Protein 4G7N (pdb70)

InterPro domains:
  IPR000719 Protein kinase domain [PF00069] (14-267)
  IPR000719 Protein kinase domain [PS50011] (14-267)
  IPR000959 POLO box domain [PS50078] (660-739)
  IPR008266 Tyrosine-protein kinase, active site [PS00109] (134-146)
  IPR011009 Protein kinase-like domain superfamily [SSF56112] (11-268)
  IPR017441 Protein kinase, ATP binding site [PS00107] (20-43)
  IPR033696 Plk4, C-terminal polo-box domain [cd13116] (657-738)
  IPR033698 Plk4, second cryptic polo-box domain [PF18409] (498-596)
  IPR033698 Plk4, second cryptic polo-box domain [PS51985] (499-602)
  IPR033698 Plk4, second cryptic polo-box domain [cd13115] (498-596)
  IPR033699 Plk4, first cryptic polo-box domain [PF18190] (386-496)
  IPR033699 Plk4, first cryptic polo-box domain [PS51984] (381-498)
  IPR033699 Plk4, first cryptic polo-box domain [cd13114] (382-497)
  IPR046437 Serine/threonine-protein kinase, first cryptic polo-box domain superfamily [G3DSA:3.30.1120.120] (379-499)
  IPR047108 Plk4-like, second cryptic polo-box domain superfamily [G3DSA:3.30.1120.130] (500-602)

GO terms:
  GO:0004674 protein serine/threonine kinase activity (F, IDA)
  GO:0005814 centriole (C, IDA)
  GO:0046599 regulation of centriole replication (P, IDA)
  GO:0007099 centriole replication (P, IDA)
  GO:003518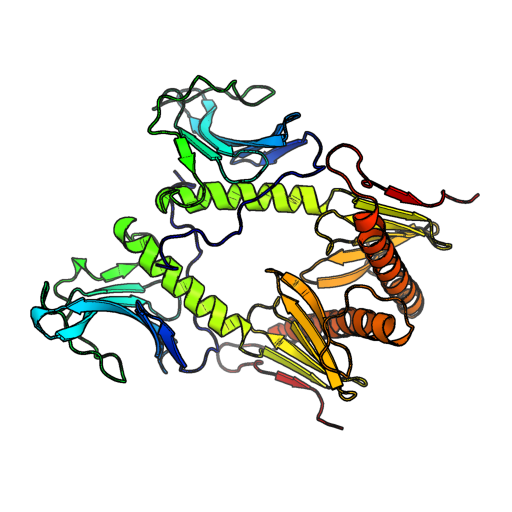6 syncytial blastoderm mitotic cell cycle (P, IMP)
  GO:0045732 positive regulation of protein catabolic process (P, IMP)
  GO:0031647 regulation of protein stability (P, IMP)
  GO:0007098 centrosome cycle (P, IMP)
  GO:0007099 centriole replication (P, IMP)
  GO:0007140 male meiotic nuclear division (P, IMP)
  GO:0007288 sperm axoneme assembly (P, IMP)
  GO:0005515 protein binding (F, IPI)
  GO:0042802 identical protein binding (F, IPI)

B-factor: mean 43.65, std 19.42, range [9.38, 141.56]

Organism: Drosophila melanogaster (NCBI:txid7227)

CATH classification: 3.30.1120.120 (+1 more: 3.30.1120.130)

Solvent-accessible surface area: 23551 Å² total; per-residue (Å²): 67,104,14,61,140,14,17,26,100,53,11,54,6,136,73,15,134,76,38,85,72,119,35,149,46,1,0,2,3,1,50,215,98,11,45,0,0,0,0,22,9,120,99,82,90,101,86,117,71,52,19,0,54,19,1,1,17,0,24,76,81,0,75,143,0,21,12,5,84,19,52,96,64,135,2,36,39,55,124,135,109,22,44,116,49,167,68,99,48,64,117,30,53,44,69,29,131,85,8,38,58,149,14,26,72,32,0,15,6,0,17,112,0,3,29,60,9,40,13,138,23,45,14,0,8,52,32,12,123,81,0,54,0,32,0,9,19,43,52,41,16,3,37,0,116,12,70,72,45,2,64,2,38,31,34,98,99,108,25,66,52,0,49,40,140,110,54,122,97,40,96,60,16,78,74,80,74,3,102,45,9,4,60,10,5,20,101,2,8,18,68,0,10,68,20,0,80,70,45,89,135,64,66,78,212,133,104,87,24,10,102,32,82,62,54,200,129,120,59,52,34,71,113,10,79,33,102,48,11,46,6,127,69,12,130,86,43,106,102,91,34,157,97,1,0,6,3,3,44,211,78,13,40,0,0,0,2,7,22,83,111,51,108,124,86,116,68,50,19,2,18,3,1,0,19,1,3,59,62,0,66,135,0,23,15,43,89,8,69,96,55,126,3,55,42,58,151,141,109,14,29,130,69,136,168,56,105,39,132,21,68,46,61,20,87,86,5,35,10,103,14,4,50,4,0,11,56,0,17,174,8,4,30,62,15,40,29,139,23,46,14,0,9,49,32,13,124,80,0,58,0,28,0,12,19,44,55,34,24,4,45,1,133,10,70,88,10,11,63,0,68,20,31,55,63,84,4,11,43,4,52,38,151,136,46,134,96,63,125,86,88,13,174,58,24,42,85,21,0,6,108,2,6,5,75,0,14,30,23,0,40,67,46,92,140,61,64,82,207,113,100,87,23,10,101,29,88,59,54,199,127,75,228

Foldseek 3Di:
DVVPAQPDDQAAQPPFAWDWDDDPFWIWIQDRQQKIKIFGWDQDVVVRGIAGQKMWIAHRRNFKIFIGGPPHPPHHHDDPDDDDDDRPDPVRIGTRRPPDPVCSVVSVVRRVVSVVRQLPAFWEWEQDPFFIKTQGNVLFWIKTQGPLQKIWTAHPVPGIWIAPNVRHTDPDQDDPVSVVVVVVRVVVSVVRSVVVVVQVVVDDPVDDDTSDYPDDDD/DVVQAFDDDQAAQPPQDWDWDDDPFWIWIQDRQQKIKIFGWDQDPVVRAIARQKMWIAHRRRFKIFIDGAPHPGHHHDDPDDDDDDDDPPVRIDTRGRPGPVCSVVSVVRNVVSVVSQLVAFWEWEQDPFFIKGQGNVLFWIKTQGPQQKMWTTHPPPGIFIAGNVGHTAPVVVVVVVVVRVVVSVVRVVVVVVQVVVDDPPDHSTDYYYDDDDD

Nearest PDB structures (foldseek):
  4g7n-assembly1_A  TM=1.005E+00  e=2.191E-43  Drosophila melanogaster
  4nk7-assembly1_A  TM=9.645E-01  e=5.195E-36  Drosophila melanogaster
  8xpg-assembly1_B  TM=8.939E-01  e=1.981E-19  Homo sapiens
  4n7z-assembly1_A-2  TM=8.542E-01  e=1.076E-19  Homo sapiens
  6w3i-assembly1_B  TM=8.636E-01  e=4.076E-19  Homo sapiens

Structure (mmCIF, N/CA/C/O backbone):
data_4G7N
#
_entry.id   4G7N
#
_cell.length_a   86.773
_cell.length_b   135.580
_cell.length_c   46.670
_cell.angle_alpha   90.00
_cell.angle_beta   90.00
_cell.angle_gamma   90.00
#
_symmetry.space_group_name_H-M   'P 21 21 2'
#
loop_
_entity.id
_entity.type
_entity.pdbx_description
1 polymer 'Serine/threonine-protein kinase PLK4'
2 non-polymer 'SULFATE ION'
3 water water
#
loop_
_atom_site.group_PDB
_atom_site.id
_atom_site.type_symbol
_atom_site.label_atom_id
_atom_site.label_alt_id
_atom_site.label_comp_id
_atom_site.label_asym_id
_atom_site.label_entity_id
_atom_site.label_seq_id
_atom_site.pdbx_PDB_ins_code
_atom_site.Cartn_x
_atom_site.Cartn_y
_atom_site.Cartn_z
_atom_site.occupancy
_atom_site.B_iso_or_equiv
_atom_site.auth_seq_id
_atom_site.auth_comp_id
_atom_site.auth_asym_id
_atom_site.auth_atom_id
_atom_site.pdbx_PDB_model_num
ATOM 1 N N . SER A 1 2 ? 24.152 73.551 38.568 1.00 90.33 379 SER A N 1
ATOM 2 C CA . SER A 1 2 ? 23.551 72.477 39.360 1.00 87.60 379 SER A CA 1
ATOM 3 C C . SER A 1 2 ? 24.289 71.139 39.211 1.00 83.68 379 SER A C 1
ATOM 4 O O . SER A 1 2 ? 24.754 70.794 38.118 1.00 74.45 379 SER A O 1
ATOM 7 N N . HIS A 1 3 ? 24.393 70.404 40.323 1.00 80.06 380 HIS A N 1
ATOM 8 C CA . HIS A 1 3 ? 25.066 69.101 40.369 1.00 70.76 380 HIS A CA 1
ATOM 9 C C . HIS A 1 3 ? 24.282 68.022 39.628 1.00 53.53 380 HIS A C 1
ATOM 10 O O . HIS A 1 3 ? 24.843 67.054 39.123 1.00 49.43 380 HIS A O 1
ATOM 17 N N . MET A 1 4 ? 22.972 68.185 39.561 1.00 44.15 381 MET A N 1
ATOM 18 C CA . MET A 1 4 ? 22.151 67.199 38.882 1.00 45.81 381 MET A CA 1
ATOM 19 C C . MET A 1 4 ? 22.107 67.454 37.377 1.00 43.80 381 MET A C 1
ATOM 20 O O . MET A 1 4 ? 21.726 66.582 36.597 1.00 39.64 381 MET A O 1
ATOM 25 N N . ASP A 1 5 ? 22.541 68.645 36.979 1.00 48.13 382 ASP A N 1
ATOM 26 C CA . ASP A 1 5 ? 22.655 68.994 35.572 1.00 50.22 382 ASP A CA 1
ATOM 27 C C . ASP A 1 5 ? 24.061 68.665 35.075 1.00 46.38 382 ASP A C 1
ATOM 28 O O . ASP A 1 5 ? 24.807 69.543 34.634 1.00 47.23 382 ASP A O 1
ATOM 33 N N . ARG A 1 6 ? 24.420 67.388 35.164 1.00 39.25 383 ARG A N 1
ATOM 34 C CA . ARG A 1 6 ? 25.708 66.917 34.678 1.00 37.43 383 ARG A CA 1
ATOM 35 C C . ARG A 1 6 ? 25.510 65.612 33.926 1.00 34.50 383 ARG A C 1
ATOM 36 O O . ARG A 1 6 ? 24.404 65.083 33.898 1.00 41.91 383 ARG A O 1
ATOM 44 N N . ILE A 1 7 ? 26.568 65.093 33.310 1.00 35.52 384 ILE A N 1
ATOM 45 C CA . ILE A 1 7 ? 26.457 63.845 32.554 1.00 32.82 384 ILE A CA 1
ATOM 46 C C . ILE A 1 7 ? 26.119 62.666 33.476 1.00 40.14 384 ILE A C 1
ATOM 47 O O . ILE A 1 7 ? 26.620 62.585 34.601 1.00 37.36 384 ILE A O 1
ATOM 52 N N . SER A 1 8 ? 25.269 61.764 32.983 1.00 38.94 385 SER A N 1
ATOM 53 C CA . SER A 1 8 ? 24.604 60.764 33.820 1.00 36.67 385 SER A CA 1
ATOM 54 C C . SER A 1 8 ? 25.402 59.491 34.085 1.00 35.97 385 SER A C 1
ATOM 55 O O . SER A 1 8 ? 24.895 58.579 34.730 1.00 39.37 385 SER A O 1
ATOM 58 N N . VAL A 1 9 ? 26.632 59.427 33.578 1.00 39.77 386 VAL A N 1
ATOM 59 C CA . VAL A 1 9 ? 27.541 58.297 33.831 1.00 31.31 386 VAL A CA 1
ATOM 60 C C . VAL A 1 9 ? 28.863 58.848 34.318 1.00 30.31 386 VAL A C 1
ATOM 61 O O . VAL A 1 9 ? 29.275 59.924 33.896 1.00 33.17 386 VAL A O 1
ATOM 65 N N . PRO A 1 10 ? 29.534 58.124 35.222 1.00 32.40 387 PRO A N 1
ATOM 66 C CA . PRO A 1 10 ? 30.878 58.528 35.655 1.00 33.21 387 PRO A CA 1
ATOM 67 C C . PRO A 1 10 ? 31.871 58.275 34.516 1.00 36.05 387 PRO A C 1
ATOM 68 O O . PRO A 1 10 ? 31.496 57.608 33.540 1.00 30.94 387 PRO A O 1
ATOM 72 N N . PRO A 1 11 ? 33.112 58.788 34.628 1.00 28.13 388 PRO A N 1
ATOM 73 C CA . PRO A 1 11 ? 34.085 58.541 33.555 1.00 29.01 388 PRO A CA 1
ATOM 74 C C . PRO A 1 11 ? 34.321 57.047 33.340 1.00 30.90 388 PRO A C 1
ATOM 75 O O . PRO A 1 11 ? 34.478 56.284 34.294 1.00 33.47 388 PRO A O 1
ATOM 79 N N . LEU A 1 12 ? 34.303 56.636 32.077 1.00 25.41 389 LEU A N 1
ATOM 80 C CA . LEU A 1 12 ? 34.464 55.238 31.735 1.00 31.53 389 LEU A CA 1
ATOM 81 C C . LEU A 1 12 ? 35.924 54.818 31.939 1.00 36.65 389 LEU A C 1
ATOM 82 O O . LEU A 1 12 ? 36.782 55.655 32.240 1.00 40.94 389 LEU A O 1
ATOM 87 N N . ASN A 1 13 ? 36.194 53.523 31.817 1.00 33.25 390 ASN A N 1
ATOM 88 C CA . ASN A 1 13 ? 37.576 53.033 31.739 1.00 35.96 390 ASN A CA 1
ATOM 89 C C . ASN A 1 13 ? 37.668 51.627 31.147 1.00 34.65 390 ASN A C 1
ATOM 90 O O . ASN A 1 13 ? 36.773 50.790 31.334 1.00 34.33 390 ASN A O 1
ATOM 95 N N . THR A 1 14 ? 38.749 51.374 30.425 1.00 29.00 391 THR A N 1
ATOM 96 C CA . THR A 1 14 ? 38.860 50.140 29.673 1.00 30.13 391 THR A CA 1
ATOM 97 C C . THR A 1 14 ? 39.873 49.198 30.310 1.00 35.05 391 THR A C 1
ATOM 98 O O . THR A 1 14 ? 40.435 48.317 29.652 1.00 30.13 391 THR A O 1
ATOM 102 N N . LYS A 1 15 ? 40.073 49.382 31.608 1.00 30.78 392 LYS A N 1
ATOM 103 C CA . LYS A 1 15 ? 40.988 48.561 32.373 1.00 28.69 392 LYS A CA 1
ATOM 104 C C . LYS A 1 15 ? 40.788 47.065 32.088 1.00 24.90 392 LYS A C 1
ATOM 105 O O . LYS A 1 15 ? 39.698 46.531 32.274 1.00 25.90 392 LYS A O 1
ATOM 111 N N . ARG A 1 16 ? 41.850 46.402 31.642 1.00 29.53 393 ARG A N 1
ATOM 112 C CA . ARG A 1 16 ? 41.846 44.954 31.417 1.00 34.18 393 ARG A CA 1
ATOM 113 C C . ARG A 1 16 ? 40.878 44.470 30.328 1.00 36.79 393 ARG A C 1
ATOM 114 O O . ARG A 1 16 ? 40.595 43.284 30.235 1.00 32.65 393 ARG A O 1
ATOM 122 N N . LEU A 1 17 ? 40.390 45.380 29.495 1.00 38.03 394 LEU A N 1
ATOM 123 C CA . LEU A 1 17 ? 39.569 44.992 28.348 1.00 37.30 394 LEU A CA 1
ATOM 124 C C . LEU A 1 17 ? 40.413 44.784 27.081 1.00 31.88 394 LEU A C 1
ATOM 125 O O . LEU A 1 17 ? 41.249 45.604 26.736 1.00 31.56 394 LEU A O 1
ATOM 130 N N . LEU A 1 18 ? 40.196 43.678 26.385 1.00 30.36 395 LEU A N 1
ATOM 131 C CA . LEU A 1 18 ? 41.010 43.372 25.213 1.00 29.37 395 LEU A CA 1
ATOM 132 C C . LEU A 1 18 ? 40.375 43.985 23.973 1.00 25.78 395 LEU A C 1
ATOM 133 O O . LEU A 1 18 ? 39.214 44.356 24.012 1.00 30.12 395 LEU A O 1
ATOM 138 N N . PRO A 1 19 ? 41.119 44.063 22.858 1.00 32.58 396 PRO A N 1
ATOM 139 C CA . PRO A 1 19 ? 40.582 44.728 21.669 1.00 30.89 396 PRO A CA 1
ATOM 140 C C . PRO A 1 19 ? 39.296 44.055 21.205 1.00 41.33 396 PRO A C 1
ATOM 141 O O . PRO A 1 19 ? 39.152 42.842 21.345 1.00 45.04 396 PRO A O 1
ATOM 145 N N . THR A 1 20 ? 38.364 44.836 20.673 1.00 39.99 397 THR A N 1
ATOM 146 C CA . THR A 1 20 ? 37.092 44.281 20.249 1.00 42.36 397 THR A CA 1
ATOM 147 C C . THR A 1 20 ? 36.334 45.260 19.357 1.00 39.43 397 THR A C 1
ATOM 148 O O . THR A 1 20 ? 36.602 46.466 19.378 1.00 43.68 397 THR A O 1
ATOM 152 N N . ARG A 1 21 ? 35.405 44.745 18.557 1.00 40.33 398 ARG A N 1
ATOM 153 C CA . ARG A 1 21 ? 34.661 45.581 17.624 1.00 37.03 398 ARG A CA 1
ATOM 154 C C . ARG A 1 21 ? 33.201 45.152 17.533 1.00 39.63 398 ARG A C 1
ATOM 155 O O . ARG A 1 21 ? 32.925 44.044 17.090 1.00 53.03 398 ARG A O 1
ATOM 163 N N . TYR A 1 22 ? 32.272 46.019 17.953 1.00 31.66 399 TYR A N 1
ATOM 164 C CA . TYR A 1 22 ? 30.840 45.761 17.800 1.00 26.73 399 TYR A CA 1
ATOM 165 C C . TYR A 1 22 ? 30.249 46.519 16.616 1.00 33.60 399 TYR A C 1
ATOM 166 O O . TYR A 1 22 ? 30.548 47.686 16.405 1.00 36.07 399 TYR A O 1
ATOM 175 N N . LYS A 1 23 ? 29.398 45.839 15.856 1.00 39.02 400 LYS A N 1
ATOM 176 C CA . LYS A 1 23 ? 28.681 46.450 14.746 1.00 34.68 400 LYS A CA 1
ATOM 177 C C . LYS A 1 23 ? 27.190 46.464 15.040 1.00 40.81 400 LYS A C 1
ATOM 178 O O . LYS A 1 23 ? 26.573 45.409 15.179 1.00 49.82 400 LYS A O 1
ATOM 184 N N . THR A 1 24 ? 26.616 47.656 15.149 1.00 27.46 401 THR A N 1
ATOM 185 C CA . THR A 1 24 ? 25.175 47.797 15.204 1.00 24.99 401 THR A CA 1
ATOM 186 C C . THR A 1 24 ? 24.707 48.525 13.951 1.00 33.64 401 THR A C 1
ATOM 187 O O . THR A 1 24 ? 25.518 48.948 13.129 1.00 33.25 401 THR A O 1
ATOM 191 N N . LYS A 1 25 ? 23.398 48.681 13.804 1.00 40.96 402 LYS A N 1
ATOM 192 C CA . LYS A 1 25 ? 22.872 49.296 12.590 1.00 49.51 402 LYS A CA 1
ATOM 193 C C . LYS A 1 25 ? 23.290 50.759 12.478 1.00 39.71 402 LYS A C 1
ATOM 194 O O . LYS A 1 25 ? 23.399 51.295 11.374 1.00 40.57 402 LYS A O 1
ATOM 200 N N . ASN A 1 26 ? 23.560 51.394 13.617 1.00 35.11 403 ASN A N 1
ATOM 201 C CA . ASN A 1 26 ? 23.887 52.820 13.610 1.00 39.41 403 ASN A CA 1
ATOM 202 C C . ASN A 1 26 ? 25.281 53.216 14.109 1.00 35.28 403 ASN A C 1
ATOM 203 O O . ASN A 1 26 ? 25.576 54.392 14.208 1.00 29.63 403 ASN A O 1
ATOM 208 N N . ALA A 1 27 ? 26.134 52.246 14.421 1.00 25.21 404 ALA A N 1
ATOM 209 C CA . ALA A 1 27 ? 27.475 52.574 14.871 1.00 29.85 404 ALA A CA 1
ATOM 210 C C . ALA A 1 27 ? 28.386 51.385 14.813 1.00 30.51 404 ALA A C 1
ATOM 211 O O . ALA A 1 27 ? 27.943 50.244 14.791 1.00 40.64 404 ALA A O 1
ATOM 213 N N . ILE A 1 28 ? 29.674 51.674 14.808 1.00 30.97 405 ILE A N 1
ATOM 214 C CA . ILE A 1 28 ? 30.692 50.666 14.969 1.00 26.74 405 ILE A CA 1
ATOM 215 C C . ILE A 1 28 ? 31.486 51.077 16.198 1.00 30.62 405 ILE A C 1
ATOM 216 O O . ILE A 1 28 ? 31.963 52.197 16.272 1.00 33.27 405 ILE A O 1
ATOM 221 N N . MET A 1 29 ? 31.604 50.190 17.179 1.00 32.46 406 MET A N 1
ATOM 222 C CA . MET A 1 29 ? 32.276 50.549 18.413 1.00 30.92 406 MET A CA 1
ATOM 223 C C . MET A 1 29 ? 33.475 49.671 18.705 1.00 36.02 406 MET A C 1
ATOM 224 O O . MET A 1 29 ? 33.368 48.444 18.753 1.00 32.50 406 MET A O 1
ATOM 229 N N . SER A 1 30 ? 34.620 50.316 18.907 1.00 26.17 407 SER A N 1
ATOM 230 C CA . SER A 1 30 ? 35.862 49.598 19.074 1.00 18.74 407 SER A CA 1
ATOM 231 C C . SER A 1 30 ? 36.566 49.938 20.368 1.00 23.02 407 SER A C 1
ATOM 232 O O . SER A 1 30 ? 36.549 51.072 20.832 1.00 30.69 407 SER A O 1
ATOM 235 N N . ILE A 1 31 ? 37.193 48.922 20.941 1.00 30.15 408 ILE A N 1
ATOM 236 C CA . ILE A 1 31 ? 38.203 49.124 21.950 1.00 21.53 408 ILE A CA 1
ATOM 237 C C . ILE A 1 31 ? 39.497 48.731 21.286 1.00 27.19 408 ILE A C 1
ATOM 238 O O . ILE A 1 31 ? 39.650 47.583 20.884 1.00 32.30 408 ILE A O 1
ATOM 243 N N . LEU A 1 32 ? 40.416 49.682 21.135 1.00 22.74 409 LEU A N 1
ATOM 244 C CA . LEU A 1 32 ? 41.701 49.385 20.514 1.00 24.76 409 LEU A CA 1
ATOM 245 C C . LEU A 1 32 ? 42.712 48.801 21.499 1.00 32.89 409 LEU A C 1
ATOM 246 O O . LEU A 1 32 ? 42.511 48.832 22.723 1.00 33.32 409 LEU A O 1
ATOM 251 N N . ARG A 1 33 ? 43.804 48.274 20.950 1.00 32.26 410 ARG A N 1
ATOM 252 C CA . ARG A 1 33 ? 44.900 47.720 21.735 1.00 29.85 410 ARG A CA 1
ATOM 253 C C . ARG A 1 33 ? 45.392 48.708 22.794 1.00 37.93 410 ARG A C 1
ATOM 254 O O . ARG A 1 33 ? 45.825 48.306 23.873 1.00 30.74 410 ARG A O 1
ATOM 262 N N . ASN A 1 34 ? 45.330 50.006 22.499 1.00 39.30 411 ASN A N 1
ATOM 263 C CA . ASN A 1 34 ? 45.845 50.991 23.454 1.00 44.72 411 ASN A CA 1
ATOM 264 C C . ASN A 1 34 ? 44.826 51.333 24.549 1.00 40.90 411 ASN A C 1
ATOM 265 O O . ASN A 1 34 ? 45.098 52.146 25.430 1.00 44.19 411 ASN A O 1
ATOM 270 N N . GLY A 1 35 ? 43.664 50.688 24.497 1.00 30.62 412 GLY A N 1
ATOM 271 C CA . GLY A 1 35 ? 42.616 50.923 25.474 1.00 28.08 412 GLY A CA 1
ATOM 272 C C . GLY A 1 35 ? 41.611 52.011 25.092 1.00 30.62 412 GLY A C 1
ATOM 273 O O . GLY A 1 35 ? 40.645 52.237 25.816 1.00 26.34 412 GLY A O 1
ATOM 274 N N . GLU A 1 36 ? 41.834 52.678 23.961 1.00 26.53 413 GLU A N 1
ATOM 275 C CA . GLU A 1 36 ? 40.938 53.742 23.502 1.00 30.39 413 GLU A CA 1
ATOM 276 C C . GLU A 1 36 ? 39.632 53.215 22.942 1.00 32.07 413 GLU A C 1
ATOM 277 O O . GLU A 1 36 ? 39.589 52.179 22.287 1.00 29.21 413 GLU A O 1
ATOM 283 N N . VAL A 1 37 ? 38.567 53.961 23.195 1.00 35.25 414 VAL A N 1
ATOM 284 C CA . VAL A 1 37 ? 37.259 53.636 22.674 1.00 24.36 414 VAL A CA 1
ATOM 285 C C . VAL A 1 37 ? 37.041 54.459 21.419 1.00 27.32 414 VAL A C 1
ATOM 286 O O . VAL A 1 37 ? 37.289 55.651 21.415 1.00 28.48 414 VAL A O 1
ATOM 290 N N . VAL A 1 38 ? 36.608 53.826 20.336 1.00 33.59 415 VAL A N 1
ATOM 291 C CA . VAL A 1 38 ? 36.287 54.584 19.141 1.00 24.88 415 VAL A CA 1
ATOM 292 C C . VAL A 1 38 ? 34.903 54.226 18.641 1.00 30.79 415 VAL A C 1
ATOM 293 O O . VAL A 1 38 ? 34.623 53.080 18.299 1.00 27.79 415 VAL A O 1
ATOM 297 N N . LEU A 1 39 ? 34.042 55.232 18.613 1.00 30.42 416 LEU A N 1
ATOM 298 C CA . LEU A 1 39 ? 32.669 55.081 18.183 1.00 23.46 416 LEU A CA 1
ATOM 299 C C . LEU A 1 39 ? 32.513 55.703 16.795 1.00 33.26 416 LEU A C 1
ATOM 300 O O . LEU A 1 39 ? 32.772 56.897 16.605 1.00 29.88 416 LEU A O 1
ATOM 305 N N . GLU A 1 40 ? 32.081 54.901 15.829 1.00 29.58 417 GLU A N 1
ATOM 306 C CA . GLU A 1 40 ? 31.887 55.390 14.473 1.00 29.55 417 GLU A CA 1
ATOM 307 C C . GLU A 1 40 ? 30.410 55.412 14.100 1.00 32.62 417 GLU A C 1
ATOM 308 O O . GLU A 1 40 ? 29.814 54.365 13.880 1.00 39.10 417 GLU A O 1
ATOM 314 N N . PHE A 1 41 ? 29.823 56.602 14.019 1.00 31.75 418 PHE A N 1
ATOM 315 C CA . PHE A 1 41 ? 28.392 56.697 13.779 1.00 32.77 418 PHE A CA 1
ATOM 316 C C . PHE A 1 41 ? 28.042 56.656 12.289 1.00 36.64 418 PHE A C 1
ATOM 317 O O . PHE A 1 41 ? 28.629 57.364 11.476 1.00 31.96 418 PHE A O 1
ATOM 325 N N . LEU A 1 42 ? 27.106 55.775 11.948 1.00 41.68 419 LEU A N 1
ATOM 326 C CA . LEU A 1 42 ? 26.768 55.482 10.558 1.00 38.73 419 LEU A CA 1
ATOM 327 C C . LEU A 1 42 ? 25.417 56.074 10.153 1.00 34.07 419 LEU A C 1
ATOM 328 O O . LEU A 1 42 ? 24.530 56.251 10.978 1.00 31.31 419 LEU A O 1
ATOM 333 N N . LYS A 1 43 ? 25.268 56.357 8.866 1.00 37.90 420 LYS A N 1
ATOM 334 C CA . LYS A 1 43 ? 24.079 57.000 8.336 1.00 38.60 420 LYS A CA 1
ATOM 335 C C . LYS A 1 43 ? 24.041 56.633 6.852 1.00 34.99 420 LYS A C 1
ATOM 336 O O . LYS A 1 43 ? 25.027 56.826 6.159 1.00 32.87 420 LYS A O 1
ATOM 342 N N . PHE A 1 44 ? 22.941 56.072 6.360 1.00 32.01 421 PHE A N 1
ATOM 343 C CA . PHE A 1 44 ? 22.902 55.680 4.948 1.00 32.83 421 PHE A CA 1
ATOM 344 C C . PHE A 1 44 ? 22.791 56.906 4.028 1.00 28.01 421 PHE A C 1
ATOM 345 O O . PHE A 1 44 ? 21.964 57.789 4.256 1.00 31.53 421 PHE A O 1
ATOM 353 N N . ARG A 1 45 ? 23.607 56.960 2.982 1.00 23.70 422 ARG A N 1
ATOM 354 C CA . ARG A 1 45 ? 23.614 58.136 2.109 1.00 18.09 422 ARG A CA 1
ATOM 355 C C . ARG A 1 45 ? 23.342 57.763 0.662 1.00 29.14 422 ARG A C 1
ATOM 356 O O . ARG A 1 45 ? 24.255 57.341 -0.057 1.00 28.35 422 ARG A O 1
ATOM 364 N N . PRO A 1 46 ? 22.087 57.943 0.219 1.00 28.27 423 PRO A N 1
ATOM 365 C CA . PRO A 1 46 ? 21.641 57.576 -1.130 1.00 28.16 423 PRO A CA 1
ATOM 366 C C . PRO A 1 46 ? 22.631 58.022 -2.182 1.00 32.95 423 PRO A C 1
ATOM 367 O O . PRO A 1 46 ? 22.868 57.292 -3.146 1.00 32.71 423 PRO A O 1
ATOM 371 N N . THR A 1 47 ? 23.209 59.204 -1.999 1.00 33.47 424 THR A N 1
ATOM 372 C CA . THR A 1 47 ? 24.097 59.758 -3.017 1.00 25.75 424 THR A CA 1
ATOM 373 C C . THR A 1 47 ? 25.236 58.788 -3.308 1.00 30.87 424 THR A C 1
ATOM 374 O O . THR A 1 47 ? 25.730 58.723 -4.430 1.00 37.52 424 THR A O 1
ATOM 378 N N . TYR A 1 48 ? 25.625 58.020 -2.293 1.00 28.89 425 TYR A N 1
ATOM 379 C CA . TYR A 1 48 ? 26.680 57.018 -2.419 1.00 33.75 425 TYR A CA 1
ATOM 380 C C . TYR A 1 48 ? 26.124 55.589 -2.458 1.00 34.39 425 TYR A C 1
ATOM 381 O O . TYR A 1 48 ? 26.869 54.636 -2.671 1.00 42.58 425 TYR A O 1
ATOM 390 N N . ASN A 1 49 ? 24.823 55.455 -2.219 1.00 30.85 426 ASN A N 1
ATOM 391 C CA . ASN A 1 49 ? 24.142 54.161 -2.148 1.00 32.47 426 ASN A CA 1
ATOM 392 C C . ASN A 1 49 ? 24.666 53.201 -1.074 1.00 34.57 426 ASN A C 1
ATOM 393 O O . ASN A 1 49 ? 24.696 51.990 -1.279 1.00 38.28 426 ASN A O 1
ATOM 398 N N . GLU A 1 50 ? 25.050 53.740 0.076 1.00 32.23 427 GLU A N 1
ATOM 399 C CA . GLU A 1 50 ? 25.619 52.923 1.138 1.00 33.43 427 GLU A CA 1
ATOM 400 C C . GLU A 1 50 ? 25.683 53.695 2.449 1.00 31.83 427 GLU A C 1
ATOM 401 O O . GLU A 1 50 ? 25.457 54.909 2.473 1.00 33.02 427 GLU A O 1
ATOM 407 N N . ASP A 1 51 ? 26.003 52.981 3.531 1.00 26.10 428 ASP A N 1
ATOM 408 C CA . ASP A 1 51 ? 26.261 53.586 4.830 1.00 29.33 428 ASP A CA 1
ATOM 409 C C . ASP A 1 51 ? 27.583 54.349 4.790 1.00 33.25 428 ASP A C 1
ATOM 410 O O . ASP A 1 51 ? 28.563 53.885 4.225 1.00 30.10 428 ASP A O 1
ATOM 415 N N . ARG A 1 52 ? 27.594 55.528 5.393 1.00 39.72 429 ARG A N 1
ATOM 416 C CA . ARG A 1 52 ? 28.808 56.315 5.519 1.00 38.91 429 ARG A CA 1
ATOM 417 C C . ARG A 1 52 ? 29.002 56.666 6.990 1.00 33.37 429 ARG A C 1
ATOM 418 O O . ARG A 1 52 ? 28.030 56.787 7.750 1.00 30.72 429 ARG A O 1
ATOM 426 N N . ILE A 1 53 ? 30.257 56.851 7.380 1.00 32.89 430 ILE A N 1
ATOM 427 C CA . ILE A 1 53 ? 30.591 57.308 8.717 1.00 35.53 430 ILE A CA 1
ATOM 428 C C . ILE A 1 53 ? 30.354 58.807 8.764 1.00 41.24 430 ILE A C 1
ATOM 429 O O . ILE A 1 53 ? 31.008 59.575 8.061 1.00 46.18 430 ILE A O 1
ATOM 434 N N . ASN A 1 54 ? 29.395 59.203 9.587 1.00 35.93 431 ASN A N 1
ATOM 435 C CA . ASN A 1 54 ? 28.964 60.581 9.681 1.00 48.68 431 ASN A CA 1
ATOM 436 C C . ASN A 1 54 ? 29.855 61.338 10.639 1.00 49.79 431 ASN A C 1
ATOM 437 O O . ASN A 1 54 ? 30.441 62.358 10.282 1.00 48.06 431 ASN A O 1
ATOM 442 N N . ASP A 1 55 ? 29.950 60.837 11.866 1.00 41.36 432 ASP A N 1
ATOM 443 C CA . ASP A 1 55 ? 30.932 61.364 12.794 1.00 44.94 432 ASP A CA 1
ATOM 444 C C . ASP A 1 55 ? 31.551 60.296 13.689 1.00 40.07 432 ASP A C 1
ATOM 445 O O . ASP A 1 55 ? 31.181 59.121 13.643 1.00 40.47 432 ASP A O 1
ATOM 450 N N . ILE A 1 56 ? 32.521 60.729 14.481 1.00 32.45 433 ILE A N 1
ATOM 451 C CA . ILE A 1 56 ? 33.370 59.835 15.231 1.00 31.03 433 ILE A CA 1
ATOM 452 C C . ILE A 1 56 ? 33.599 60.445 16.594 1.00 34.74 433 ILE A C 1
ATOM 453 O O . ILE A 1 56 ? 33.640 61.669 16.746 1.00 33.95 433 ILE A O 1
ATOM 458 N N . CYS A 1 57 ? 33.734 59.582 17.589 1.00 28.88 434 CYS A N 1
ATOM 459 C CA . CYS A 1 57 ? 33.974 60.010 18.950 1.00 25.65 434 CYS A CA 1
ATOM 460 C C . CYS A 1 57 ? 35.057 59.093 19.527 1.00 30.22 434 CYS A C 1
ATOM 461 O O . CYS A 1 57 ? 34.884 57.873 19.585 1.00 31.64 434 CYS A O 1
ATOM 464 N N . ARG A 1 58 ? 36.193 59.674 19.899 1.00 20.53 435 ARG A N 1
ATOM 465 C CA . ARG A 1 58 ? 37.280 58.918 20.494 1.00 19.84 435 ARG A CA 1
ATOM 466 C C . ARG A 1 58 ? 37.404 59.308 21.958 1.00 22.12 435 ARG A C 1
ATOM 467 O O . ARG A 1 58 ? 37.332 60.484 22.297 1.00 34.81 435 ARG A O 1
ATOM 475 N N . ILE A 1 59 ? 37.598 58.321 22.822 1.00 25.61 436 ILE A N 1
ATOM 476 C CA . ILE A 1 59 ? 37.596 58.526 24.265 1.00 20.47 436 ILE A CA 1
ATOM 477 C C . ILE A 1 59 ? 38.784 57.776 24.852 1.00 28.79 436 ILE A C 1
ATOM 478 O O . ILE A 1 59 ? 38.933 56.582 24.624 1.00 28.26 436 ILE A O 1
ATOM 483 N N . SER A 1 60 ? 39.627 58.475 25.602 1.00 28.23 437 SER A N 1
ATOM 484 C CA . SER A 1 60 ? 40.817 57.879 26.191 1.00 25.48 437 SER A CA 1
ATOM 485 C C . SER A 1 60 ? 40.484 56.722 27.154 1.00 34.32 437 SER A C 1
ATOM 486 O O . SER A 1 60 ? 39.318 56.488 27.481 1.00 32.82 437 SER A O 1
ATOM 489 N N . ASP A 1 61 ? 41.509 56.015 27.626 1.00 32.48 438 ASP A N 1
ATOM 490 C CA . ASP A 1 61 ? 41.279 54.779 28.390 1.00 33.10 438 ASP A CA 1
ATOM 491 C C . ASP A 1 61 ? 40.838 55.004 29.830 1.00 33.60 438 ASP A C 1
ATOM 492 O O . ASP A 1 61 ? 40.307 54.101 30.464 1.00 36.45 438 ASP A O 1
ATOM 497 N N . ASP A 1 62 ? 41.031 56.209 30.347 1.00 36.57 439 ASP A N 1
ATOM 498 C CA . ASP A 1 62 ? 40.429 56.541 31.635 1.00 37.31 439 ASP A CA 1
ATOM 499 C C . ASP A 1 62 ? 39.174 57.414 31.500 1.00 34.84 439 ASP A C 1
ATOM 500 O O . ASP A 1 62 ? 38.687 57.960 32.495 1.00 35.33 439 ASP A O 1
ATOM 505 N N . GLY A 1 63 ? 38.643 57.517 30.280 1.00 27.76 440 GLY A N 1
ATOM 506 C CA . GLY A 1 63 ? 37.409 58.251 30.036 1.00 25.00 440 GLY A CA 1
ATOM 507 C C . GLY A 1 63 ? 37.503 59.770 30.187 1.00 32.48 440 GLY A C 1
ATOM 508 O O . GLY A 1 63 ? 36.488 60.483 30.099 1.00 29.35 440 GLY A O 1
ATOM 509 N N . GLN A 1 64 ? 38.721 60.267 30.397 1.00 23.68 441 GLN A N 1
ATOM 510 C CA . GLN A 1 64 ? 38.938 61.682 30.696 1.00 28.30 441 GLN A CA 1
ATOM 511 C C . GLN A 1 64 ? 39.164 62.543 29.465 1.00 32.64 441 GLN A C 1
ATOM 512 O O . GLN A 1 64 ? 39.023 63.763 29.531 1.00 40.08 441 GLN A O 1
ATOM 518 N N . ARG A 1 65 ? 39.540 61.934 28.350 1.00 26.57 442 ARG A N 1
ATOM 519 C CA . ARG A 1 65 ? 39.726 62.718 27.133 1.00 27.02 442 ARG A CA 1
ATOM 520 C C . ARG A 1 65 ? 38.743 62.316 26.028 1.00 21.09 442 ARG A C 1
ATOM 521 O O . ARG A 1 65 ? 38.552 61.137 25.749 1.00 26.19 442 ARG A O 1
ATOM 529 N N . ILE A 1 66 ? 38.099 63.308 25.424 1.00 29.57 443 ILE A N 1
ATOM 530 C CA . ILE A 1 66 ? 37.141 63.047 24.367 1.00 26.59 443 ILE A CA 1
ATOM 531 C C . ILE A 1 66 ? 37.440 63.894 23.137 1.00 33.20 443 ILE A C 1
ATOM 532 O O . ILE A 1 66 ? 37.645 65.106 23.228 1.00 33.00 443 ILE A O 1
ATOM 537 N N . ILE A 1 67 ? 37.461 63.242 21.983 1.00 26.47 444 ILE A N 1
ATOM 538 C CA . ILE A 1 67 ? 37.710 63.918 20.725 1.00 29.59 444 ILE A CA 1
ATOM 539 C C . ILE A 1 67 ? 36.556 63.639 19.769 1.00 36.83 444 ILE A C 1
ATOM 540 O O . ILE A 1 67 ? 36.204 62.480 19.522 1.00 31.06 444 ILE A O 1
ATOM 545 N N . ILE A 1 68 ? 35.970 64.706 19.238 1.00 42.03 445 ILE A N 1
ATOM 546 C CA . ILE A 1 68 ? 34.856 64.589 18.303 1.00 47.45 445 ILE A CA 1
ATOM 547 C C . ILE A 1 68 ? 35.273 65.012 16.910 1.00 42.57 445 ILE A C 1
ATOM 548 O O . ILE A 1 68 ? 35.808 66.108 16.730 1.00 39.98 445 ILE A O 1
ATOM 553 N N . TYR A 1 69 ? 35.045 64.130 15.936 1.00 38.83 446 TYR A N 1
ATOM 554 C CA . TYR A 1 69 ? 35.268 64.443 14.526 1.00 48.96 446 TYR A CA 1
ATOM 555 C C . TYR A 1 69 ? 33.938 64.420 13.799 1.00 46.43 446 TYR A C 1
ATOM 556 O O . TYR A 1 69 ? 32.958 63.858 14.283 1.00 47.07 446 TYR A O 1
ATOM 565 N N . GLN A 1 70 ? 33.929 65.024 12.620 1.00 50.31 447 GLN A N 1
ATOM 566 C CA . GLN A 1 70 ? 32.767 65.084 11.748 1.00 44.31 447 GLN A CA 1
ATOM 567 C C . GLN A 1 70 ? 33.358 65.128 10.355 1.00 45.91 447 GLN A C 1
ATOM 568 O O . GLN A 1 70 ? 33.232 66.129 9.648 1.00 47.95 447 GLN A O 1
ATOM 574 N N . PRO A 1 71 ? 34.022 64.031 9.960 1.00 46.30 448 PRO A N 1
ATOM 575 C CA . PRO A 1 71 ? 34.932 64.074 8.816 1.00 48.34 448 PRO A CA 1
ATOM 576 C C . PRO A 1 71 ? 34.157 64.334 7.528 1.00 67.08 448 PRO A C 1
ATOM 577 O O . PRO A 1 71 ? 33.012 63.876 7.419 1.00 62.26 448 PRO A O 1
ATOM 581 N N . ASP A 1 72 ? 34.755 65.076 6.590 1.00 81.40 449 ASP A N 1
ATOM 582 C CA . ASP A 1 72 ? 34.149 65.318 5.277 1.00 90.67 449 ASP A CA 1
ATOM 583 C C . ASP A 1 72 ? 32.634 65.543 5.403 1.00 93.25 449 ASP A C 1
ATOM 584 O O . ASP A 1 72 ? 31.840 64.785 4.839 1.00 93.85 449 ASP A O 1
ATOM 589 N N . PRO A 1 73 ? 32.234 66.595 6.146 1.00 86.84 450 PRO A N 1
ATOM 590 C CA . PRO A 1 73 ? 30.851 66.841 6.589 1.00 82.72 450 PRO A CA 1
ATOM 591 C C . PRO A 1 73 ? 29.810 66.736 5.475 1.00 85.54 450 PRO A C 1
ATOM 592 O O . PRO A 1 73 ? 30.031 67.235 4.369 1.00 87.36 450 PRO A O 1
ATOM 596 N N . GLY A 1 74 ? 28.687 66.089 5.777 1.00 85.16 451 GLY A N 1
ATOM 597 C CA . GLY A 1 74 ? 27.632 65.873 4.801 1.00 84.00 451 GLY A CA 1
ATOM 598 C C . GLY A 1 74 ? 27.869 64.644 3.940 1.00 88.54 451 GLY A C 1
ATOM 599 O O . GLY A 1 74 ? 26.923 63.939 3.570 1.00 94.69 451 GLY A O 1
ATOM 600 N N . ARG A 1 75 ? 29.139 64.388 3.627 1.00 86.54 452 ARG A N 1
ATOM 601 C CA . ARG A 1 75 ? 29.527 63.267 2.770 1.00 79.62 452 ARG A CA 1
ATOM 602 C C . ARG A 1 75 ? 29.994 62.035 3.560 1.00 73.35 452 ARG A C 1
ATOM 603 O O . ARG A 1 75 ? 29.676 60.898 3.196 1.00 61.00 452 ARG A O 1
ATOM 611 N N . GLY A 1 76 ? 30.752 62.274 4.631 1.00 70.24 453 GLY A N 1
ATOM 612 C CA . GLY A 1 76 ? 31.250 61.212 5.487 1.00 59.09 453 GLY A CA 1
ATOM 613 C C . GLY A 1 76 ? 32.361 60.383 4.868 1.00 57.33 453 GLY A C 1
ATOM 614 O O . GLY A 1 76 ? 32.916 60.736 3.827 1.00 63.42 453 GLY A O 1
ATOM 615 N N . LEU A 1 77 ? 32.683 59.269 5.517 1.00 54.67 454 LEU A N 1
ATOM 616 C CA . LEU A 1 77 ? 33.731 58.374 5.049 1.00 50.09 454 LEU A CA 1
ATOM 617 C C . LEU A 1 77 ? 33.180 56.959 4.859 1.00 49.26 454 LEU A C 1
ATOM 618 O O . LEU A 1 77 ? 32.230 56.556 5.535 1.00 40.75 454 LEU A O 1
ATOM 623 N N . PRO A 1 78 ? 33.761 56.199 3.923 1.00 52.15 455 PRO A N 1
ATOM 624 C CA . PRO A 1 78 ? 33.302 54.820 3.735 1.00 56.87 455 PRO A CA 1
ATOM 625 C C . PRO A 1 78 ? 33.711 54.028 4.957 1.00 50.92 455 PRO A C 1
ATOM 626 O O . PRO A 1 78 ? 34.771 54.310 5.498 1.00 53.52 455 PRO A O 1
ATOM 630 N N . VAL A 1 79 ? 32.904 53.080 5.412 1.00 52.46 456 VAL A N 1
ATOM 631 C CA . VAL A 1 79 ? 33.302 52.345 6.608 1.00 60.40 456 VAL A CA 1
ATOM 632 C C . VAL A 1 79 ? 34.434 51.392 6.252 1.00 64.41 456 VAL A C 1
ATOM 633 O O . VAL A 1 79 ? 34.433 50.795 5.175 1.00 61.26 456 VAL A O 1
ATOM 637 N N . ARG A 1 80 ? 35.417 51.295 7.142 1.00 73.02 457 ARG A N 1
ATOM 638 C CA . ARG A 1 80 ? 36.522 50.351 6.995 1.00 77.84 457 ARG A CA 1
ATOM 639 C C . ARG A 1 80 ? 36.451 49.325 8.129 1.00 79.16 457 ARG A C 1
ATOM 640 O O . ARG A 1 80 ? 35.690 49.499 9.083 1.00 77.12 457 ARG A O 1
ATOM 648 N N . GLU A 1 81 ? 37.253 48.267 8.037 1.00 81.35 458 GLU A N 1
ATOM 649 C CA . GLU A 1 81 ? 37.273 47.243 9.083 1.00 83.17 458 GLU A CA 1
ATOM 650 C C . GLU A 1 81 ? 38.088 47.677 10.308 1.00 80.02 458 GLU A C 1
ATOM 651 O O . GLU A 1 81 ? 38.08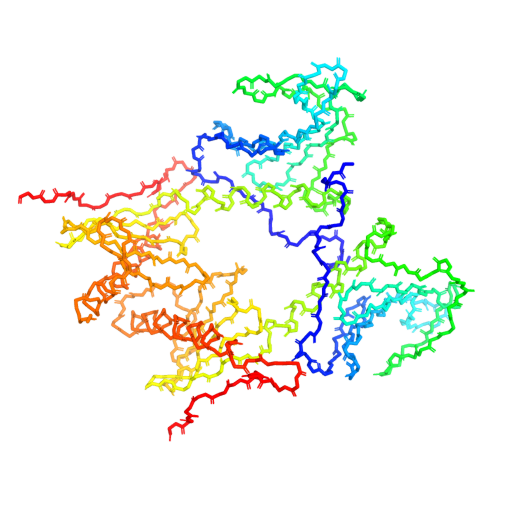1 47.003 11.338 1.00 79.03 458 GLU A O 1
ATOM 657 N N . GLN A 1 82 ? 38.781 48.808 10.183 1.00 75.27 459 GLN A N 1
ATOM 658 C CA . GLN A 1 82 ? 39.494 49.427 11.296 1.00 76.20 459 GLN A CA 1
ATOM 659 C C . GLN A 1 82 ? 39.252 50.931 11.246 1.00 76.25 459 GLN A C 1
ATOM 660 O O . GLN A 1 82 ? 39.203 51.513 10.166 1.00 75.49 459 GLN A O 1
ATOM 666 N N . PRO A 1 83 ? 39.102 51.571 12.416 1.00 74.73 460 PRO A N 1
ATOM 667 C CA . PRO A 1 83 ? 38.881 53.023 12.443 1.00 69.03 460 PRO A CA 1
ATOM 668 C C . PRO A 1 83 ? 40.163 53.797 12.123 1.00 66.75 460 PRO A C 1
ATOM 669 O O . PRO A 1 83 ? 41.207 53.494 12.704 1.00 79.69 460 PRO A O 1
ATOM 673 N N . PRO A 1 84 ? 40.094 54.775 11.199 1.00 54.69 461 PRO A N 1
ATOM 674 C CA . PRO A 1 84 ? 41.288 55.551 10.852 1.00 60.92 461 PRO A CA 1
ATOM 675 C C . PRO A 1 84 ? 41.427 56.748 11.784 1.00 75.35 461 PRO A C 1
ATOM 676 O O . PRO A 1 84 ? 40.417 57.319 12.200 1.00 81.93 461 PRO A O 1
ATOM 680 N N . ASP A 1 85 ? 42.661 57.109 12.117 1.00 81.29 462 ASP A N 1
ATOM 681 C CA . ASP A 1 85 ? 42.922 58.226 13.019 1.00 82.31 462 ASP A CA 1
ATOM 682 C C . ASP A 1 85 ? 43.038 59.539 12.234 1.00 71.10 462 ASP A C 1
ATOM 683 O O . ASP A 1 85 ? 44.105 59.893 11.725 1.00 67.25 462 ASP A O 1
ATOM 688 N N . LEU A 1 86 ? 41.923 60.257 12.154 1.00 57.10 463 LEU A N 1
ATOM 689 C CA . LEU A 1 86 ? 41.806 61.405 11.270 1.00 59.32 463 LEU A CA 1
ATOM 690 C C . LEU A 1 86 ? 42.390 62.671 11.876 1.00 56.20 463 LEU A C 1
ATOM 691 O O . LEU A 1 86 ? 42.777 62.710 13.054 1.00 49.80 463 LEU A O 1
ATOM 696 N N . GLN A 1 87 ? 42.449 63.713 11.061 1.00 57.78 464 GLN A N 1
ATOM 697 C CA . GLN A 1 87 ? 42.854 65.020 11.554 1.00 56.84 464 GLN A CA 1
ATOM 698 C C . GLN A 1 87 ? 41.711 65.607 12.366 1.00 49.23 464 GLN A C 1
ATOM 699 O O . GLN A 1 87 ? 40.539 65.423 12.036 1.00 47.89 464 GLN A O 1
ATOM 705 N N . ILE A 1 88 ? 42.051 66.305 13.436 1.00 46.82 465 ILE A N 1
ATOM 706 C CA . ILE A 1 88 ? 41.044 66.983 14.215 1.00 49.34 465 ILE A CA 1
ATOM 707 C C . ILE A 1 88 ? 40.958 68.401 13.678 1.00 52.84 465 ILE A C 1
ATOM 708 O O . ILE A 1 88 ? 41.973 69.070 13.534 1.00 59.75 465 ILE A O 1
ATOM 713 N N . PRO A 1 89 ? 39.744 68.855 13.346 1.00 64.58 466 PRO A N 1
ATOM 714 C CA . PRO A 1 89 ? 39.581 70.173 12.718 1.00 62.54 466 PRO A CA 1
ATOM 715 C C . PRO A 1 89 ? 40.247 71.279 13.529 1.00 59.94 466 PRO A C 1
ATOM 716 O O . PRO A 1 89 ? 40.879 72.164 12.953 1.00 60.46 466 PRO A O 1
ATOM 720 N N . SER A 1 90 ? 40.116 71.214 14.851 1.00 54.61 467 SER A N 1
ATOM 721 C CA . SER A 1 90 ? 40.653 72.245 15.733 1.00 49.16 467 SER A CA 1
ATOM 722 C C . SER A 1 90 ? 40.738 71.772 17.185 1.00 48.75 467 SER A C 1
ATOM 723 O O . SER A 1 90 ? 40.188 70.732 17.546 1.00 49.19 467 SER A O 1
ATOM 726 N N . GLY A 1 91 ? 41.421 72.546 18.021 1.00 40.91 468 GLY A N 1
ATOM 727 C CA . GLY A 1 91 ? 41.530 72.217 19.430 1.00 36.33 468 GLY A CA 1
ATOM 728 C C . GLY A 1 91 ? 40.186 72.266 20.135 1.00 39.54 468 GLY A C 1
ATOM 729 O O . GLY A 1 91 ? 40.013 71.702 21.224 1.00 36.37 468 GLY A O 1
ATOM 730 N N . ASP A 1 92 ? 39.228 72.944 19.509 1.00 40.78 469 ASP A N 1
ATOM 731 C CA . ASP A 1 92 ? 37.888 73.063 20.071 1.00 51.29 469 ASP A CA 1
ATOM 732 C C . ASP A 1 92 ? 37.188 71.706 20.097 1.00 51.92 469 ASP A C 1
ATOM 733 O O . ASP A 1 92 ? 36.201 71.528 20.803 1.00 56.16 469 ASP A O 1
ATOM 738 N N . CYS A 1 93 ? 37.705 70.755 19.324 1.00 41.60 470 CYS A N 1
ATOM 739 C CA . CYS A 1 93 ? 37.094 69.435 19.216 1.00 38.83 470 CYS A CA 1
ATOM 740 C C . CYS A 1 93 ? 37.688 68.414 20.202 1.00 41.16 470 CYS A C 1
ATOM 741 O O . CYS A 1 93 ? 37.350 67.233 20.163 1.00 40.43 470 CYS A O 1
ATOM 744 N N . VAL A 1 94 ? 38.564 68.877 21.090 1.00 35.90 471 VAL A N 1
ATOM 745 C CA . VAL A 1 94 ? 39.193 68.016 22.088 1.00 37.02 471 VAL A CA 1
ATOM 746 C C . VAL A 1 94 ? 38.728 68.426 23.468 1.00 39.27 471 VAL A C 1
ATOM 747 O O . VAL A 1 94 ? 39.057 69.507 23.939 1.00 50.40 471 VAL A O 1
ATOM 751 N N . TYR A 1 95 ? 37.972 67.551 24.116 1.00 41.39 472 TYR A N 1
ATOM 752 C CA . TYR A 1 95 ? 37.307 67.884 25.359 1.00 32.47 472 TYR A CA 1
ATOM 753 C C . TYR A 1 95 ? 37.829 66.982 26.457 1.00 35.21 472 TYR A C 1
ATOM 754 O O . TYR A 1 95 ? 38.431 65.942 26.190 1.00 35.98 472 TYR A O 1
ATOM 763 N N . ASN A 1 96 ? 37.579 67.365 27.702 1.00 32.54 473 ASN A N 1
ATOM 764 C CA . ASN A 1 96 ? 37.739 66.426 28.802 1.00 33.57 473 ASN A CA 1
ATOM 765 C C . ASN A 1 96 ? 36.376 66.101 29.389 1.00 34.79 473 ASN A C 1
ATOM 766 O O . ASN A 1 96 ? 35.357 66.665 28.992 1.00 34.39 473 ASN A O 1
ATOM 771 N N . TYR A 1 97 ? 36.351 65.184 30.333 1.00 27.09 474 TYR A N 1
ATOM 772 C CA . TYR A 1 97 ? 35.089 64.694 30.826 1.00 30.76 474 TYR A CA 1
ATOM 773 C C . TYR A 1 97 ? 34.263 65.790 31.486 1.00 37.50 474 TYR A C 1
ATOM 774 O O . TYR A 1 97 ? 33.062 65.883 31.271 1.00 41.94 474 TYR A O 1
ATOM 783 N N . ASP A 1 98 ? 34.899 66.623 32.293 1.00 38.71 475 ASP A N 1
ATOM 784 C CA . ASP A 1 98 ? 34.140 67.606 33.054 1.00 45.64 475 ASP A CA 1
ATOM 785 C C . ASP A 1 98 ? 33.597 68.754 32.199 1.00 43.77 475 ASP A C 1
ATOM 786 O O . ASP A 1 98 ? 32.552 69.316 32.510 1.00 48.89 475 ASP A O 1
ATOM 791 N N . ASN A 1 99 ? 34.282 69.076 31.108 1.00 42.14 476 ASN A N 1
ATOM 792 C CA . ASN A 1 99 ? 33.817 70.136 30.219 1.00 42.59 476 ASN A CA 1
ATOM 793 C C . ASN A 1 99 ? 33.138 69.647 28.932 1.00 39.51 476 ASN A C 1
ATOM 794 O O . ASN A 1 99 ? 32.838 70.458 28.048 1.00 35.89 476 ASN A O 1
ATOM 799 N N . LEU A 1 100 ? 32.898 68.340 28.809 1.00 29.30 477 LEU A N 1
ATOM 800 C CA . LEU A 1 100 ? 32.192 67.849 27.621 1.00 26.73 477 LEU A CA 1
ATOM 801 C C . LEU A 1 100 ? 30.812 68.492 27.564 1.00 33.54 477 LEU A C 1
ATOM 802 O O . LEU A 1 100 ? 30.052 68.423 28.530 1.00 34.87 477 LEU A O 1
ATOM 807 N N . PRO A 1 101 ? 30.490 69.140 26.439 1.00 33.46 478 PRO A N 1
ATOM 808 C CA . PRO A 1 101 ? 29.189 69.801 26.288 1.00 42.62 478 PRO A CA 1
ATOM 809 C C . PRO A 1 101 ? 28.042 68.804 26.148 1.00 41.62 478 PRO A C 1
ATOM 810 O O . PRO A 1 101 ? 28.206 67.717 25.593 1.00 35.28 478 PRO A O 1
ATOM 814 N N . SER A 1 102 ? 26.877 69.182 26.652 1.00 45.67 479 SER A N 1
ATOM 815 C CA . SER A 1 102 ? 25.750 68.263 26.717 1.00 45.33 479 SER A CA 1
ATOM 816 C C . SER A 1 102 ? 25.310 67.770 25.343 1.00 40.45 479 SER A C 1
ATOM 817 O O . SER A 1 102 ? 24.637 66.755 25.239 1.00 39.89 479 SER A O 1
ATOM 820 N N . LYS A 1 103 ? 25.691 68.474 24.285 1.00 40.59 480 LYS A N 1
ATOM 821 C CA . LYS A 1 103 ? 25.280 68.043 22.953 1.00 45.54 480 LYS A CA 1
ATOM 822 C C . LYS A 1 103 ? 26.015 66.779 22.536 1.00 41.78 480 LYS A C 1
ATOM 823 O O . LYS A 1 103 ? 25.634 66.132 21.564 1.00 39.73 480 LYS A O 1
ATOM 829 N N . HIS A 1 104 ? 27.064 66.441 23.283 1.00 36.36 481 HIS A N 1
ATOM 830 C CA . HIS A 1 104 ? 27.834 65.216 23.059 1.00 40.88 481 HIS A CA 1
ATOM 831 C C . HIS A 1 104 ? 27.661 64.146 24.144 1.00 38.46 481 HIS A C 1
ATOM 832 O O . HIS A 1 104 ? 28.341 63.130 24.109 1.00 36.11 481 HIS A O 1
ATOM 839 N N . TRP A 1 105 ? 26.781 64.368 25.117 1.00 38.28 482 TRP A N 1
ATOM 840 C CA . TRP A 1 105 ? 26.639 63.387 26.199 1.00 34.61 482 TRP A CA 1
ATOM 841 C C . TRP A 1 105 ? 26.087 62.060 25.699 1.00 31.60 482 TRP A C 1
ATOM 842 O O . TRP A 1 105 ? 26.535 61.000 26.148 1.00 38.20 482 TRP A O 1
ATOM 853 N N . LYS A 1 106 ? 25.122 62.116 24.776 1.00 29.58 483 LYS A N 1
ATOM 854 C CA . LYS A 1 106 ? 24.539 60.902 24.202 1.00 26.61 483 LYS A CA 1
ATOM 855 C C . LYS A 1 106 ? 25.667 60.004 23.663 1.00 28.05 483 LYS A C 1
ATOM 856 O O . LYS A 1 106 ? 25.678 58.798 23.933 1.00 33.44 483 LYS A O 1
ATOM 862 N N . LYS A 1 107 ? 26.627 60.596 22.945 1.00 30.05 484 LYS A N 1
ATOM 863 C CA . LYS A 1 107 ? 27.752 59.836 22.393 1.00 32.36 484 LYS A CA 1
ATOM 864 C C . LYS A 1 107 ? 28.591 59.219 23.491 1.00 29.96 484 LYS A C 1
ATOM 865 O O . LYS A 1 107 ? 28.962 58.047 23.420 1.00 32.94 484 LYS A O 1
ATOM 871 N N . TYR A 1 108 ? 28.908 60.009 24.506 1.00 26.23 485 TYR A N 1
ATOM 872 C CA . TYR A 1 108 ? 29.774 59.519 25.560 1.00 30.29 485 TYR A CA 1
ATOM 873 C C . TYR A 1 108 ? 29.101 58.386 26.314 1.00 32.41 485 TYR A C 1
ATOM 874 O O . TYR A 1 108 ? 29.720 57.362 26.590 1.00 32.57 485 TYR A O 1
ATOM 883 N N . ILE A 1 109 ? 27.835 58.589 26.657 1.00 29.22 486 ILE A N 1
ATOM 884 C CA . ILE A 1 109 ? 27.082 57.602 27.419 1.00 27.65 486 ILE A CA 1
ATOM 885 C C . ILE A 1 109 ? 27.001 56.323 26.609 1.00 26.00 486 ILE A C 1
ATOM 886 O O . ILE A 1 109 ? 27.144 55.225 27.139 1.00 30.76 486 ILE A O 1
ATOM 891 N N . TYR A 1 110 ? 26.798 56.471 25.310 1.00 22.58 487 TYR A N 1
ATOM 892 C CA . TYR A 1 110 ? 26.817 55.320 24.428 1.00 29.10 487 TYR A CA 1
ATOM 893 C C . TYR A 1 110 ? 28.167 54.576 24.497 1.00 34.18 487 TYR A C 1
ATOM 894 O O . TYR A 1 110 ? 28.211 53.345 24.494 1.00 36.31 487 TYR A O 1
ATOM 903 N N . GLY A 1 111 ? 29.264 55.322 24.565 1.00 31.87 488 GLY A N 1
ATOM 904 C CA . GLY A 1 111 ? 30.579 54.722 24.709 1.00 16.86 488 GLY A CA 1
ATOM 905 C C . GLY A 1 111 ? 30.698 53.993 26.041 1.00 29.98 488 GLY A C 1
ATOM 906 O O . GLY A 1 111 ? 31.202 52.864 26.122 1.00 23.68 488 GLY A O 1
ATOM 907 N N . ALA A 1 112 ? 30.222 54.643 27.095 1.00 26.00 489 ALA A N 1
ATOM 908 C CA . ALA A 1 112 ? 30.289 54.070 28.428 1.00 30.76 489 ALA A CA 1
ATOM 909 C C . ALA A 1 112 ? 29.438 52.797 28.520 1.00 29.59 489 ALA A C 1
ATOM 910 O O . ALA A 1 112 ? 29.794 51.839 29.208 1.00 29.67 489 ALA A O 1
ATOM 912 N N . ARG A 1 113 ? 28.322 52.783 27.807 1.00 29.02 490 ARG A N 1
ATOM 913 C CA . ARG A 1 113 ? 27.457 51.608 27.794 1.00 29.48 490 ARG A CA 1
ATOM 914 C C . ARG A 1 113 ? 28.161 50.491 27.053 1.00 24.73 490 ARG A C 1
ATOM 915 O O . ARG A 1 113 ? 28.131 49.329 27.471 1.00 28.22 490 ARG A O 1
ATOM 923 N N . PHE A 1 114 ? 28.779 50.856 25.932 1.00 24.27 491 PHE A N 1
ATOM 924 C CA . PHE A 1 114 ? 29.556 49.920 25.139 1.00 25.08 491 PHE A CA 1
ATOM 925 C C . PHE A 1 114 ? 30.569 49.250 26.063 1.00 30.28 491 PHE A C 1
ATOM 926 O O . PHE A 1 114 ? 30.667 48.037 26.104 1.00 26.24 491 PHE A O 1
ATOM 934 N N . VAL A 1 115 ? 31.296 50.059 26.822 1.00 31.29 492 VAL A N 1
ATOM 935 C CA . VAL A 1 115 ? 32.352 49.553 27.686 1.00 33.02 492 VAL A CA 1
ATOM 936 C C . VAL A 1 115 ? 31.803 48.661 28.783 1.00 24.82 492 VAL A C 1
ATOM 937 O O . VAL A 1 115 ? 32.403 47.661 29.123 1.00 28.92 492 VAL A O 1
ATOM 941 N N . GLY A 1 116 ? 30.647 49.020 29.320 1.00 33.01 493 GLY A N 1
ATOM 942 C CA . GLY A 1 116 ? 29.983 48.189 30.302 1.00 24.84 493 GLY A CA 1
ATOM 943 C C . GLY A 1 116 ? 29.604 46.833 29.739 1.00 24.79 493 GLY A C 1
ATOM 944 O O . GLY A 1 116 ? 29.696 45.823 30.435 1.00 27.23 493 GLY A O 1
ATOM 945 N N . LEU A 1 117 ? 29.196 46.802 28.473 1.00 29.08 494 LEU A N 1
ATOM 946 C CA . LEU A 1 117 ? 28.848 45.535 27.827 1.00 28.04 494 LEU A CA 1
ATOM 947 C C . LEU A 1 117 ? 30.072 44.644 27.753 1.00 26.68 494 LEU A C 1
ATOM 948 O O . LEU A 1 117 ? 30.012 43.452 28.052 1.00 38.00 494 LEU A O 1
ATOM 953 N N . VAL A 1 118 ? 31.188 45.233 27.355 1.00 21.80 495 VAL A N 1
ATOM 954 C CA . VAL A 1 118 ? 32.446 44.508 27.250 1.00 27.86 495 VAL A CA 1
ATOM 955 C C . VAL A 1 118 ? 32.890 43.970 28.613 1.00 25.25 495 VAL A C 1
ATOM 956 O O . VAL A 1 118 ? 33.146 42.776 28.768 1.00 29.74 495 VAL A O 1
ATOM 960 N N . LYS A 1 119 ? 32.972 44.861 29.595 1.00 25.76 496 LYS A N 1
ATOM 961 C CA . LYS A 1 119 ? 33.246 44.475 30.980 1.00 27.75 496 LYS A CA 1
ATOM 962 C C . LYS A 1 119 ? 32.363 43.337 31.503 1.00 31.03 496 LYS A C 1
ATOM 963 O O . LYS A 1 119 ? 32.825 42.504 32.282 1.00 27.94 496 LYS A O 1
ATOM 969 N N . SER A 1 120 ? 31.098 43.306 31.092 1.00 25.87 497 SER A N 1
ATOM 970 C CA . SER A 1 120 ? 30.161 42.334 31.644 1.00 30.74 497 SER A CA 1
ATOM 971 C C . SER A 1 120 ? 30.388 40.975 31.011 1.00 28.43 497 SER A C 1
ATOM 972 O O . SER A 1 120 ? 29.815 39.978 31.441 1.00 30.20 497 SER A O 1
ATOM 975 N N . LYS A 1 121 ? 31.222 40.945 29.978 1.00 27.85 498 LYS A N 1
ATOM 976 C CA . LYS A 1 121 ? 31.536 39.705 29.283 1.00 28.62 498 LYS A CA 1
ATOM 977 C C . LYS A 1 121 ? 33.019 39.387 29.421 1.00 33.52 498 LYS A C 1
ATOM 978 O O . LYS A 1 121 ? 33.529 38.487 28.751 1.00 32.37 498 LYS A O 1
ATOM 984 N N . THR A 1 122 ? 33.720 40.136 30.267 1.00 27.18 499 THR A N 1
ATOM 985 C CA . THR A 1 122 ? 35.143 39.881 30.468 1.00 27.99 499 THR A CA 1
ATOM 986 C C . THR A 1 122 ? 35.397 39.246 31.832 1.00 26.59 499 THR A C 1
ATOM 987 O O . THR A 1 122 ? 35.155 39.866 32.877 1.00 30.03 499 THR A O 1
ATOM 991 N N . PRO A 1 123 ? 35.851 37.987 31.827 1.00 23.55 500 PRO A N 1
ATOM 992 C CA . PRO A 1 123 ? 36.091 37.282 33.085 1.00 14.93 500 PRO A CA 1
ATOM 993 C C . PRO A 1 123 ? 37.257 37.920 33.841 1.00 23.76 500 PRO A C 1
ATOM 994 O O . PRO A 1 123 ? 38.311 38.220 33.262 1.00 19.47 500 PRO A O 1
ATOM 998 N N . LYS A 1 124 ? 37.058 38.113 35.139 1.00 29.10 501 LYS A N 1
ATOM 999 C CA . LYS A 1 124 ? 38.087 38.644 36.019 1.00 26.02 501 LYS A CA 1
ATOM 1000 C C . LYS A 1 124 ? 38.520 37.552 36.995 1.00 26.30 501 LYS A C 1
ATOM 1001 O O . LYS A 1 124 ? 39.703 37.396 37.276 1.00 26.57 501 LYS A O 1
ATOM 1007 N N . VAL A 1 125 ? 37.550 36.807 37.518 1.00 25.97 502 VAL A N 1
ATOM 1008 C CA . VAL A 1 125 ? 37.844 35.669 38.387 1.00 30.45 502 VAL A CA 1
ATOM 1009 C C . VAL A 1 125 ? 37.167 34.402 37.893 1.00 22.55 502 VAL A C 1
ATOM 1010 O O . VAL A 1 125 ? 35.945 34.326 37.831 1.00 32.12 502 VAL A O 1
ATOM 1014 N N . THR A 1 126 ? 37.967 33.411 37.531 1.00 20.77 503 THR A N 1
ATOM 1015 C CA . THR A 1 126 ? 37.431 32.111 37.168 1.00 18.26 503 THR A CA 1
ATOM 1016 C C . THR A 1 126 ? 37.720 31.092 38.262 1.00 29.75 503 THR A C 1
ATOM 1017 O O . THR A 1 126 ? 38.869 30.909 38.639 1.00 38.33 503 THR A O 1
ATOM 1021 N N . TYR A 1 127 ? 36.684 30.416 38.758 1.00 30.12 504 TYR A N 1
ATOM 1022 C CA . TYR A 1 127 ? 36.868 29.396 39.784 1.00 26.00 504 TYR A CA 1
ATOM 1023 C C . TYR A 1 127 ? 36.221 28.078 39.373 1.00 25.22 504 TYR A C 1
ATOM 1024 O O . TYR A 1 127 ? 35.036 28.043 39.063 1.00 27.69 504 TYR A O 1
ATOM 1033 N N . PHE A 1 128 ? 36.996 26.998 39.362 1.00 28.40 505 PHE A N 1
ATOM 1034 C CA . PHE A 1 128 ? 36.432 25.670 39.128 1.00 27.26 505 PHE A CA 1
ATOM 1035 C C . PHE A 1 128 ? 36.017 25.058 40.448 1.00 26.89 505 PHE A C 1
ATOM 1036 O O . PHE A 1 128 ? 36.854 24.711 41.270 1.00 18.47 505 PHE A O 1
ATOM 1044 N N . SER A 1 129 ? 34.719 24.926 40.666 1.00 29.80 506 SER A N 1
ATOM 1045 C CA . SER A 1 129 ? 34.272 24.387 41.932 1.00 20.61 506 SER A CA 1
ATOM 1046 C C . SER A 1 129 ? 34.099 22.879 41.821 1.00 33.73 506 SER A C 1
ATOM 1047 O O . SER A 1 129 ? 34.370 22.280 40.775 1.00 32.26 506 SER A O 1
ATOM 1050 N N . THR A 1 130 ? 33.654 22.273 42.915 1.00 32.99 507 THR A N 1
ATOM 1051 C CA . THR A 1 130 ? 33.226 20.888 42.893 1.00 49.08 507 THR A CA 1
ATOM 1052 C C . THR A 1 130 ? 32.045 20.644 41.935 1.00 45.92 507 THR A C 1
ATOM 1053 O O . THR A 1 130 ? 31.827 19.515 41.525 1.00 48.51 507 THR A O 1
ATOM 1057 N N . LEU A 1 131 ? 31.291 21.685 41.577 1.00 30.82 508 LEU A N 1
ATOM 1058 C CA . LEU A 1 131 ? 30.102 21.492 40.736 1.00 23.52 508 LEU A CA 1
ATOM 1059 C C . LEU A 1 131 ? 30.122 22.160 39.367 1.00 34.42 508 LEU A C 1
ATOM 1060 O O . LEU A 1 131 ? 29.398 21.742 38.461 1.00 40.73 508 LEU A O 1
ATOM 1065 N N . GLY A 1 132 ? 30.923 23.206 39.208 1.00 36.15 509 GLY A N 1
ATOM 1066 C CA . GLY A 1 132 ? 30.926 23.937 37.954 1.00 23.95 509 GLY A CA 1
ATOM 1067 C C . GLY A 1 132 ? 32.064 24.917 37.801 1.00 31.16 509 GLY A C 1
ATOM 1068 O O . GLY A 1 132 ? 32.901 25.075 38.691 1.00 35.67 509 GLY A O 1
ATOM 1069 N N . LYS A 1 133 ? 32.086 25.577 36.652 1.00 33.31 510 LYS A N 1
ATOM 1070 C CA . LYS A 1 133 ? 33.070 26.599 36.359 1.00 30.78 510 LYS A CA 1
ATOM 1071 C C . LYS A 1 133 ? 32.430 27.964 36.532 1.00 35.54 510 LYS A C 1
ATOM 1072 O O . LYS A 1 133 ? 31.621 28.373 35.723 1.00 47.93 510 LYS A O 1
ATOM 1078 N N . CYS A 1 134 ? 32.799 28.655 37.601 1.00 26.25 511 CYS A N 1
ATOM 1079 C CA . CYS A 1 134 ? 32.212 29.933 37.948 1.00 24.75 511 CYS A CA 1
ATOM 1080 C C . CYS A 1 134 ? 33.062 31.071 37.373 1.00 32.76 511 CYS A C 1
ATOM 1081 O O . CYS A 1 134 ? 34.294 31.047 37.453 1.00 35.35 511 CYS A O 1
ATOM 1084 N N . GLN A 1 135 ? 32.411 32.062 36.782 1.00 28.31 512 GLN A N 1
ATOM 1085 C CA . GLN A 1 135 ? 33.132 33.207 36.274 1.00 25.56 512 GLN A CA 1
ATOM 1086 C C . GLN A 1 135 ? 32.477 34.454 36.780 1.00 27.96 512 GLN A C 1
ATOM 1087 O O . GLN A 1 135 ? 31.319 34.691 36.508 1.00 29.14 512 GLN A O 1
ATOM 1093 N N . LEU A 1 136 ? 33.219 35.225 37.557 1.00 30.69 513 LEU A N 1
ATOM 1094 C CA . LEU A 1 136 ? 32.793 36.556 37.957 1.00 24.49 513 LEU A CA 1
ATOM 1095 C C . LEU A 1 136 ? 33.471 37.545 37.017 1.00 29.45 513 LEU A C 1
ATOM 1096 O O . LEU A 1 136 ? 34.686 37.489 36.821 1.00 32.40 513 LEU A O 1
ATOM 1101 N N . MET A 1 137 ? 32.693 38.452 36.442 1.00 30.11 514 MET A N 1
ATOM 1102 C CA . MET A 1 137 ? 33.166 39.290 35.356 1.00 20.88 514 MET A CA 1
ATOM 1103 C C . MET A 1 137 ? 33.729 40.609 35.847 1.00 32.99 514 MET A C 1
ATOM 1104 O O . MET A 1 137 ? 33.595 40.958 37.027 1.00 27.02 514 MET A O 1
ATOM 1109 N N . GLU A 1 138 ? 34.358 41.349 34.939 1.00 28.11 515 GLU A N 1
ATOM 1110 C CA . GLU A 1 138 ? 35.049 42.568 35.336 1.00 23.85 515 GLU A CA 1
ATOM 1111 C C . GLU A 1 138 ? 34.118 43.563 36.033 1.00 28.70 515 GLU A C 1
ATOM 1112 O O . GLU A 1 138 ? 34.580 44.362 36.847 1.00 34.50 515 GLU A O 1
ATOM 1118 N N . THR A 1 139 ? 32.818 43.500 35.736 1.00 26.36 516 THR A N 1
ATOM 1119 C CA . THR A 1 139 ? 31.839 44.379 36.380 1.00 23.73 516 THR A CA 1
ATOM 1120 C C . THR A 1 139 ? 31.635 44.080 37.863 1.00 32.31 516 THR A C 1
ATOM 1121 O O . THR A 1 139 ? 30.992 44.864 38.572 1.00 28.90 516 THR A O 1
ATOM 1125 N N . MET A 1 140 ? 32.140 42.935 38.324 1.00 25.34 517 MET A N 1
ATOM 1126 C CA . MET A 1 140 ? 31.910 42.484 39.709 1.00 23.12 517 MET A CA 1
ATOM 1127 C C . MET A 1 140 ? 30.445 42.107 40.022 1.00 24.91 517 MET A C 1
ATOM 1128 O O . MET A 1 140 ? 30.133 41.733 41.150 1.00 24.39 517 MET A O 1
ATOM 1133 N N . THR A 1 141 ? 29.554 42.192 39.031 1.00 29.25 518 THR A N 1
ATOM 1134 C CA . THR A 1 141 ? 28.137 41.868 39.246 1.00 29.93 518 THR A CA 1
ATOM 1135 C C . THR A 1 141 ? 27.553 40.918 38.212 1.00 33.41 518 THR A C 1
ATOM 1136 O O . THR A 1 141 ? 26.481 40.368 38.420 1.00 53.18 518 THR A O 1
ATOM 1140 N N . ASP A 1 142 ? 28.226 40.756 37.082 1.00 28.74 519 ASP A N 1
ATOM 1141 C CA . ASP A 1 142 ? 27.830 39.727 36.138 1.00 26.43 519 ASP A CA 1
ATOM 1142 C C . ASP A 1 142 ? 28.547 38.429 36.504 1.00 36.52 519 ASP A C 1
ATOM 1143 O O . ASP A 1 142 ? 29.779 38.379 36.578 1.00 40.36 519 ASP A O 1
ATOM 1148 N N . PHE A 1 143 ? 27.767 37.379 36.726 1.00 24.48 520 PHE A N 1
ATOM 1149 C CA . PHE A 1 143 ? 28.283 36.129 37.264 1.00 32.71 520 PHE A CA 1
ATOM 1150 C C . PHE A 1 143 ? 27.575 34.946 36.638 1.00 34.44 520 PHE A C 1
ATOM 1151 O O . PHE A 1 143 ? 26.352 34.935 36.534 1.00 30.70 520 PHE A O 1
ATOM 1159 N N . GLU A 1 144 ? 28.351 33.956 36.214 1.00 32.32 521 GLU A N 1
ATOM 1160 C CA . GLU A 1 144 ? 27.788 32.741 35.653 1.00 24.75 521 GLU A CA 1
ATOM 1161 C C . GLU A 1 144 ? 28.552 31.492 36.021 1.00 29.68 521 GLU A C 1
ATOM 1162 O O . GLU A 1 144 ? 29.771 31.498 36.207 1.00 34.05 521 GLU A O 1
ATOM 1168 N N . ILE A 1 145 ? 27.806 30.409 36.110 1.00 30.73 522 ILE A N 1
ATOM 1169 C CA . ILE A 1 145 ? 28.367 29.113 36.364 1.00 29.37 522 ILE A CA 1
ATOM 1170 C C . ILE A 1 145 ? 27.908 28.197 35.257 1.00 37.22 522 ILE A C 1
ATOM 1171 O O . ILE A 1 145 ? 26.715 28.134 34.949 1.00 32.71 522 ILE A O 1
ATOM 1176 N N . ARG A 1 146 ? 28.874 27.523 34.644 1.00 39.92 523 ARG A N 1
ATOM 1177 C CA . ARG A 1 146 ? 28.615 26.438 33.719 1.00 35.66 523 ARG A CA 1
ATOM 1178 C C . ARG A 1 146 ? 28.838 25.163 34.482 1.00 31.44 523 ARG A C 1
ATOM 1179 O O . ARG A 1 146 ? 29.970 24.730 34.677 1.00 34.86 523 ARG A O 1
ATOM 1187 N N . PHE A 1 147 ? 27.751 24.577 34.958 1.00 33.02 524 PHE A N 1
ATOM 1188 C CA . PHE A 1 147 ? 27.853 23.378 35.771 1.00 35.42 524 PHE A CA 1
ATOM 1189 C C . PHE A 1 147 ? 28.407 22.213 34.945 1.00 34.52 524 PHE A C 1
ATOM 1190 O O . PHE A 1 147 ? 28.108 22.094 33.765 1.00 37.64 524 PHE A O 1
ATOM 1198 N N . TYR A 1 148 ? 29.224 21.363 35.556 1.00 35.21 525 TYR A N 1
ATOM 1199 C CA . TYR A 1 148 ? 29.806 20.253 34.819 1.00 42.33 525 TYR A CA 1
ATOM 1200 C C . TYR A 1 148 ? 28.676 19.341 34.337 1.00 53.82 525 TYR A C 1
ATOM 1201 O O . TYR A 1 148 ? 28.764 18.719 33.278 1.00 57.27 525 TYR A O 1
ATOM 1210 N N . SER A 1 149 ? 27.610 19.280 35.125 1.00 51.71 526 SER A N 1
ATOM 1211 C CA . SER A 1 149 ? 26.468 18.429 34.818 1.00 52.67 526 SER A CA 1
ATOM 1212 C C . SER A 1 149 ? 25.661 18.969 33.639 1.00 51.78 526 SER A C 1
ATOM 1213 O O . SER A 1 149 ? 24.848 18.254 33.069 1.00 43.04 526 SER A O 1
ATOM 1216 N N . GLY A 1 150 ? 25.870 20.233 33.284 1.00 46.74 527 GLY A N 1
ATOM 1217 C CA . GLY A 1 150 ? 25.225 20.785 32.107 1.00 39.17 527 GLY A CA 1
ATOM 1218 C C . GLY A 1 150 ? 24.310 21.960 32.384 1.00 44.83 527 GLY A C 1
ATOM 1219 O O . GLY A 1 150 ? 24.038 22.766 31.484 1.00 42.52 527 GLY A O 1
ATOM 1220 N N . ALA A 1 151 ? 23.823 22.057 33.620 1.00 36.46 528 ALA A N 1
ATOM 1221 C CA . ALA A 1 151 ? 23.090 23.247 34.052 1.00 31.06 528 ALA A CA 1
ATOM 1222 C C . ALA A 1 151 ? 23.893 24.551 33.844 1.00 30.38 528 ALA A C 1
ATOM 1223 O O . ALA A 1 151 ? 25.104 24.525 33.647 1.00 40.21 528 ALA A O 1
ATOM 1225 N N . LYS A 1 152 ? 23.202 25.685 33.869 1.00 34.54 529 LYS A N 1
ATOM 1226 C CA . LYS A 1 152 ? 23.843 26.985 33.730 1.00 30.80 529 LYS A CA 1
ATOM 1227 C C . LYS A 1 152 ? 23.137 27.984 34.630 1.00 35.81 529 LYS A C 1
ATOM 1228 O O . LYS A 1 152 ? 21.905 27.975 34.730 1.00 44.15 529 LYS A O 1
ATOM 1234 N N . LEU A 1 153 ? 23.903 28.849 35.283 1.00 35.28 530 LEU A N 1
ATOM 1235 C CA . LEU A 1 153 ? 23.312 29.852 36.159 1.00 28.97 530 LEU A CA 1
ATOM 1236 C C . LEU A 1 153 ? 23.866 31.195 35.781 1.00 31.28 530 LEU A C 1
ATOM 1237 O O . LEU A 1 153 ? 25.070 31.356 35.656 1.00 37.34 530 LEU A O 1
ATOM 1242 N N . LEU A 1 154 ? 22.979 32.159 35.581 1.00 40.58 531 LEU A N 1
ATOM 1243 C CA . LEU A 1 154 ? 23.384 33.504 35.216 1.00 37.21 531 LEU A CA 1
ATOM 1244 C C . LEU A 1 154 ? 22.903 34.494 36.264 1.00 41.76 531 LEU A C 1
ATOM 1245 O O . LEU A 1 154 ? 21.814 34.352 36.837 1.00 41.42 531 LEU A O 1
ATOM 1250 N N . LYS A 1 155 ? 23.722 35.503 36.506 1.00 39.71 532 LYS A N 1
ATOM 1251 C CA . LYS A 1 155 ? 23.391 36.537 37.464 1.00 38.62 532 LYS A CA 1
ATOM 1252 C C . LYS A 1 155 ? 23.798 37.909 36.898 1.00 49.75 532 LYS A C 1
ATOM 1253 O O . LYS A 1 155 ? 24.981 38.166 36.633 1.00 47.88 532 LYS A O 1
ATOM 1259 N N . THR A 1 156 ? 22.813 38.775 36.677 1.00 45.68 533 THR A N 1
ATOM 1260 C CA . THR A 1 156 ? 23.093 40.103 36.161 1.00 41.91 533 THR A CA 1
ATOM 1261 C C . THR A 1 156 ? 22.238 41.078 36.934 1.00 44.83 533 THR A C 1
ATOM 1262 O O . THR A 1 156 ? 21.193 40.708 37.441 1.00 50.83 533 THR A O 1
ATOM 1266 N N . PRO A 1 157 ? 22.690 42.330 37.043 1.00 45.11 534 PRO A N 1
ATOM 1267 C CA . PRO A 1 157 ? 21.895 43.397 37.670 1.00 48.08 534 PRO A CA 1
ATOM 1268 C C . PRO A 1 157 ? 20.591 43.643 36.906 1.00 49.43 534 PRO A C 1
ATOM 1269 O O . PRO A 1 157 ? 19.574 44.049 37.475 1.00 35.15 534 PRO A O 1
ATOM 1273 N N . SER A 1 158 ? 20.638 43.375 35.606 1.00 55.90 535 SER A N 1
ATOM 1274 C CA . SER A 1 158 ? 19.581 43.773 34.684 1.00 62.30 535 SER A CA 1
ATOM 1275 C C . SER A 1 158 ? 18.439 42.768 34.577 1.00 70.06 535 SER A C 1
ATOM 1276 O O . SER A 1 158 ? 17.400 43.073 33.993 1.00 76.89 535 SER A O 1
ATOM 1279 N N . GLU A 1 159 ? 18.630 41.575 35.136 1.00 64.61 536 GLU A N 1
ATOM 1280 C CA . GLU A 1 159 ? 17.659 40.495 34.978 1.00 56.40 536 GLU A CA 1
ATOM 1281 C C . GLU A 1 159 ? 17.621 39.570 36.178 1.00 55.27 536 GLU A C 1
ATOM 1282 O O . GLU A 1 159 ? 17.044 38.482 36.122 1.00 57.28 536 GLU A O 1
ATOM 1288 N N . GLY A 1 160 ? 18.244 39.998 37.263 1.00 55.97 537 GLY A N 1
ATOM 1289 C CA . GLY A 1 160 ? 18.353 39.157 38.435 1.00 52.62 537 GLY A CA 1
ATOM 1290 C C . GLY A 1 160 ? 18.947 37.804 38.101 1.00 53.56 537 GLY A C 1
ATOM 1291 O O . GLY A 1 160 ? 19.909 37.690 37.344 1.00 56.09 537 GLY A O 1
ATOM 1292 N N . LEU A 1 161 ? 18.346 36.769 38.663 1.00 55.49 538 LEU A N 1
ATOM 1293 C CA . LEU A 1 161 ? 18.885 35.428 38.590 1.00 49.84 538 LEU A CA 1
ATOM 1294 C C . LEU A 1 161 ? 18.132 34.632 37.536 1.00 46.24 538 LEU A C 1
ATOM 1295 O O . LEU A 1 161 ? 16.904 34.699 37.454 1.00 46.50 538 LEU A O 1
ATOM 1300 N N . LYS A 1 162 ? 18.879 33.887 36.726 1.00 40.84 539 LYS A N 1
ATOM 1301 C CA . LYS A 1 162 ? 18.300 32.955 35.773 1.00 34.85 539 LYS A CA 1
ATOM 1302 C C . LYS A 1 162 ? 19.029 31.640 35.890 1.00 34.71 539 LYS A C 1
ATOM 1303 O O . LYS A 1 162 ? 20.251 31.624 35.968 1.00 39.95 539 LYS A O 1
ATOM 1309 N N . VAL A 1 163 ? 18.291 30.538 35.901 1.00 30.38 540 VAL A N 1
ATOM 1310 C CA . VAL A 1 163 ? 18.919 29.233 36.029 1.00 35.18 540 VAL A CA 1
ATOM 1311 C C . VAL A 1 163 ? 18.356 28.263 35.002 1.00 44.56 540 VAL A C 1
ATOM 1312 O O . VAL A 1 163 ? 17.138 28.121 34.875 1.00 47.23 540 VAL A O 1
ATOM 1316 N N . TYR A 1 164 ? 19.249 27.587 34.285 1.00 38.54 541 TYR A N 1
ATOM 1317 C CA . TYR A 1 164 ? 18.850 26.708 33.197 1.00 37.02 541 TYR A CA 1
ATOM 1318 C C . TYR A 1 164 ? 19.181 25.280 33.557 1.00 39.96 541 TYR A C 1
ATOM 1319 O O . TYR A 1 164 ? 20.317 24.975 33.904 1.00 48.11 541 TYR A O 1
ATOM 1328 N N . ASP A 1 165 ? 18.180 24.408 33.488 1.00 44.58 542 ASP A N 1
ATOM 1329 C CA . ASP A 1 165 ? 18.372 22.992 33.797 1.00 47.02 542 ASP A CA 1
ATOM 1330 C C . ASP A 1 165 ? 19.339 22.317 32.816 1.00 43.78 542 ASP A C 1
ATOM 1331 O O . ASP A 1 165 ? 19.770 22.925 31.830 1.00 37.01 542 ASP A O 1
ATOM 1336 N N . ARG A 1 166 ? 19.678 21.059 33.094 1.00 50.31 543 ARG A N 1
ATOM 1337 C CA . ARG A 1 166 ? 20.566 20.289 32.226 1.00 54.95 543 ARG A CA 1
ATOM 1338 C C . ARG A 1 166 ? 20.109 20.293 30.765 1.00 63.43 543 ARG A C 1
ATOM 1339 O O . ARG A 1 166 ? 20.925 20.155 29.853 1.00 62.95 543 ARG A O 1
ATOM 1347 N N . ASN A 1 167 ? 18.802 20.430 30.554 1.00 71.00 544 ASN A N 1
ATOM 1348 C CA . ASN A 1 167 ? 18.228 20.425 29.211 1.00 76.00 544 ASN A CA 1
ATOM 1349 C C . ASN A 1 167 ? 18.095 21.828 28.614 1.00 76.47 544 ASN A C 1
ATOM 1350 O O . ASN A 1 167 ? 17.360 22.029 27.647 1.00 81.72 544 ASN A O 1
ATOM 1355 N N . GLY A 1 168 ? 18.807 22.790 29.195 1.00 62.67 545 GLY A N 1
ATOM 1356 C CA . GLY A 1 168 ? 18.842 24.141 28.665 1.00 57.69 545 GLY A CA 1
ATOM 1357 C C . GLY A 1 168 ? 17.526 24.882 28.801 1.00 55.91 545 GLY A C 1
ATOM 1358 O O . GLY A 1 168 ? 17.289 25.870 28.119 1.00 57.45 545 GLY A O 1
ATOM 1359 N N . MET A 1 169 ? 16.663 24.404 29.687 1.00 57.89 546 MET A N 1
ATOM 1360 C CA . MET A 1 169 ? 15.374 25.038 29.906 1.00 59.96 546 MET A CA 1
ATOM 1361 C C . MET A 1 169 ? 15.425 25.954 31.123 1.00 56.99 546 MET A C 1
ATOM 1362 O O . MET A 1 169 ? 15.858 25.547 32.199 1.00 52.35 546 MET A O 1
ATOM 1367 N N . LEU A 1 170 ? 14.982 27.194 30.943 1.00 50.14 547 LEU A N 1
ATOM 1368 C CA . LEU A 1 170 ? 14.842 28.135 32.048 1.00 46.78 547 LEU A CA 1
ATOM 1369 C C . LEU A 1 170 ? 13.909 27.590 33.130 1.00 50.75 547 LEU A C 1
ATOM 1370 O O . LEU A 1 170 ? 12.822 27.089 32.830 1.00 57.77 547 LEU A O 1
ATOM 1375 N N . LEU A 1 171 ? 14.334 27.686 34.385 1.00 41.76 548 LEU A N 1
ATOM 1376 C CA . LEU A 1 171 ? 13.505 27.242 35.498 1.00 41.77 548 LEU A CA 1
ATOM 1377 C C . LEU A 1 171 ? 12.585 28.363 35.947 1.00 64.28 548 LEU A C 1
ATOM 1378 O O . LEU A 1 171 ? 13.006 29.523 36.051 1.00 68.09 548 LEU A O 1
ATOM 1383 N N . SER A 1 172 ? 11.325 28.028 36.203 1.00 65.67 549 SER A N 1
ATOM 1384 C CA . SER A 1 172 ? 10.402 29.026 36.708 1.00 68.09 549 SER A CA 1
ATOM 1385 C C . SER A 1 172 ? 10.317 28.950 38.226 1.00 65.88 549 SER A C 1
ATOM 1386 O O . SER A 1 172 ? 10.112 29.963 38.890 1.00 64.99 549 SER A O 1
ATOM 1389 N N . ASP A 1 173 ? 10.503 27.755 38.778 1.00 62.31 550 ASP A N 1
ATOM 1390 C CA . ASP A 1 173 ? 10.580 27.613 40.228 1.00 60.21 550 ASP A CA 1
ATOM 1391 C C 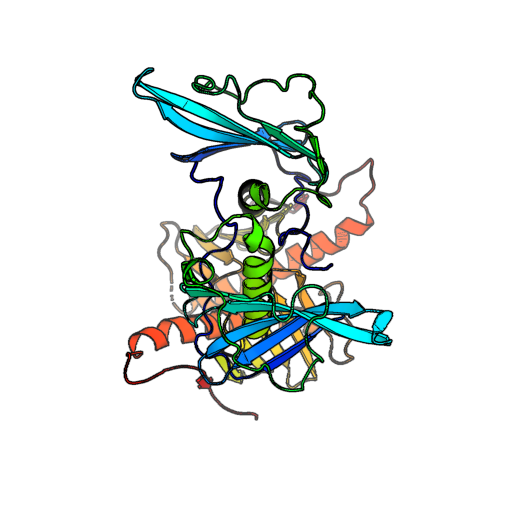. ASP A 1 173 ? 11.555 26.512 40.608 1.00 52.98 550 ASP A C 1
ATOM 1392 O O . ASP A 1 173 ? 12.003 25.754 39.750 1.00 50.33 550 ASP A O 1
ATOM 1397 N N . TYR A 1 174 ? 11.856 26.423 41.901 1.00 44.30 551 TYR A N 1
ATOM 1398 C CA . TYR A 1 174 ? 12.874 25.515 42.409 1.00 36.31 551 TYR A CA 1
ATOM 1399 C C . TYR A 1 174 ? 12.275 24.461 43.316 1.00 39.77 551 TYR A C 1
ATOM 1400 O O . TYR A 1 174 ? 12.463 24.473 44.531 1.00 35.13 551 TYR A O 1
ATOM 1409 N N . SER A 1 175 ? 11.551 23.533 42.707 1.00 49.46 552 SER A N 1
ATOM 1410 C CA . SER A 1 175 ? 10.805 22.551 43.465 1.00 57.37 552 SER A CA 1
ATOM 1411 C C . SER A 1 175 ? 11.647 21.337 43.827 1.00 65.98 552 SER A C 1
ATOM 1412 O O . SER A 1 175 ? 11.545 20.814 44.938 1.00 71.21 552 SER A O 1
ATOM 1415 N N . CYS A 1 176 ? 12.478 20.880 42.899 1.00 63.31 553 CYS A N 1
ATOM 1416 C CA . CYS A 1 176 ? 13.256 19.673 43.157 1.00 66.38 553 CYS A CA 1
ATOM 1417 C C . CYS A 1 176 ? 14.581 19.966 43.855 1.00 69.98 553 CYS A C 1
ATOM 1418 O O . CYS A 1 176 ? 15.091 21.093 43.821 1.00 67.68 553 CYS A O 1
ATOM 1421 N N . SER A 1 177 ? 15.120 18.932 44.493 1.00 66.95 554 SER A N 1
ATOM 1422 C CA . SER A 1 177 ? 16.403 19.005 45.175 1.00 60.09 554 SER A CA 1
ATOM 1423 C C . SER A 1 177 ? 17.525 19.477 44.253 1.00 60.09 554 SER A C 1
ATOM 1424 O O . SER A 1 177 ? 18.498 20.078 44.710 1.00 64.15 554 SER A O 1
ATOM 1427 N N . GLU A 1 178 ? 17.393 19.193 42.961 1.00 48.60 555 GLU A N 1
ATOM 1428 C CA . GLU A 1 178 ? 18.408 19.602 42.001 1.00 45.45 555 GLU A CA 1
ATOM 1429 C C . GLU A 1 178 ? 18.438 21.115 41.758 1.00 36.44 555 GLU A C 1
ATOM 1430 O O . GLU A 1 178 ? 19.491 21.751 41.872 1.00 36.99 555 GLU A O 1
ATOM 1436 N N . SER A 1 179 ? 17.289 21.690 41.425 1.00 31.26 556 SER A N 1
ATOM 1437 C CA . SER A 1 179 ? 17.216 23.128 41.178 1.00 34.18 556 SER A CA 1
ATOM 1438 C C . SER A 1 179 ? 17.599 23.893 42.433 1.00 30.70 556 SER A C 1
ATOM 1439 O O . SER A 1 179 ? 18.212 24.950 42.355 1.00 42.07 556 SER A O 1
ATOM 1442 N N . ARG A 1 180 ? 17.243 23.366 43.596 1.00 28.92 557 ARG A N 1
ATOM 1443 C CA . ARG A 1 180 ? 17.531 24.088 44.824 1.00 42.03 557 ARG A CA 1
ATOM 1444 C C . ARG A 1 180 ? 19.021 24.072 45.108 1.00 43.63 557 ARG A C 1
ATOM 1445 O O . ARG A 1 180 ? 19.564 25.008 45.701 1.00 36.27 557 ARG A O 1
ATOM 1453 N N . SER A 1 181 ? 19.696 23.024 44.649 1.00 46.15 558 SER A N 1
ATOM 1454 C CA . SER A 1 181 ? 21.137 22.945 44.852 1.00 37.99 558 SER A CA 1
ATOM 1455 C C . SER A 1 181 ? 21.891 23.860 43.876 1.00 27.60 558 SER A C 1
ATOM 1456 O O . SER A 1 181 ? 22.960 24.357 44.199 1.00 32.02 558 SER A O 1
ATOM 1459 N N . LEU A 1 182 ? 21.339 24.089 42.689 1.00 25.77 559 LEU A N 1
ATOM 1460 C CA . LEU A 1 182 ? 21.971 25.018 41.752 1.00 29.61 559 LEU A CA 1
ATOM 1461 C C . LEU A 1 182 ? 21.956 26.459 42.282 1.00 36.84 559 LEU A C 1
ATOM 1462 O O . LEU A 1 182 ? 22.940 27.194 42.148 1.00 41.59 559 LEU A O 1
ATOM 1467 N N . ILE A 1 183 ? 20.824 26.861 42.851 1.00 30.92 560 ILE A N 1
ATOM 1468 C CA . ILE A 1 183 ? 20.673 28.199 43.388 1.00 38.01 560 ILE A CA 1
ATOM 1469 C C . ILE A 1 183 ? 21.610 28.360 44.573 1.00 40.19 560 ILE A C 1
ATOM 1470 O O . ILE A 1 183 ? 22.261 29.395 44.716 1.00 39.23 560 ILE A O 1
ATOM 1475 N N . GLU A 1 184 ? 21.675 27.333 45.422 1.00 26.17 561 GLU A N 1
ATOM 1476 C CA . GLU A 1 184 ? 22.551 27.378 46.583 1.00 33.00 561 GLU A CA 1
ATOM 1477 C C . GLU A 1 184 ? 24.030 27.497 46.186 1.00 39.43 561 GLU A C 1
ATOM 1478 O O . GLU A 1 184 ? 24.782 28.282 46.782 1.00 39.32 561 GLU A O 1
ATOM 1484 N N . HIS A 1 185 ? 24.454 26.723 45.188 1.00 36.66 562 HIS A N 1
ATOM 1485 C CA . HIS A 1 185 ? 25.845 26.778 44.753 1.00 34.67 562 HIS A CA 1
ATOM 1486 C C . HIS A 1 185 ? 26.152 28.149 44.148 1.00 25.99 562 HIS A C 1
ATOM 1487 O O . HIS A 1 185 ? 27.232 28.704 44.342 1.00 28.57 562 HIS A O 1
ATOM 1494 N N . GLY A 1 186 ? 25.192 28.691 43.415 1.00 25.33 563 GLY A N 1
ATOM 1495 C CA . GLY A 1 186 ? 25.327 30.036 42.895 1.00 25.24 563 GLY A CA 1
ATOM 1496 C C . GLY A 1 186 ? 25.758 31.011 43.978 1.00 30.86 563 GLY A C 1
ATOM 1497 O O . GLY A 1 186 ? 26.738 31.744 43.822 1.00 30.04 563 GLY A O 1
ATOM 1498 N N . ASN A 1 187 ? 25.029 31.016 45.086 1.00 28.18 564 ASN A N 1
ATOM 1499 C CA . ASN A 1 187 ? 25.316 31.945 46.168 1.00 32.78 564 ASN A CA 1
ATOM 1500 C C . ASN A 1 187 ? 26.664 31.701 46.825 1.00 37.27 564 ASN A C 1
ATOM 1501 O O . ASN A 1 187 ? 27.390 32.641 47.139 1.00 34.96 564 ASN A O 1
ATOM 1506 N N . GLU A 1 188 ? 27.001 30.441 47.042 1.00 36.49 565 GLU A N 1
ATOM 1507 C CA . GLU A 1 188 ? 28.249 30.128 47.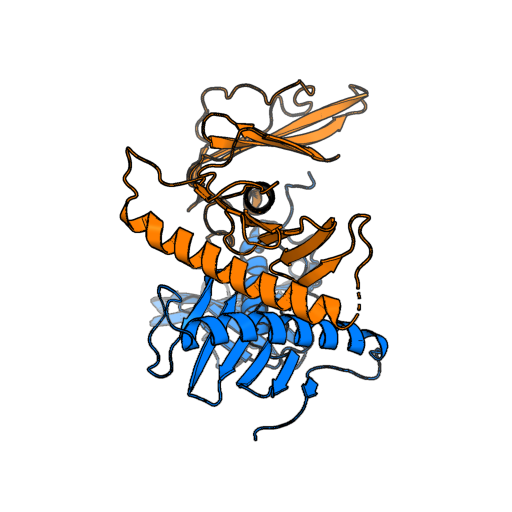715 1.00 28.18 565 GLU A CA 1
ATOM 1508 C C . GLU A 1 188 ? 29.442 30.472 46.812 1.00 30.35 565 GLU A C 1
ATOM 1509 O O . GLU A 1 188 ? 30.421 31.091 47.253 1.00 26.72 565 GLU A O 1
ATOM 1515 N N . CYS A 1 189 ? 29.346 30.100 45.539 1.00 28.26 566 CYS A N 1
ATOM 1516 C CA . CYS A 1 189 ? 30.451 30.306 44.599 1.00 29.27 566 CYS A CA 1
ATOM 1517 C C . CYS A 1 189 ? 30.599 31.803 44.282 1.00 30.52 566 CYS A C 1
ATOM 1518 O O . CYS A 1 189 ? 31.693 32.297 44.009 1.00 26.00 566 CYS A O 1
ATOM 1521 N N . PHE A 1 190 ? 29.495 32.537 44.322 1.00 26.73 567 PHE A N 1
ATOM 1522 C CA . PHE A 1 190 ? 29.568 33.962 44.043 1.00 32.29 567 PHE A CA 1
ATOM 1523 C C . PHE A 1 190 ? 30.257 34.675 45.202 1.00 28.66 567 PHE A C 1
ATOM 1524 O O . PHE A 1 190 ? 31.109 35.530 45.011 1.00 26.45 567 PHE A O 1
ATOM 1532 N N . THR A 1 191 ? 29.902 34.285 46.413 1.00 26.69 568 THR A N 1
ATOM 1533 C CA . THR A 1 191 ? 30.550 34.820 47.591 1.00 26.96 568 THR A CA 1
ATOM 1534 C C . THR A 1 191 ? 32.059 34.548 47.558 1.00 36.37 568 THR A C 1
ATOM 1535 O O . THR A 1 191 ? 32.861 35.407 47.921 1.00 46.21 568 THR A O 1
ATOM 1539 N N . HIS A 1 192 ? 32.450 33.360 47.110 1.00 38.65 569 HIS A N 1
ATOM 1540 C CA . HIS A 1 192 ? 33.872 32.993 47.057 1.00 23.66 569 HIS A CA 1
ATOM 1541 C C . HIS A 1 192 ? 34.639 33.796 46.005 1.00 15.46 569 HIS A C 1
ATOM 1542 O O . HIS A 1 192 ? 35.726 34.285 46.269 1.00 25.93 569 HIS A O 1
ATOM 1549 N N . CYS A 1 193 ? 34.075 33.944 44.808 1.00 14.27 570 CYS A N 1
ATOM 1550 C CA . CYS A 1 193 ? 34.775 34.688 43.772 1.00 20.08 570 CYS A CA 1
ATOM 1551 C C . CYS A 1 193 ? 34.953 36.154 44.178 1.00 27.00 570 CYS A C 1
ATOM 1552 O O . CYS A 1 193 ? 35.957 36.786 43.852 1.00 27.05 570 CYS A O 1
ATOM 1555 N N . VAL A 1 194 ? 33.968 36.699 44.877 1.00 24.71 571 VAL A N 1
ATOM 1556 C CA . VAL A 1 194 ? 34.096 38.060 45.365 1.00 21.62 571 VAL A CA 1
ATOM 1557 C C . VAL A 1 194 ? 35.200 38.126 46.422 1.00 22.65 571 VAL A C 1
ATOM 1558 O O . VAL A 1 194 ? 36.038 39.020 46.368 1.00 31.02 571 VAL A O 1
ATOM 1562 N N . ASN A 1 195 ? 35.220 37.178 47.362 1.00 14.96 572 ASN A N 1
ATOM 1563 C CA . ASN A 1 195 ? 36.302 37.136 48.347 1.00 19.78 572 ASN A CA 1
ATOM 1564 C C . ASN A 1 195 ? 37.662 37.028 47.693 1.00 31.77 572 ASN A C 1
ATOM 1565 O O . ASN A 1 195 ? 38.630 37.589 48.190 1.00 37.45 572 ASN A O 1
ATOM 1570 N N . ILE A 1 196 ? 37.749 36.277 46.595 1.00 34.68 573 ILE A N 1
ATOM 1571 C CA . ILE A 1 196 ? 39.022 36.150 45.894 1.00 35.49 573 ILE A CA 1
ATOM 1572 C C . ILE A 1 196 ? 39.437 37.481 45.292 1.00 21.35 573 ILE A C 1
ATOM 1573 O O . ILE A 1 196 ? 40.584 37.883 45.406 1.00 31.45 573 ILE A O 1
ATOM 1578 N N . SER A 1 197 ? 38.487 38.162 44.660 1.00 24.17 574 SER A N 1
ATOM 1579 C CA . SER A 1 197 ? 38.754 39.471 44.090 1.00 29.36 574 SER A CA 1
ATOM 1580 C C . SER A 1 197 ? 39.251 40.417 45.158 1.00 27.68 574 SER A C 1
ATOM 1581 O O . SER A 1 197 ? 40.260 41.089 44.979 1.00 30.65 574 SER A O 1
ATOM 1584 N N . ASN A 1 198 ? 38.528 40.469 46.271 1.00 22.59 575 ASN A N 1
ATOM 1585 C CA . ASN A 1 198 ? 38.922 41.298 47.408 1.00 26.11 575 ASN A CA 1
ATOM 1586 C C . ASN A 1 198 ? 40.300 40.960 47.979 1.00 34.93 575 ASN A C 1
ATOM 1587 O O . ASN A 1 198 ? 41.092 41.866 48.247 1.00 35.64 575 ASN A O 1
ATOM 1592 N N . ALA A 1 199 ? 40.590 39.666 48.171 1.00 30.97 576 ALA A N 1
ATOM 1593 C CA . ALA A 1 199 ? 41.880 39.261 48.736 1.00 17.90 576 ALA A CA 1
ATOM 1594 C C . ALA A 1 199 ? 43.068 39.602 47.830 1.00 21.38 576 ALA A C 1
ATOM 1595 O O . ALA A 1 199 ? 44.137 39.976 48.311 1.00 26.55 576 ALA A O 1
ATOM 1597 N N . LEU A 1 200 ? 42.878 39.481 46.520 1.00 26.79 577 LEU A N 1
ATOM 1598 C CA . LEU A 1 200 ? 43.966 39.695 45.561 1.00 27.97 577 LEU A CA 1
ATOM 1599 C C . LEU A 1 200 ? 44.422 41.136 45.419 1.00 36.65 577 LEU A C 1
ATOM 1600 O O . LEU A 1 200 ? 45.607 41.398 45.236 1.00 46.89 577 LEU A O 1
ATOM 1605 N N . GLU A 1 201 ? 43.486 42.070 45.474 1.00 36.73 578 GLU A N 1
ATOM 1606 C CA . GLU A 1 201 ? 43.839 43.482 45.404 1.00 45.56 578 GLU A CA 1
ATOM 1607 C C . GLU A 1 201 ? 45.061 43.823 46.247 1.00 43.26 578 GLU A C 1
ATOM 1608 O O . GLU A 1 201 ? 45.903 44.606 45.832 1.00 50.22 578 GLU A O 1
ATOM 1614 N N . VAL A 1 202 ? 45.151 43.218 47.426 1.00 42.17 579 VAL A N 1
ATOM 1615 C CA . VAL A 1 202 ? 46.254 43.447 48.349 1.00 43.63 579 VAL A CA 1
ATOM 1616 C C . VAL A 1 202 ? 47.628 43.227 47.697 1.00 52.52 579 VAL A C 1
ATOM 1617 O O . VAL A 1 202 ? 48.614 43.864 48.076 1.00 49.16 579 VAL A O 1
ATOM 1621 N N . ALA A 1 203 ? 47.696 42.317 46.728 1.00 46.50 580 ALA A N 1
ATOM 1622 C CA . ALA A 1 203 ? 48.964 41.999 46.079 1.00 50.37 580 ALA A CA 1
ATOM 1623 C C . ALA A 1 203 ? 49.193 42.842 44.823 1.00 46.88 580 ALA A C 1
ATOM 1624 O O . ALA A 1 203 ? 50.283 42.842 44.253 1.00 46.28 580 ALA A O 1
ATOM 1626 N N . GLN A 1 204 ? 48.160 43.559 44.404 1.00 44.53 581 GLN A N 1
ATOM 1627 C CA . GLN A 1 204 ? 48.191 44.326 43.165 1.00 50.65 581 GLN A CA 1
ATOM 1628 C C . GLN A 1 204 ? 49.112 45.544 43.295 1.00 45.51 581 GLN A C 1
ATOM 1629 O O . GLN A 1 204 ? 49.066 46.261 44.290 1.00 46.93 581 GLN A O 1
ATOM 1635 N N . THR A 1 205 ? 49.975 45.740 42.302 1.00 43.31 582 THR A N 1
ATOM 1636 C CA . THR A 1 205 ? 50.738 46.979 42.166 1.00 44.55 582 THR A CA 1
ATOM 1637 C C . THR A 1 205 ? 50.587 47.540 40.749 1.00 50.06 582 THR A C 1
ATOM 1638 O O . THR A 1 205 ? 49.804 47.029 39.935 1.00 48.63 582 THR A O 1
ATOM 1642 N N . LYS A 1 206 ? 51.330 48.598 40.451 1.00 63.77 583 LYS A N 1
ATOM 1643 C CA . LYS A 1 206 ? 51.283 49.191 39.119 1.00 70.69 583 LYS A CA 1
ATOM 1644 C C . LYS A 1 206 ? 52.258 48.466 38.198 1.00 58.19 583 LYS A C 1
ATOM 1645 O O . LYS A 1 206 ? 52.151 48.546 36.968 1.00 52.81 583 LYS A O 1
ATOM 1651 N N . ASP A 1 207 ? 53.192 47.738 38.803 1.00 42.71 584 ASP A N 1
ATOM 1652 C CA . ASP A 1 207 ? 54.100 46.897 38.042 1.00 52.73 584 ASP A CA 1
ATOM 1653 C C . ASP A 1 207 ? 53.513 45.506 37.696 1.00 54.11 584 ASP A C 1
ATOM 1654 O O . ASP A 1 207 ? 53.793 44.953 36.627 1.00 46.61 584 ASP A O 1
ATOM 1659 N N . ASN A 1 208 ? 52.694 44.949 38.585 1.00 51.38 585 ASN A N 1
ATOM 1660 C CA . ASN A 1 208 ? 52.185 43.592 38.375 1.00 40.88 585 ASN A CA 1
ATOM 1661 C C . ASN A 1 208 ? 50.713 43.406 38.685 1.00 38.22 585 ASN A C 1
ATOM 1662 O O . ASN A 1 208 ? 50.215 43.840 39.728 1.00 38.26 585 ASN A O 1
ATOM 1667 N N . SER A 1 209 ? 50.030 42.727 37.773 1.00 34.82 586 SER A N 1
ATOM 1668 C CA . SER A 1 209 ? 48.597 42.513 37.875 1.00 38.60 586 SER A CA 1
ATOM 1669 C C . SER A 1 209 ? 48.233 41.282 38.704 1.00 35.52 586 SER A C 1
ATOM 1670 O O . SER A 1 209 ? 49.074 40.440 39.011 1.00 35.06 586 SER A O 1
ATOM 1673 N N . CYS A 1 210 ? 46.963 41.195 39.071 1.00 31.36 587 CYS A N 1
ATOM 1674 C CA . CYS A 1 210 ? 46.450 40.019 39.750 1.00 30.01 587 CYS A CA 1
ATOM 1675 C C . CYS A 1 210 ? 45.236 39.456 39.011 1.00 25.91 587 CYS A C 1
ATOM 1676 O O . CYS A 1 210 ? 44.668 38.442 39.403 1.00 30.39 587 CYS A O 1
ATOM 1679 N N . PHE A 1 211 ? 44.853 40.117 37.926 1.00 19.58 588 PHE A N 1
ATOM 1680 C CA . PHE A 1 211 ? 43.711 39.692 37.134 1.00 24.03 588 PHE A CA 1
ATOM 1681 C C . PHE A 1 211 ? 44.059 39.729 35.640 1.00 29.30 588 PHE A C 1
ATOM 1682 O O . PHE A 1 211 ? 44.924 40.484 35.213 1.00 27.21 588 PHE A O 1
ATOM 1690 N N . PRO A 1 212 ? 43.393 38.901 34.837 1.00 22.58 589 PRO A N 1
ATOM 1691 C CA . PRO A 1 212 ? 42.382 37.933 35.259 1.00 17.35 589 PRO A CA 1
ATOM 1692 C C . PRO A 1 212 ? 43.021 36.768 35.992 1.00 26.15 589 PRO A C 1
ATOM 1693 O O . PRO A 1 212 ? 44.204 36.478 35.793 1.00 31.29 589 PRO A O 1
ATOM 1697 N N . VAL A 1 213 ? 42.246 36.105 36.842 1.00 25.05 590 VAL A N 1
ATOM 1698 C CA . VAL A 1 213 ? 42.776 35.005 37.635 1.00 24.10 59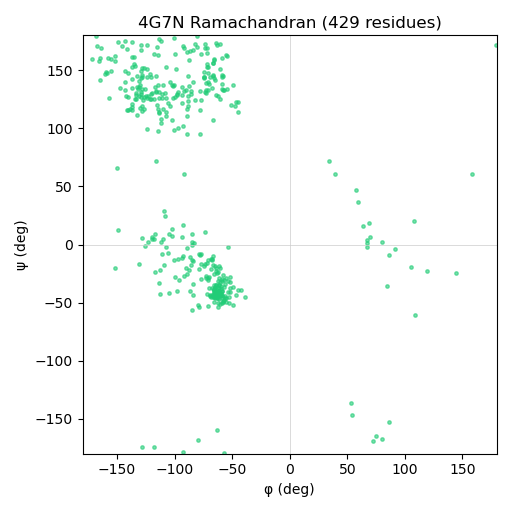0 VAL A CA 1
ATOM 1699 C C . VAL A 1 213 ? 41.875 33.782 37.482 1.00 27.51 590 VAL A C 1
ATOM 1700 O O . VAL A 1 213 ? 40.653 33.910 37.357 1.00 27.97 590 VAL A O 1
ATOM 1704 N N . THR A 1 214 ? 42.486 32.605 37.455 1.00 26.47 591 THR A N 1
ATOM 1705 C CA . THR A 1 214 ? 41.756 31.346 37.364 1.00 27.49 591 THR A CA 1
ATOM 1706 C C . THR A 1 214 ? 42.276 30.410 38.436 1.00 25.17 591 THR A C 1
ATOM 1707 O O . THR A 1 214 ? 43.481 30.186 38.548 1.00 32.59 591 THR A O 1
ATOM 1711 N N . ILE A 1 215 ? 41.361 29.873 39.234 1.00 22.03 592 ILE A N 1
ATOM 1712 C CA . ILE A 1 215 ? 41.749 29.016 40.328 1.00 31.82 592 ILE A CA 1
ATOM 1713 C C . ILE A 1 215 ? 41.261 27.608 40.056 1.00 33.98 592 ILE A C 1
ATOM 1714 O O . ILE A 1 215 ? 40.115 27.414 39.683 1.00 34.75 592 ILE A O 1
ATOM 1719 N N . GLY A 1 216 ? 42.154 26.639 40.218 1.00 39.09 593 GLY A N 1
ATOM 1720 C CA . GLY A 1 216 ? 41.858 25.250 39.927 1.00 30.09 593 GLY A CA 1
ATOM 1721 C C . GLY A 1 216 ? 41.832 24.959 38.439 1.00 44.62 593 GLY A C 1
ATOM 1722 O O . GLY A 1 216 ? 42.304 25.762 37.619 1.00 44.52 593 GLY A O 1
ATOM 1723 N N . ARG A 1 217 ? 41.271 23.807 38.083 1.00 52.73 594 ARG A N 1
ATOM 1724 C CA . ARG A 1 217 ? 41.106 23.451 36.679 1.00 54.49 594 ARG A CA 1
ATOM 1725 C C . ARG A 1 217 ? 39.968 22.450 36.423 1.00 49.18 594 ARG A C 1
ATOM 1726 O O . ARG A 1 217 ? 39.529 21.727 37.325 1.00 45.46 594 ARG A O 1
ATOM 1734 N N . ARG A 1 218 ? 39.520 22.422 35.171 1.00 46.97 595 ARG A N 1
ATOM 1735 C CA . ARG A 1 218 ? 38.537 21.462 34.685 1.00 54.11 595 ARG A CA 1
ATOM 1736 C C . ARG A 1 218 ? 38.827 20.039 35.151 1.00 63.43 595 ARG A C 1
ATOM 1737 O O . ARG A 1 218 ? 39.828 19.449 34.745 1.00 66.96 595 ARG A O 1
ATOM 1745 N N . PRO A 1 219 ? 37.943 19.471 35.986 1.00 65.84 596 PRO A N 1
ATOM 1746 C CA . PRO A 1 219 ? 38.119 18.075 36.402 1.00 71.29 596 PRO A CA 1
ATOM 1747 C C . PRO A 1 219 ? 38.024 17.082 35.238 1.00 72.12 596 PRO A C 1
ATOM 1748 O O . PRO A 1 219 ? 38.985 16.343 35.004 1.00 70.58 596 PRO A O 1
ATOM 1752 N N . SER B 1 2 ? 17.599 55.547 17.697 1.00 81.64 379 SER B N 1
ATOM 1753 C CA . SER B 1 2 ? 18.644 54.554 17.916 1.00 87.08 379 SER B CA 1
ATOM 1754 C C . SER B 1 2 ? 18.717 54.175 19.393 1.00 91.05 379 SER B C 1
ATOM 1755 O O . SER B 1 2 ? 18.238 54.912 20.257 1.00 88.04 379 SER B O 1
ATOM 1758 N N . HIS B 1 3 ? 19.313 53.017 19.667 1.00 97.34 380 HIS B N 1
ATOM 1759 C CA . HIS B 1 3 ? 19.559 52.535 21.027 1.00 96.68 380 HIS B CA 1
ATOM 1760 C C . HIS B 1 3 ? 20.315 53.567 21.881 1.00 83.99 380 HIS B C 1
ATOM 1761 O O . HIS B 1 3 ? 20.551 53.355 23.077 1.00 79.74 380 HIS B O 1
ATOM 1768 N N . MET B 1 4 ? 20.660 54.686 21.249 1.00 73.78 381 MET B N 1
ATOM 1769 C CA . MET B 1 4 ? 21.499 55.726 21.826 1.00 57.88 381 MET B CA 1
ATOM 1770 C C . MET B 1 4 ? 20.666 56.868 22.417 1.00 57.38 381 MET B C 1
ATOM 1771 O O . MET B 1 4 ? 21.183 57.735 23.138 1.00 49.54 381 MET B O 1
ATOM 1776 N N . ASP B 1 5 ? 19.373 56.873 22.106 1.00 55.48 382 ASP B N 1
ATOM 1777 C CA . ASP B 1 5 ? 18.526 58.000 22.470 1.00 56.05 382 ASP B CA 1
ATOM 1778 C C . ASP B 1 5 ? 17.621 57.698 23.654 1.00 55.08 382 ASP B C 1
ATOM 1779 O O . ASP B 1 5 ? 16.754 58.493 23.996 1.00 58.06 382 ASP B O 1
ATOM 1784 N N . ARG B 1 6 ? 17.860 56.560 24.297 1.00 62.11 383 ARG B N 1
ATOM 1785 C CA . ARG B 1 6 ? 17.019 56.099 25.394 1.00 66.67 383 ARG B CA 1
ATOM 1786 C C . ARG B 1 6 ? 17.835 55.811 26.657 1.00 57.90 383 ARG B C 1
ATOM 1787 O O . ARG B 1 6 ? 18.874 55.156 26.609 1.00 43.59 383 ARG B O 1
ATOM 1795 N N . ILE B 1 7 ? 17.340 56.301 27.786 1.00 56.06 384 ILE B N 1
ATOM 1796 C CA . ILE B 1 7 ? 18.048 56.223 29.056 1.00 43.93 384 ILE B CA 1
ATOM 1797 C C . ILE B 1 7 ? 18.438 54.794 29.402 1.00 47.91 384 ILE B C 1
ATOM 1798 O O . ILE B 1 7 ? 17.887 53.849 28.840 1.00 52.43 384 ILE B O 1
ATOM 1803 N N . SER B 1 8 ? 19.386 54.645 30.327 1.00 42.18 385 SER B N 1
ATOM 1804 C CA . SER B 1 8 ? 19.945 53.338 30.659 1.00 54.20 385 SER B CA 1
ATOM 1805 C C . SER B 1 8 ? 19.055 52.501 31.579 1.00 61.59 385 SER B C 1
ATOM 1806 O O . SER B 1 8 ? 18.736 51.359 31.250 1.00 64.00 385 SER B O 1
ATOM 1809 N N . VAL B 1 9 ? 18.655 53.049 32.726 1.00 49.42 386 VAL B N 1
ATOM 1810 C CA . VAL B 1 9 ? 17.781 52.299 33.618 1.00 39.07 386 VAL B CA 1
ATOM 1811 C C . VAL B 1 9 ? 16.484 51.982 32.909 1.00 35.80 386 VAL B C 1
ATOM 1812 O O . VAL B 1 9 ? 16.063 52.720 32.021 1.00 34.62 386 VAL B O 1
ATOM 1816 N N . PRO B 1 10 ? 15.851 50.865 33.287 1.00 30.42 387 PRO B N 1
ATOM 1817 C CA . PRO B 1 10 ? 14.452 50.627 32.926 1.00 26.65 387 PRO B CA 1
ATOM 1818 C C . PRO B 1 10 ? 13.558 51.656 33.628 1.00 33.52 387 PRO B C 1
ATOM 1819 O O . PRO B 1 10 ? 13.981 52.234 34.629 1.00 35.53 387 PRO B O 1
ATOM 1823 N N . PRO B 1 11 ? 12.340 51.884 33.117 1.00 28.74 388 PRO B N 1
ATOM 1824 C CA . PRO B 1 11 ? 11.399 52.770 33.820 1.00 30.55 388 PRO B CA 1
ATOM 1825 C C . PRO B 1 11 ? 11.161 52.251 35.230 1.00 29.94 388 PRO B C 1
ATOM 1826 O O . PRO B 1 11 ? 10.957 51.048 35.404 1.00 34.52 388 PRO B O 1
ATOM 1830 N N . LEU B 1 12 ? 11.228 53.131 36.225 1.00 22.95 389 LEU B N 1
ATOM 1831 C CA . LEU B 1 12 ? 11.096 52.695 37.610 1.00 23.57 389 LEU B CA 1
ATOM 1832 C C . LEU B 1 12 ? 9.650 52.366 37.859 1.00 25.94 389 LEU B C 1
ATOM 1833 O O . LEU B 1 12 ? 8.785 52.685 37.030 1.00 20.95 389 LEU B O 1
ATOM 1838 N N . ASN B 1 13 ? 9.367 51.736 38.992 1.00 21.45 390 ASN B N 1
ATOM 1839 C CA . ASN B 1 13 ? 7.984 51.642 39.418 1.00 25.18 390 ASN B CA 1
ATOM 1840 C C . ASN B 1 13 ? 7.886 51.365 40.916 1.00 21.19 390 ASN B C 1
ATOM 1841 O O . ASN B 1 13 ? 8.750 50.716 41.472 1.00 28.02 390 ASN B O 1
ATOM 1846 N N . THR B 1 14 ? 6.837 51.859 41.563 1.00 23.03 391 THR B N 1
ATOM 1847 C CA . THR B 1 14 ? 6.768 51.842 43.018 1.00 24.19 391 THR B CA 1
ATOM 1848 C C . THR B 1 14 ? 5.741 50.863 43.575 1.00 25.29 391 THR B C 1
ATOM 1849 O O . THR B 1 14 ? 5.190 51.079 44.664 1.00 23.68 391 THR B O 1
ATOM 1853 N N . LYS B 1 15 ? 5.490 49.797 42.823 1.00 26.71 392 LYS B N 1
ATOM 1854 C CA . LYS B 1 15 ? 4.578 48.743 43.243 1.00 30.88 392 LYS B CA 1
ATOM 1855 C C . LYS B 1 15 ? 4.805 48.339 44.696 1.00 26.21 392 LYS B C 1
ATOM 1856 O O . LYS B 1 15 ? 5.910 47.955 45.078 1.00 21.34 392 LYS B O 1
ATOM 1862 N N . ARG B 1 16 ? 3.752 48.446 45.497 1.00 30.10 393 ARG B N 1
ATOM 1863 C CA . ARG B 1 16 ? 3.734 47.964 46.886 1.00 35.72 393 ARG B CA 1
ATOM 1864 C C . ARG B 1 16 ? 4.653 48.716 47.858 1.00 30.75 393 ARG B C 1
ATOM 1865 O O . ARG B 1 16 ? 4.754 48.371 49.035 1.00 31.43 393 ARG B O 1
ATOM 1873 N N . LEU B 1 17 ? 5.293 49.764 47.367 1.00 28.43 394 LEU B N 1
ATOM 1874 C CA . LEU B 1 17 ? 6.174 50.580 48.193 1.00 25.64 394 LEU B CA 1
ATOM 1875 C C . LEU B 1 17 ? 5.385 51.600 49.004 1.00 30.25 394 LEU B C 1
ATOM 1876 O O . LEU B 1 17 ? 4.636 52.391 48.438 1.00 34.14 394 LEU B O 1
ATOM 1881 N N . LEU B 1 18 ? 5.549 51.592 50.325 1.00 27.86 395 LEU B N 1
ATOM 1882 C CA . LEU B 1 18 ? 4.769 52.490 51.174 1.00 26.88 395 LEU B CA 1
ATOM 1883 C C . LEU B 1 18 ? 5.318 53.924 51.125 1.00 33.51 395 LEU B C 1
ATOM 1884 O O . LEU B 1 18 ? 6.439 54.149 50.672 1.00 33.15 395 LEU B O 1
ATOM 1889 N N . PRO B 1 19 ? 4.518 54.899 51.583 1.00 23.21 396 PRO B N 1
ATOM 1890 C CA . PRO B 1 19 ? 4.976 56.285 51.677 1.00 28.02 396 PRO B CA 1
ATOM 1891 C C . PRO B 1 19 ? 6.255 56.355 52.484 1.00 32.82 396 PRO B C 1
ATOM 1892 O O . PRO B 1 19 ? 6.349 55.730 53.536 1.00 32.21 396 PRO B O 1
ATOM 1896 N N . THR B 1 20 ? 7.238 57.093 51.991 1.00 27.30 397 THR B N 1
ATOM 1897 C CA . THR B 1 20 ? 8.486 57.238 52.713 1.00 26.93 397 THR B CA 1
ATOM 1898 C C . THR B 1 20 ? 9.154 58.538 52.300 1.00 28.06 397 THR B C 1
ATOM 1899 O O . THR B 1 20 ? 8.971 59.017 51.182 1.00 37.22 397 THR B O 1
ATOM 1903 N N . ARG B 1 21 ? 9.894 59.125 53.230 1.00 33.50 398 ARG B N 1
ATOM 1904 C CA . ARG B 1 21 ? 10.544 60.400 52.992 1.00 34.17 398 ARG B CA 1
ATOM 1905 C C . ARG B 1 21 ? 11.977 60.306 53.453 1.00 31.61 398 ARG B C 1
ATOM 1906 O O . ARG B 1 21 ? 12.253 60.207 54.640 1.00 36.68 398 ARG B O 1
ATOM 1914 N N . TYR B 1 22 ? 12.888 60.334 52.497 1.00 27.90 399 TYR B N 1
ATOM 1915 C CA . TYR B 1 22 ? 14.289 60.134 52.779 1.00 27.56 399 TYR B CA 1
ATOM 1916 C C . TYR B 1 22 ? 14.989 61.426 52.431 1.00 39.99 399 TYR B C 1
ATOM 1917 O O . TYR B 1 22 ? 14.600 62.121 51.496 1.00 48.50 399 TYR B O 1
ATOM 1926 N N . LYS B 1 23 ? 16.014 61.762 53.194 1.00 40.62 400 LYS B N 1
ATOM 1927 C CA . LYS B 1 23 ? 16.625 63.070 53.063 1.00 40.73 400 LYS B CA 1
ATOM 1928 C C . LYS B 1 23 ? 18.136 62.979 53.186 1.00 41.45 400 LYS B C 1
ATOM 1929 O O . LYS B 1 23 ? 18.648 62.573 54.222 1.00 47.06 400 LYS B O 1
ATOM 1935 N N . THR B 1 24 ? 18.846 63.319 52.110 1.00 37.31 401 THR B N 1
ATOM 1936 C CA . THR B 1 24 ? 20.281 63.571 52.196 1.00 39.01 401 THR B CA 1
ATOM 1937 C C . THR B 1 24 ? 20.566 65.075 52.231 1.00 41.80 401 THR B C 1
ATOM 1938 O O . THR B 1 24 ? 19.669 65.910 52.138 1.00 46.73 401 THR B O 1
ATOM 1942 N N . LYS B 1 25 ? 21.834 65.413 52.365 1.00 36.82 402 LYS B N 1
ATOM 1943 C CA . LYS B 1 25 ? 22.233 66.801 52.437 1.00 49.65 402 LYS B CA 1
ATOM 1944 C C . LYS B 1 25 ? 21.917 67.527 51.132 1.00 47.70 402 LYS B C 1
ATOM 1945 O O . LYS B 1 25 ? 21.798 68.746 51.125 1.00 45.80 402 LYS B O 1
ATOM 1951 N N . ASN B 1 26 ? 21.739 66.776 50.043 1.00 42.69 403 ASN B N 1
ATOM 1952 C CA . ASN B 1 26 ? 21.531 67.367 48.717 1.00 39.26 403 ASN B CA 1
ATOM 1953 C C . ASN B 1 26 ? 20.127 67.194 48.119 1.00 39.51 403 ASN B C 1
ATOM 1954 O O . ASN B 1 26 ? 19.801 67.785 47.093 1.00 32.13 403 ASN B O 1
ATOM 1959 N N . ALA B 1 27 ? 19.284 66.396 48.755 1.00 35.78 404 ALA B N 1
ATOM 1960 C CA . ALA B 1 27 ? 17.991 66.128 48.160 1.00 29.24 404 ALA B CA 1
ATOM 1961 C C . ALA B 1 27 ? 16.993 65.669 49.191 1.00 26.95 404 ALA B C 1
ATOM 1962 O O . ALA B 1 27 ? 17.353 65.027 50.171 1.00 30.08 404 ALA B O 1
ATOM 1964 N N . ILE B 1 28 ? 15.733 66.018 48.978 1.00 39.12 405 ILE B N 1
ATOM 1965 C CA . ILE B 1 28 ? 14.640 65.358 49.678 1.00 33.55 405 ILE B CA 1
ATOM 1966 C C . ILE B 1 28 ? 13.929 64.503 48.652 1.00 32.86 405 ILE B C 1
ATOM 1967 O O . ILE B 1 28 ? 13.612 64.966 47.560 1.00 30.85 405 ILE B O 1
ATOM 1972 N N . MET B 1 29 ? 13.698 63.246 48.994 1.00 28.28 406 MET B N 1
ATOM 1973 C CA . MET B 1 29 ? 13.056 62.334 48.065 1.00 32.04 406 MET B CA 1
ATOM 1974 C C . MET B 1 29 ? 11.933 61.600 48.781 1.00 31.28 406 MET B C 1
ATOM 1975 O O . MET B 1 29 ? 12.104 61.135 49.911 1.00 28.80 406 MET B O 1
ATOM 1980 N N . SER B 1 30 ? 10.776 61.539 48.130 1.00 22.83 407 SER B N 1
ATOM 1981 C CA . SER B 1 30 ? 9.577 60.976 48.733 1.00 25.85 407 SER B CA 1
ATOM 1982 C C . SER B 1 30 ? 8.923 59.986 47.797 1.00 31.76 407 SER B C 1
ATOM 1983 O O . SER B 1 30 ? 8.885 60.197 46.574 1.00 25.65 407 SER B O 1
ATOM 1986 N N . ILE B 1 31 ? 8.417 58.900 48.378 1.00 29.42 408 ILE B N 1
ATOM 1987 C CA . ILE B 1 31 ? 7.398 58.118 47.710 1.00 29.39 408 ILE B CA 1
ATOM 1988 C C . ILE B 1 31 ? 6.093 58.519 48.360 1.00 33.14 408 ILE B C 1
ATOM 1989 O O . ILE B 1 31 ? 5.974 58.500 49.587 1.00 34.39 408 ILE B O 1
ATOM 1994 N N . LEU B 1 32 ? 5.130 58.926 47.545 1.00 34.74 409 LEU B N 1
ATOM 1995 C CA . LEU B 1 32 ? 3.861 59.404 48.074 1.00 37.18 409 LEU B CA 1
ATOM 1996 C C . LEU B 1 32 ? 2.834 58.272 48.182 1.00 39.32 409 LEU B C 1
ATOM 1997 O O . LEU B 1 32 ? 3.050 57.174 47.664 1.00 46.66 409 LEU B O 1
ATOM 2002 N N . ARG B 1 33 ? 1.725 58.552 48.863 1.00 35.36 410 ARG B N 1
ATOM 2003 C CA . ARG B 1 33 ? 0.616 57.606 49.013 1.00 37.01 410 ARG B CA 1
ATOM 2004 C C . ARG B 1 33 ? 0.083 57.141 47.648 1.00 38.52 410 ARG B C 1
ATOM 2005 O O . ARG B 1 33 ? -0.327 55.985 47.499 1.00 39.76 410 ARG B O 1
ATOM 2013 N N . ASN B 1 34 ? 0.112 58.025 46.648 1.00 34.19 411 ASN B N 1
ATOM 2014 C CA . ASN B 1 34 ? -0.382 57.674 45.305 1.00 36.87 411 ASN B CA 1
ATOM 2015 C C . ASN B 1 34 ? 0.654 56.963 44.418 1.00 36.17 411 ASN B C 1
ATOM 2016 O O . ASN B 1 34 ? 0.431 56.780 43.223 1.00 41.94 411 ASN B O 1
ATOM 2021 N N . GLY B 1 35 ? 1.787 56.584 45.009 1.00 32.38 412 GLY B N 1
ATOM 2022 C CA . GLY B 1 35 ? 2.827 55.845 44.315 1.00 23.43 412 GLY B CA 1
ATOM 2023 C C . GLY B 1 35 ? 3.850 56.674 43.547 1.00 28.21 412 GLY B C 1
ATOM 2024 O O . GLY B 1 35 ? 4.843 56.136 43.076 1.00 22.04 412 GLY B O 1
ATOM 2025 N N . GLU B 1 36 ? 3.603 57.974 43.415 1.00 25.99 413 GLU B N 1
ATOM 2026 C CA . GLU B 1 36 ? 4.493 58.867 42.673 1.00 32.71 413 GLU B CA 1
ATOM 2027 C C . GLU B 1 36 ? 5.763 59.167 43.463 1.00 26.55 413 GLU B C 1
ATOM 2028 O O . GLU B 1 36 ? 5.740 59.202 44.691 1.00 30.36 413 GLU B O 1
ATOM 2034 N N . VAL B 1 37 ? 6.859 59.379 42.738 1.00 24.12 414 VAL B N 1
ATOM 2035 C CA . VAL B 1 37 ? 8.153 59.746 43.313 1.00 21.48 414 VAL B CA 1
ATOM 2036 C C . VAL B 1 37 ? 8.377 61.255 43.180 1.00 31.82 414 VAL B C 1
ATOM 2037 O O . VAL B 1 37 ? 8.258 61.816 42.091 1.00 32.17 414 VAL B O 1
ATOM 2041 N N . VAL B 1 38 ? 8.680 61.921 44.284 1.00 23.84 415 VAL B N 1
ATOM 2042 C CA . VAL B 1 38 ? 9.013 63.330 44.199 1.00 29.67 415 VAL B CA 1
ATOM 2043 C C . VAL B 1 38 ? 10.427 63.582 44.678 1.00 31.42 415 VAL B C 1
ATOM 2044 O O . VAL B 1 38 ? 10.789 63.197 45.780 1.00 37.26 415 VAL B O 1
ATOM 2048 N N . LEU B 1 39 ? 11.224 64.223 43.833 1.00 26.75 416 LEU B N 1
ATOM 2049 C CA . LEU B 1 39 ? 12.596 64.538 44.164 1.00 23.84 416 LEU B CA 1
ATOM 2050 C C . LEU B 1 39 ? 12.724 66.053 44.232 1.00 31.75 416 LEU B C 1
ATOM 2051 O O . LEU B 1 39 ? 12.452 66.750 43.254 1.00 32.54 416 LEU B O 1
ATOM 2056 N N . GLU B 1 40 ? 13.115 66.559 45.396 1.00 28.12 417 GLU B N 1
ATOM 2057 C CA . GLU B 1 40 ? 13.315 67.984 45.583 1.00 23.12 417 GLU B CA 1
ATOM 2058 C C . GLU B 1 40 ? 14.811 68.196 45.769 1.00 31.81 417 GLU B C 1
ATOM 2059 O O . GLU B 1 40 ? 15.348 67.874 46.828 1.00 37.35 417 GLU B O 1
ATOM 2065 N N . PHE B 1 41 ? 15.500 68.706 44.750 1.00 32.57 418 PHE B N 1
ATOM 2066 C CA . PHE B 1 41 ? 16.944 68.880 44.864 1.00 36.68 418 PHE B CA 1
ATOM 2067 C C . PHE B 1 41 ? 17.240 70.212 45.515 1.00 34.81 418 PHE B C 1
ATOM 2068 O O . PHE B 1 41 ? 16.660 71.230 45.147 1.00 39.99 418 PHE B O 1
ATOM 2076 N N . LEU B 1 42 ? 18.125 70.201 46.502 1.00 31.71 419 LEU B N 1
ATOM 2077 C CA . LEU B 1 42 ? 18.367 71.400 47.303 1.00 36.65 419 LEU B CA 1
ATOM 2078 C C . LEU B 1 42 ? 19.604 72.174 46.860 1.00 40.02 419 LEU B C 1
ATOM 2079 O O . LEU B 1 42 ? 20.561 71.601 46.340 1.00 36.18 419 LEU B O 1
ATOM 2084 N N . LYS B 1 43 ? 19.563 73.482 47.089 1.00 36.73 420 LYS B N 1
ATOM 2085 C CA . LYS B 1 43 ? 20.709 74.354 46.901 1.00 46.97 420 LYS B CA 1
ATOM 2086 C C . LYS B 1 43 ? 20.702 75.351 48.054 1.00 45.99 420 LYS B C 1
ATOM 2087 O O . LYS B 1 43 ? 19.677 75.991 48.317 1.00 49.10 420 LYS B O 1
ATOM 2093 N N . PHE B 1 44 ? 21.821 75.465 48.766 1.00 46.65 421 PHE B N 1
ATOM 2094 C CA . PHE B 1 44 ? 21.887 76.402 49.892 1.00 57.03 421 PHE B CA 1
ATOM 2095 C C . PHE B 1 44 ? 22.046 77.855 49.433 1.00 51.90 421 PHE B C 1
ATOM 2096 O O . PHE B 1 44 ? 22.975 78.186 48.699 1.00 57.29 421 PHE B O 1
ATOM 2104 N N . ARG B 1 45 ? 21.131 78.712 49.877 1.00 51.04 422 ARG B N 1
ATOM 2105 C CA . ARG B 1 45 ? 21.094 80.104 49.440 1.00 53.25 422 ARG B CA 1
ATOM 2106 C C . ARG B 1 45 ? 21.380 81.092 50.575 1.00 53.01 422 ARG B C 1
ATOM 2107 O O . ARG B 1 45 ? 20.488 81.440 51.357 1.00 43.07 422 ARG B O 1
ATOM 2115 N N . PRO B 1 46 ? 22.639 81.546 50.659 1.00 55.06 423 PRO B N 1
ATOM 2116 C CA . PRO B 1 46 ? 23.105 82.563 51.604 1.00 53.78 423 PRO B CA 1
ATOM 2117 C C . PRO B 1 46 ? 22.085 83.679 51.794 1.00 49.12 423 PRO B C 1
ATOM 2118 O O . PRO B 1 46 ? 21.822 84.079 52.925 1.00 47.23 423 PRO B O 1
ATOM 2122 N N . THR B 1 47 ? 21.522 84.169 50.695 1.00 53.02 424 THR B N 1
ATOM 2123 C CA . THR B 1 47 ? 20.499 85.209 50.738 1.00 58.80 424 THR B CA 1
ATOM 2124 C C . THR B 1 47 ? 19.429 84.906 51.784 1.00 55.51 424 THR B C 1
ATOM 2125 O O . THR B 1 47 ? 19.008 85.791 52.531 1.00 63.63 424 THR B O 1
ATOM 2129 N N . TYR B 1 48 ? 19.001 83.648 51.826 1.00 46.61 425 TYR B N 1
ATOM 2130 C CA . TYR B 1 48 ? 17.973 83.182 52.757 1.00 57.38 425 TYR B CA 1
ATOM 2131 C C . TYR B 1 48 ? 18.603 82.471 53.950 1.00 62.39 425 TYR B C 1
ATOM 2132 O O . TYR B 1 48 ? 17.933 82.203 54.949 1.00 58.83 425 TYR B O 1
ATOM 2141 N N . ASN B 1 49 ? 19.889 82.151 53.830 1.00 64.47 426 ASN B N 1
ATOM 2142 C CA . ASN B 1 49 ? 20.615 81.453 54.885 1.00 63.58 426 ASN B CA 1
ATOM 2143 C C . ASN B 1 49 ? 19.965 80.113 55.251 1.00 63.61 426 ASN B C 1
ATOM 2144 O O . ASN B 1 49 ? 19.779 79.794 56.429 1.00 63.84 426 ASN B O 1
ATOM 2149 N N . GLU B 1 50 ? 19.624 79.326 54.236 1.00 61.41 427 GLU B N 1
ATOM 2150 C CA . GLU B 1 50 ? 18.944 78.052 54.450 1.00 55.57 427 GLU B CA 1
ATOM 2151 C C . GLU B 1 50 ? 18.870 77.285 53.141 1.00 61.33 427 GLU B C 1
ATOM 2152 O O . GLU B 1 50 ? 18.973 77.872 52.060 1.00 60.51 427 GLU B O 1
ATOM 2158 N N . ASP B 1 51 ? 18.676 75.975 53.231 1.00 58.96 428 ASP B N 1
ATOM 2159 C CA . ASP B 1 51 ? 18.446 75.184 52.034 1.00 55.42 428 ASP B CA 1
ATOM 2160 C C . ASP B 1 51 ? 17.210 75.714 51.324 1.00 47.91 428 ASP B C 1
ATOM 2161 O O . ASP B 1 51 ? 16.256 76.151 51.975 1.00 46.50 428 ASP B O 1
ATOM 2166 N N . ARG B 1 52 ? 17.239 75.688 49.995 1.00 38.78 429 ARG B N 1
ATOM 2167 C CA . ARG B 1 52 ? 16.059 76.009 49.201 1.00 38.51 429 ARG B CA 1
ATOM 2168 C C . ARG B 1 52 ? 15.788 74.902 48.178 1.00 33.80 429 ARG B C 1
ATOM 2169 O O . ARG B 1 52 ? 16.720 74.315 47.636 1.00 38.11 429 ARG B O 1
ATOM 2177 N N . ILE B 1 53 ? 14.521 74.604 47.913 1.00 41.43 430 ILE B N 1
ATOM 2178 C CA . ILE B 1 53 ? 14.199 73.652 46.859 1.00 41.16 430 ILE B CA 1
ATOM 2179 C C . ILE B 1 53 ? 14.592 74.259 45.525 1.00 40.51 430 ILE B C 1
ATOM 2180 O O . ILE B 1 53 ? 13.935 75.171 45.038 1.00 40.89 430 ILE B O 1
ATOM 2185 N N . ASN B 1 54 ? 15.663 73.750 44.929 1.00 45.97 431 ASN B N 1
ATOM 2186 C CA . ASN B 1 54 ? 16.183 74.315 43.686 1.00 35.25 431 ASN B CA 1
ATOM 2187 C C . ASN B 1 54 ? 15.501 73.803 42.420 1.00 41.33 431 ASN B C 1
ATOM 2188 O O . ASN B 1 54 ? 15.234 74.563 41.487 1.00 40.61 431 ASN B O 1
ATOM 2193 N N . ASP B 1 55 ? 15.274 72.496 42.367 1.00 38.03 432 ASP B N 1
ATOM 2194 C CA . ASP B 1 55 ? 14.441 71.934 41.323 1.00 37.72 432 ASP B CA 1
ATOM 2195 C C . ASP B 1 55 ? 13.758 70.661 41.751 1.00 35.47 432 ASP B C 1
ATOM 2196 O O . ASP B 1 55 ? 14.132 70.020 42.738 1.00 31.18 432 ASP B O 1
ATOM 2201 N N . ILE B 1 56 ? 12.733 70.322 40.992 1.00 28.21 433 ILE B N 1
ATOM 2202 C CA . ILE B 1 56 ? 11.819 69.285 41.377 1.00 35.15 433 ILE B CA 1
ATOM 2203 C C . ILE B 1 56 ? 11.660 68.349 40.201 1.00 39.89 433 ILE B C 1
ATOM 2204 O O . ILE B 1 56 ? 11.545 68.782 39.047 1.00 31.01 433 ILE B O 1
ATOM 2209 N N . CYS B 1 57 ? 11.700 67.058 40.498 1.00 34.22 434 CYS B N 1
ATOM 2210 C CA . CYS B 1 57 ? 11.458 66.044 39.493 1.00 22.18 434 CYS B CA 1
ATOM 2211 C C . CYS B 1 57 ? 10.401 65.135 40.069 1.00 28.88 434 CYS B C 1
ATOM 2212 O O . CYS B 1 57 ? 10.625 64.508 41.099 1.00 25.07 434 CYS B O 1
ATOM 2215 N N . ARG B 1 58 ? 9.226 65.121 39.444 1.00 33.31 435 ARG B N 1
ATOM 2216 C CA . ARG B 1 58 ? 8.182 64.172 39.796 1.00 24.08 435 ARG B CA 1
ATOM 2217 C C . ARG B 1 58 ? 8.155 63.053 38.754 1.00 29.23 435 ARG B C 1
ATOM 2218 O O . ARG B 1 58 ? 8.264 63.292 37.542 1.00 27.44 435 ARG B O 1
ATOM 2226 N N . ILE B 1 59 ? 8.013 61.826 39.230 1.00 19.36 436 ILE B N 1
ATOM 2227 C CA . ILE B 1 59 ? 7.967 60.667 38.340 1.00 24.21 436 ILE B CA 1
ATOM 2228 C C . ILE B 1 59 ? 6.769 59.817 38.690 1.00 24.70 436 ILE B C 1
ATOM 2229 O O . ILE B 1 59 ? 6.479 59.617 39.860 1.00 29.28 436 ILE B O 1
ATOM 2234 N N . SER B 1 60 ? 6.053 59.341 37.683 1.00 26.37 437 SER B N 1
ATOM 2235 C CA . SER B 1 60 ? 4.805 58.646 37.938 1.00 28.19 437 SER B CA 1
ATOM 2236 C C . SER B 1 60 ? 5.140 57.299 38.532 1.00 24.49 437 SER B C 1
ATOM 2237 O O . SER B 1 60 ? 6.282 56.871 38.475 1.00 28.97 437 SER B O 1
ATOM 2240 N N . ASP B 1 61 ? 4.149 56.642 39.120 1.00 27.44 438 ASP B N 1
ATOM 2241 C CA . ASP B 1 61 ? 4.388 55.367 39.795 1.00 32.11 438 ASP B CA 1
ATOM 2242 C C . ASP B 1 61 ? 4.792 54.227 38.861 1.00 34.31 438 ASP B C 1
ATOM 2243 O O . ASP B 1 61 ? 5.195 53.167 39.334 1.00 40.86 438 ASP B O 1
ATOM 2248 N N . ASP B 1 62 ? 4.697 54.431 37.548 1.00 36.07 439 ASP B N 1
ATOM 2249 C CA . ASP B 1 62 ? 5.113 53.391 36.592 1.00 29.34 439 ASP B CA 1
ATOM 2250 C C . ASP B 1 62 ? 6.354 53.806 35.817 1.00 23.35 439 ASP B C 1
ATOM 2251 O O . ASP B 1 62 ? 6.839 53.074 34.956 1.00 31.23 439 ASP B O 1
ATOM 2256 N N . GLY B 1 63 ? 6.877 54.984 36.136 1.00 30.38 440 GLY B N 1
ATOM 2257 C CA . GLY B 1 63 ? 8.119 55.466 35.541 1.00 22.78 440 GLY B CA 1
ATOM 2258 C C . GLY B 1 63 ? 7.993 56.066 34.147 1.00 28.44 440 GLY B C 1
ATOM 2259 O O . GLY B 1 63 ? 8.997 56.467 33.556 1.00 28.54 440 GLY B O 1
ATOM 2260 N N . GLN B 1 64 ? 6.775 56.149 33.612 1.00 29.47 441 GLN B N 1
ATOM 2261 C CA . GLN B 1 64 ? 6.594 56.598 32.223 1.00 31.18 441 GLN B CA 1
ATOM 2262 C C . GLN B 1 64 ? 6.374 58.113 32.044 1.00 32.36 441 GLN B C 1
ATOM 2263 O O . GLN B 1 64 ? 6.701 58.656 30.997 1.00 34.29 441 GLN B O 1
ATOM 2269 N N . ARG B 1 65 ? 5.825 58.788 33.055 1.00 30.88 442 ARG B N 1
ATOM 2270 C CA . ARG B 1 65 ? 5.549 60.230 32.971 1.00 36.75 442 ARG B CA 1
ATOM 2271 C C . ARG B 1 65 ? 6.462 61.020 33.901 1.00 39.79 442 ARG B C 1
ATOM 2272 O O . ARG B 1 65 ? 6.569 60.701 35.084 1.00 41.14 442 ARG B O 1
ATOM 2280 N N . ILE B 1 66 ? 7.106 62.052 33.367 1.00 32.72 443 ILE B N 1
ATOM 2281 C CA . ILE B 1 66 ? 8.056 62.856 34.129 1.00 34.43 443 ILE B CA 1
ATOM 2282 C C . ILE B 1 66 ? 7.739 64.341 34.024 1.00 39.73 443 ILE B C 1
ATOM 2283 O O . ILE B 1 66 ? 7.490 64.848 32.932 1.00 43.50 443 ILE B O 1
ATOM 2288 N N . ILE B 1 67 ? 7.747 65.036 35.157 1.00 36.33 444 ILE B N 1
ATOM 2289 C CA . ILE B 1 67 ? 7.643 66.486 35.161 1.00 37.25 444 ILE B CA 1
ATOM 2290 C C . ILE B 1 67 ? 8.871 67.055 35.833 1.00 42.90 444 ILE B C 1
ATOM 2291 O O . ILE B 1 67 ? 9.224 66.639 36.933 1.00 42.04 444 ILE B O 1
ATOM 2296 N N . ILE B 1 68 ? 9.523 68.006 35.176 1.00 40.90 445 ILE B N 1
ATOM 2297 C CA . ILE B 1 68 ? 10.748 68.576 35.712 1.00 41.85 445 ILE B CA 1
ATOM 2298 C C . ILE B 1 68 ? 10.760 70.075 35.555 1.00 43.21 445 ILE B C 1
ATOM 2299 O O . ILE B 1 68 ? 10.692 70.579 34.438 1.00 44.79 445 ILE B O 1
ATOM 2304 N N . TYR B 1 69 ? 10.866 70.789 36.672 1.00 48.15 446 TYR B N 1
ATOM 2305 C CA . TYR B 1 69 ? 10.958 72.244 36.617 1.00 49.91 446 TYR B CA 1
ATOM 2306 C C . TYR B 1 69 ? 11.779 72.842 37.765 1.00 54.06 446 TYR B C 1
ATOM 2307 O O . TYR B 1 69 ? 12.215 72.132 38.680 1.00 45.55 446 TYR B O 1
ATOM 2316 N N . GLN B 1 70 ? 11.985 74.155 37.690 1.00 51.01 447 GLN B N 1
ATOM 2317 C CA . GLN B 1 70 ? 12.635 74.913 38.749 1.00 47.97 447 GLN B CA 1
ATOM 2318 C C . GLN B 1 70 ? 11.629 75.856 39.366 1.00 48.13 447 GLN B C 1
ATOM 2319 O O . GLN B 1 70 ? 11.153 76.781 38.707 1.00 50.21 447 GLN B O 1
ATOM 2325 N N . PRO B 1 71 ? 11.283 75.625 40.636 1.00 44.05 448 PRO B N 1
ATOM 2326 C CA . PRO B 1 71 ? 10.281 76.503 41.251 1.00 38.37 448 PRO B CA 1
ATOM 2327 C C . PRO B 1 71 ? 10.885 77.873 41.482 1.00 49.75 448 PRO B C 1
ATOM 2328 O O . PRO B 1 71 ? 12.064 77.940 41.862 1.00 31.48 448 PRO B O 1
ATOM 2332 N N . ASP B 1 72 ? 10.099 78.927 41.233 1.00 58.47 449 ASP B N 1
ATOM 2333 C CA . ASP B 1 72 ? 10.522 80.322 41.419 1.00 55.04 449 ASP B CA 1
ATOM 2334 C C . ASP B 1 72 ? 12.009 80.544 41.119 1.00 50.55 449 ASP B C 1
ATOM 2335 O O . ASP B 1 72 ? 12.812 80.764 42.026 1.00 49.24 449 ASP B O 1
ATOM 2340 N N . PRO B 1 73 ? 12.378 80.497 39.834 1.00 54.71 450 PRO B N 1
ATOM 2341 C CA . PRO B 1 73 ? 13.794 80.385 39.469 1.00 56.33 450 PRO B CA 1
ATOM 2342 C C . PRO B 1 73 ? 14.613 81.538 40.014 1.00 65.45 450 PRO B C 1
ATOM 2343 O O . PRO B 1 73 ? 14.169 82.691 39.975 1.00 76.35 450 PRO B O 1
ATOM 2347 N N . GLY B 1 74 ? 15.798 81.213 40.523 1.00 65.44 451 GLY B N 1
ATOM 2348 C CA . GLY B 1 74 ? 16.691 82.193 41.113 1.00 65.83 451 GLY B CA 1
ATOM 2349 C C . GLY B 1 74 ? 16.725 82.111 42.629 1.00 66.97 451 GLY B C 1
ATOM 2350 O O . GLY B 1 74 ? 17.664 82.598 43.265 1.00 67.08 451 GLY B O 1
ATOM 2351 N N . ARG B 1 75 ? 15.700 81.490 43.207 1.00 63.28 452 ARG B N 1
ATOM 2352 C CA . ARG B 1 75 ? 15.566 81.422 44.658 1.00 68.33 452 ARG B CA 1
ATOM 2353 C C . ARG B 1 75 ? 14.814 80.184 45.142 1.00 69.34 452 ARG B C 1
ATOM 2354 O O . ARG B 1 75 ? 14.936 79.787 46.300 1.00 70.54 452 ARG B O 1
ATOM 2362 N N . GLY B 1 76 ? 14.036 79.579 44.254 1.00 60.79 453 GLY B N 1
ATOM 2363 C CA . GLY B 1 76 ? 13.260 78.409 44.603 1.00 51.35 453 GLY B CA 1
ATOM 2364 C C . GLY B 1 76 ? 12.365 78.590 45.821 1.00 48.01 453 GLY B C 1
ATOM 2365 O O . GLY B 1 76 ? 11.856 79.671 46.081 1.00 52.35 453 GLY B O 1
ATOM 2366 N N . LEU B 1 77 ? 12.186 77.511 46.571 1.00 45.66 454 LEU B N 1
ATOM 2367 C CA . LEU B 1 77 ? 11.229 77.460 47.664 1.00 48.69 454 LEU B CA 1
ATOM 2368 C C . LEU B 1 77 ? 11.902 76.949 48.920 1.00 51.25 454 LEU B C 1
ATOM 2369 O O . LEU B 1 77 ? 12.817 76.134 48.842 1.00 56.67 454 LEU B O 1
ATOM 2374 N N . PRO B 1 78 ? 11.428 77.405 50.088 1.00 49.87 455 PRO B N 1
ATOM 2375 C CA . PRO B 1 78 ? 11.920 76.924 51.379 1.00 49.96 455 PRO B CA 1
ATOM 2376 C C . PRO B 1 78 ? 11.456 75.500 51.630 1.00 47.98 455 PRO B C 1
ATOM 2377 O O . PRO B 1 78 ? 10.417 75.083 51.128 1.00 50.96 455 PRO B O 1
ATOM 2381 N N . VAL B 1 79 ? 12.229 74.768 52.416 1.00 47.04 456 VAL B N 1
ATOM 2382 C CA . VAL B 1 79 ? 11.900 73.397 52.752 1.00 45.82 456 VAL B CA 1
ATOM 2383 C C . VAL B 1 79 ? 10.729 73.326 53.725 1.00 55.94 456 VAL B C 1
ATOM 2384 O O . VAL B 1 79 ? 10.717 74.025 54.744 1.00 51.38 456 VAL B O 1
ATOM 2388 N N . ARG B 1 80 ? 9.740 72.488 53.406 1.00 66.84 457 ARG B N 1
ATOM 2389 C CA . ARG B 1 80 ? 8.642 72.192 54.335 1.00 68.30 457 ARG B CA 1
ATOM 2390 C C . ARG B 1 80 ? 8.620 70.700 54.709 1.00 67.45 457 ARG B C 1
ATOM 2391 O O . ARG B 1 80 ? 9.517 69.944 54.315 1.00 61.09 457 ARG B O 1
ATOM 2399 N N . GLU B 1 81 ? 7.591 70.281 55.450 1.00 65.43 458 GLU B N 1
ATOM 2400 C CA . GLU B 1 81 ? 7.522 68.916 55.984 1.00 65.97 458 GLU B CA 1
ATOM 2401 C C . GLU B 1 81 ? 7.208 67.867 54.924 1.00 67.10 458 GLU B C 1
ATOM 2402 O O . GLU B 1 81 ? 7.425 66.667 55.138 1.00 59.93 458 GLU B O 1
ATOM 2408 N N . GLN B 1 82 ? 6.703 68.332 53.785 1.00 70.67 459 GLN B N 1
ATOM 2409 C CA . GLN B 1 82 ? 6.430 67.471 52.644 1.00 65.95 459 GLN B CA 1
ATOM 2410 C C . GLN B 1 82 ? 6.800 68.217 51.383 1.00 56.65 459 GLN B C 1
ATOM 2411 O O . GLN B 1 82 ? 7.048 69.412 51.428 1.00 57.78 459 GLN B O 1
ATOM 2417 N N . PRO B 1 83 ? 6.841 67.514 50.248 1.00 69.86 460 PRO B N 1
ATOM 2418 C CA . PRO B 1 83 ? 7.102 68.187 48.973 1.00 71.55 460 PRO B CA 1
ATOM 2419 C C . PRO B 1 83 ? 5.948 69.121 48.617 1.00 60.39 460 PRO B C 1
ATOM 2420 O O . PRO B 1 83 ? 4.831 68.917 49.086 1.00 48.85 460 PRO B O 1
ATOM 2424 N N . PRO B 1 84 ? 6.216 70.136 47.788 1.00 52.10 461 PRO B N 1
ATOM 2425 C CA . PRO B 1 84 ? 5.177 71.083 47.398 1.00 51.54 461 PRO B CA 1
ATOM 2426 C C . PRO B 1 84 ? 4.110 70.388 46.564 1.00 40.82 461 PRO B C 1
ATOM 2427 O O . PRO B 1 84 ? 4.364 69.333 45.997 1.00 40.01 461 PRO B O 1
ATOM 2431 N N . ASP B 1 85 ? 2.929 70.984 46.485 1.00 48.58 462 ASP B N 1
ATOM 2432 C CA . ASP B 1 85 ? 1.885 70.463 45.619 1.00 43.60 462 ASP B CA 1
ATOM 2433 C C . ASP B 1 85 ? 2.323 70.621 44.168 1.00 41.89 462 ASP B C 1
ATOM 2434 O O . ASP B 1 85 ? 3.163 71.467 43.839 1.00 36.34 462 ASP B O 1
ATOM 2439 N N . LEU B 1 86 ? 1.757 69.802 43.298 1.00 42.16 463 LEU B N 1
ATOM 2440 C CA . LEU B 1 86 ? 2.046 69.921 41.883 1.00 39.30 463 LEU B CA 1
ATOM 2441 C C . LEU B 1 86 ? 1.086 70.908 41.243 1.00 44.44 463 LEU B C 1
ATOM 2442 O O . LEU B 1 86 ? -0.132 70.703 41.256 1.00 53.54 463 LEU B O 1
ATOM 2447 N N . GLN B 1 87 ? 1.634 71.978 40.688 1.00 38.42 464 GLN B N 1
ATOM 2448 C CA . GLN B 1 87 ? 0.841 72.914 39.907 1.00 54.23 464 GLN B CA 1
ATOM 2449 C C . GLN B 1 87 ? 0.534 72.270 38.565 1.00 52.99 464 GLN B C 1
ATOM 2450 O O . GLN B 1 87 ? 1.372 71.559 38.008 1.00 48.71 464 GLN B O 1
ATOM 2456 N N . ILE B 1 88 ? -0.661 72.532 38.044 1.00 51.66 465 ILE B N 1
ATOM 2457 C CA . ILE B 1 88 ? -1.019 72.086 36.702 1.00 47.82 465 ILE B CA 1
ATOM 2458 C C . ILE B 1 88 ? 0.113 72.445 35.730 1.00 50.42 465 ILE B C 1
ATOM 2459 O O . ILE B 1 88 ? 0.469 73.618 35.583 1.00 47.71 465 ILE B O 1
ATOM 2464 N N . PRO B 1 89 ? 0.705 71.427 35.090 1.00 48.50 466 PRO B N 1
ATOM 2465 C CA . PRO B 1 89 ? 1.843 71.585 34.170 1.00 51.50 466 PRO B CA 1
ATOM 2466 C C . PRO B 1 89 ? 1.592 72.516 32.978 1.00 62.10 466 PRO B C 1
ATOM 2467 O O . PRO B 1 89 ? 0.484 72.555 32.445 1.00 70.90 466 PRO B O 1
ATOM 2471 N N . SER B 1 90 ? 2.624 73.248 32.563 1.00 68.84 467 SER B N 1
ATOM 2472 C CA . SER B 1 90 ? 2.510 74.162 31.426 1.00 80.27 467 SER B CA 1
ATOM 2473 C C . SER B 1 90 ? 2.827 73.484 30.087 1.00 88.23 467 SER B C 1
ATOM 2474 O O . SER B 1 90 ? 2.733 74.114 29.032 1.00 93.07 467 SER B O 1
ATOM 2477 N N . GLY B 1 91 ? 3.210 72.209 30.133 1.00 85.06 468 GLY B N 1
ATOM 2478 C CA . GLY B 1 91 ? 3.464 71.442 28.923 1.00 83.18 468 GLY B CA 1
ATOM 2479 C C . GLY B 1 91 ? 4.928 71.128 28.668 1.00 87.64 468 GLY B C 1
ATOM 2480 O O . GLY B 1 91 ? 5.324 69.959 28.604 1.00 81.81 468 GLY B O 1
ATOM 2481 N N . ASP B 1 92 ? 5.738 72.175 28.523 1.00 91.11 469 ASP B N 1
ATOM 2482 C CA . ASP B 1 92 ? 7.163 72.016 28.226 1.00 91.36 469 ASP B CA 1
ATOM 2483 C C . ASP B 1 92 ? 7.980 71.531 29.435 1.00 75.44 469 ASP B C 1
ATOM 2484 O O . ASP B 1 92 ? 9.210 71.537 29.410 1.00 71.22 469 ASP B O 1
ATOM 2489 N N . CYS B 1 93 ? 7.288 71.116 30.490 1.00 64.44 470 CYS B N 1
ATOM 2490 C CA . CYS B 1 93 ? 7.941 70.534 31.655 1.00 55.45 470 CYS B CA 1
ATOM 2491 C C . CYS B 1 93 ? 7.427 69.106 31.852 1.00 45.70 470 CYS B C 1
ATOM 2492 O O . CYS B 1 93 ? 7.766 68.424 32.825 1.00 39.47 470 CYS B O 1
ATOM 2495 N N . VAL B 1 94 ? 6.599 68.667 30.911 1.00 39.52 471 VAL B N 1
ATOM 2496 C CA . VAL B 1 94 ? 6.106 67.306 30.894 1.00 34.11 471 VAL B CA 1
ATOM 2497 C C . VAL B 1 94 ? 6.837 66.515 29.819 1.00 41.09 471 VAL B C 1
ATOM 2498 O O . VAL B 1 94 ? 6.788 66.858 28.639 1.00 44.09 471 VAL B O 1
ATOM 2502 N N . TYR B 1 95 ? 7.530 65.464 30.240 1.00 37.99 472 TYR B N 1
ATOM 2503 C CA . TYR B 1 95 ? 8.259 64.593 29.331 1.00 35.67 472 TYR B CA 1
ATOM 2504 C C . TYR B 1 95 ? 7.735 63.207 29.570 1.00 30.91 472 TYR B C 1
ATOM 2505 O O . TYR B 1 95 ? 6.994 62.981 30.517 1.00 27.10 472 TYR B O 1
ATOM 2514 N N . ASN B 1 96 ? 8.132 62.268 28.734 1.00 29.78 473 ASN B N 1
ATOM 2515 C CA . ASN B 1 96 ? 7.907 60.870 29.079 1.00 34.27 473 ASN B CA 1
ATOM 2516 C C . ASN B 1 96 ? 9.172 60.065 28.939 1.00 26.16 473 ASN B C 1
ATOM 2517 O O . ASN B 1 96 ? 10.162 60.519 28.384 1.00 31.55 473 ASN B O 1
ATOM 2522 N N . TYR B 1 97 ? 9.124 58.863 29.480 1.00 32.22 474 TYR B N 1
ATOM 2523 C CA . TYR B 1 97 ? 10.281 58.020 29.588 1.00 28.81 474 TYR B CA 1
ATOM 2524 C C . TYR B 1 97 ? 11.031 57.831 28.278 1.00 37.67 474 TYR B C 1
ATOM 2525 O O . TYR B 1 97 ? 12.259 57.765 28.265 1.00 33.06 474 TYR B O 1
ATOM 2534 N N . ASP B 1 98 ? 10.296 57.729 27.179 1.00 35.36 475 ASP B N 1
ATOM 2535 C CA . ASP B 1 98 ? 10.911 57.335 25.918 1.00 42.97 475 ASP B CA 1
ATOM 2536 C C . ASP B 1 98 ? 11.519 58.497 25.174 1.00 41.45 475 ASP B C 1
ATOM 2537 O O . ASP B 1 98 ? 12.283 58.305 24.240 1.00 61.37 475 ASP B O 1
ATOM 2542 N N . ASN B 1 99 ? 11.192 59.706 25.598 1.00 43.33 476 ASN B N 1
ATOM 2543 C CA . ASN B 1 99 ? 11.686 60.894 24.927 1.00 46.88 476 ASN B CA 1
ATOM 2544 C C . ASN B 1 99 ? 12.338 61.874 25.899 1.00 40.04 476 ASN B C 1
ATOM 2545 O O . ASN B 1 99 ? 12.693 62.996 25.525 1.00 41.20 476 ASN B O 1
ATOM 2550 N N . LEU B 1 100 ? 12.460 61.465 27.155 1.00 34.49 477 LEU B N 1
ATOM 2551 C CA . LEU B 1 100 ? 13.145 62.286 28.138 1.00 29.35 477 LEU B CA 1
ATOM 2552 C C . LEU B 1 100 ? 14.501 62.694 27.580 1.00 21.78 477 LEU B C 1
ATOM 2553 O O . LEU B 1 100 ? 15.321 61.847 27.244 1.00 30.42 477 LEU B O 1
ATOM 2558 N N . PRO B 1 101 ? 14.740 63.998 27.440 1.00 31.21 478 PRO B N 1
ATOM 2559 C CA . PRO B 1 101 ? 16.055 64.426 26.948 1.00 33.39 478 PRO B CA 1
ATOM 2560 C C . PRO B 1 101 ? 17.202 63.945 27.839 1.00 33.97 478 PRO B C 1
ATOM 2561 O O . PRO B 1 101 ? 16.991 63.610 29.000 1.00 40.82 478 PRO B O 1
ATOM 2565 N N . SER B 1 102 ? 18.408 63.919 27.291 1.00 34.34 479 SER B N 1
ATOM 2566 C CA . SER B 1 102 ? 19.544 63.319 27.974 1.00 38.61 479 SER B CA 1
ATOM 2567 C C . SER B 1 102 ? 20.063 64.156 29.151 1.00 36.97 479 SER B C 1
ATOM 2568 O O . SER B 1 102 ? 20.641 63.612 30.097 1.00 42.44 479 SER B O 1
ATOM 2571 N N . LYS B 1 103 ? 19.855 65.470 29.099 1.00 39.68 480 LYS B N 1
ATOM 2572 C CA . LYS B 1 103 ? 20.305 66.351 30.180 1.00 42.75 480 LYS B CA 1
ATOM 2573 C C . LYS B 1 103 ? 19.533 66.109 31.480 1.00 44.82 480 LYS B C 1
ATOM 2574 O O . LYS B 1 103 ? 19.921 66.602 32.542 1.00 48.32 480 LYS B O 1
ATOM 2580 N N . HIS B 1 104 ? 18.443 65.357 31.392 1.00 42.04 481 HIS B N 1
ATOM 2581 C CA . HIS B 1 104 ? 17.620 65.066 32.560 1.00 36.05 481 HIS B CA 1
ATOM 2582 C C . HIS B 1 104 ? 17.777 63.624 33.028 1.00 28.17 481 HIS B C 1
ATOM 2583 O O . HIS B 1 104 ? 17.165 63.206 34.018 1.00 28.81 481 HIS B O 1
ATOM 2590 N N . TRP B 1 105 ? 18.579 62.855 32.307 1.00 19.69 482 TRP B N 1
ATOM 2591 C CA . TRP B 1 105 ? 18.778 61.455 32.649 1.00 26.17 482 TRP B CA 1
ATOM 2592 C C . TRP B 1 105 ? 19.347 61.259 34.056 1.00 25.68 482 TRP B C 1
ATOM 2593 O O . TRP B 1 105 ? 18.966 60.321 34.752 1.00 30.36 482 TRP B O 1
ATOM 2604 N N . LYS B 1 106 ? 20.262 62.129 34.476 1.00 20.09 483 LYS B N 1
ATOM 2605 C CA . LYS B 1 106 ? 20.855 61.983 35.807 1.00 22.59 483 LYS B CA 1
ATOM 2606 C C . LYS B 1 106 ? 19.809 62.062 36.937 1.00 20.37 483 LYS B C 1
ATOM 2607 O O . LYS B 1 106 ? 19.853 61.278 37.893 1.00 24.54 483 LYS B O 1
ATOM 2613 N N . LYS B 1 107 ? 18.883 63.015 36.830 1.00 19.91 484 LYS B N 1
ATOM 2614 C CA . LYS B 1 107 ? 17.780 63.117 37.779 1.00 26.06 484 LYS B CA 1
ATOM 2615 C C . LYS B 1 107 ? 16.924 61.838 37.772 1.00 28.16 484 LYS B C 1
ATOM 2616 O O . LYS B 1 107 ? 16.637 61.255 38.818 1.00 28.18 484 LYS B O 1
ATOM 2622 N N . TYR B 1 108 ? 16.500 61.414 36.588 1.00 22.00 485 TYR B N 1
ATOM 2623 C CA . TYR B 1 108 ? 15.683 60.217 36.488 1.00 27.43 485 TYR B CA 1
ATOM 2624 C C . TYR B 1 108 ? 16.363 59.008 37.130 1.00 25.73 485 TYR B C 1
ATOM 2625 O O . TYR B 1 108 ? 15.742 58.272 37.890 1.00 23.37 485 TYR B O 1
ATOM 2634 N N . ILE B 1 109 ? 17.645 58.821 36.835 1.00 27.92 486 ILE B N 1
ATOM 2635 C CA . ILE B 1 109 ? 18.436 57.736 37.427 1.00 17.64 486 ILE B CA 1
ATOM 2636 C C . ILE B 1 109 ? 18.532 57.850 38.950 1.00 17.88 486 ILE B C 1
ATOM 2637 O O . ILE B 1 109 ? 18.537 56.861 39.657 1.00 26.96 486 ILE B O 1
ATOM 2642 N N . TYR B 1 110 ? 18.589 59.072 39.453 1.00 25.58 487 TYR B N 1
ATOM 2643 C CA . TYR B 1 110 ? 18.556 59.289 40.892 1.00 22.62 487 TYR B CA 1
ATOM 2644 C C . TYR B 1 110 ? 17.237 58.735 41.476 1.00 30.47 487 TYR B C 1
ATOM 2645 O O . TYR B 1 110 ? 17.225 58.071 42.518 1.00 26.09 487 TYR B O 1
ATOM 2654 N N . GLY B 1 111 ? 16.127 59.007 40.790 1.00 23.59 488 GLY B N 1
ATOM 2655 C CA . GLY B 1 111 ? 14.838 58.501 41.213 1.00 19.23 488 GLY B CA 1
ATOM 2656 C C . GLY B 1 111 ? 14.790 56.976 41.189 1.00 22.84 488 GLY B C 1
ATOM 2657 O O . GLY B 1 111 ? 14.305 56.353 42.130 1.00 25.38 488 GLY B O 1
ATOM 2658 N N . ALA B 1 112 ? 15.285 56.380 40.107 1.00 22.87 489 ALA B N 1
ATOM 2659 C CA . ALA B 1 112 ? 15.333 54.931 39.976 1.00 19.52 489 ALA B CA 1
ATOM 2660 C C . ALA B 1 112 ? 16.105 54.351 41.149 1.00 20.27 489 ALA B C 1
ATOM 2661 O O . ALA B 1 112 ? 15.678 53.389 41.776 1.00 26.48 489 ALA B O 1
ATOM 2663 N N . ARG B 1 113 ? 17.229 54.973 41.473 1.00 19.23 490 ARG B N 1
ATOM 2664 C CA . ARG B 1 113 ? 18.049 54.520 42.585 1.00 24.68 490 ARG B CA 1
ATOM 2665 C C . ARG B 1 113 ? 17.392 54.669 43.963 1.00 26.38 490 ARG B C 1
ATOM 2666 O O . ARG B 1 113 ? 17.555 53.802 44.815 1.00 26.13 490 ARG B O 1
ATOM 2674 N N . PHE B 1 114 ? 16.660 55.757 44.186 1.00 16.51 491 PHE B N 1
ATOM 2675 C CA . PHE B 1 114 ? 15.971 55.930 45.454 1.00 14.69 491 PHE B CA 1
ATOM 2676 C C . PHE B 1 114 ? 14.909 54.856 45.580 1.00 20.70 491 PHE B C 1
ATOM 2677 O O . PHE B 1 114 ? 14.770 54.237 46.628 1.00 32.28 491 PHE B O 1
ATOM 2685 N N . VAL B 1 115 ? 14.160 54.640 44.507 1.00 17.37 492 VAL B N 1
ATOM 2686 C CA . VAL B 1 115 ? 13.190 53.554 44.468 1.00 15.39 492 VAL B CA 1
ATOM 2687 C C . VAL B 1 115 ? 13.850 52.165 44.691 1.00 23.23 492 VAL B C 1
ATOM 2688 O O . VAL B 1 115 ? 13.349 51.342 45.462 1.00 19.69 492 VAL B O 1
ATOM 2692 N N . GLY B 1 116 ? 14.979 51.916 44.039 1.00 21.81 493 GLY B N 1
ATOM 2693 C CA . GLY B 1 116 ? 15.742 50.705 44.299 1.00 14.72 493 GLY B CA 1
ATOM 2694 C C . GLY B 1 116 ? 16.047 50.485 45.778 1.00 19.41 493 GLY B C 1
ATOM 2695 O O . GLY B 1 116 ? 15.949 49.362 46.298 1.00 27.21 493 GLY B O 1
ATOM 2696 N N . LEU B 1 117 ? 16.395 51.558 46.474 1.00 21.88 494 LEU B N 1
ATOM 2697 C CA . LEU B 1 117 ? 16.774 51.455 47.886 1.00 25.35 494 LEU B CA 1
ATOM 2698 C C . LEU B 1 117 ? 15.591 51.023 48.715 1.00 22.91 494 LEU B C 1
ATOM 2699 O O . LEU B 1 117 ? 15.691 50.112 49.529 1.00 22.92 494 LEU B O 1
ATOM 2704 N N . VAL B 1 118 ? 14.476 51.713 48.510 1.00 21.64 495 VAL B N 1
ATOM 2705 C CA . VAL B 1 118 ? 13.269 51.442 49.258 1.00 24.31 495 VAL B CA 1
ATOM 2706 C C . VAL B 1 118 ? 12.795 50.022 48.951 1.00 28.11 495 VAL B C 1
ATOM 2707 O O . VAL B 1 118 ? 12.352 49.303 49.839 1.00 19.96 495 VAL B O 1
ATOM 2711 N N . LYS B 1 119 ? 12.883 49.619 47.689 1.00 27.60 496 LYS B N 1
ATOM 2712 C CA . LYS B 1 119 ? 12.524 48.254 47.328 1.00 23.03 496 LYS B CA 1
ATOM 2713 C C . LYS B 1 119 ? 13.400 47.249 48.049 1.00 26.92 496 LYS B C 1
ATOM 2714 O O . LYS B 1 119 ? 12.959 46.162 48.343 1.00 21.04 496 LYS B O 1
ATOM 2720 N N . SER B 1 120 ? 14.648 47.617 48.311 1.00 29.54 497 SER B N 1
ATOM 2721 C CA . SER B 1 120 ? 15.596 46.693 48.927 1.00 27.44 497 SER B CA 1
ATOM 2722 C C . SER B 1 120 ? 15.346 46.548 50.421 1.00 23.09 497 SER B C 1
ATOM 2723 O O . SER B 1 120 ? 15.954 45.706 51.072 1.00 23.59 497 SER B O 1
ATOM 2726 N N . LYS B 1 121 ? 14.463 47.378 50.963 1.00 20.24 498 LYS B N 1
ATOM 2727 C CA . LYS B 1 121 ? 14.165 47.344 52.388 1.00 23.30 498 LYS B CA 1
ATOM 2728 C C . LYS B 1 121 ? 12.702 47.037 52.625 1.00 29.67 498 LYS B C 1
ATOM 2729 O O . LYS B 1 121 ? 12.233 47.112 53.755 1.00 33.96 498 LYS B O 1
ATOM 2735 N N . THR B 1 122 ? 11.969 46.718 51.565 1.00 26.02 499 THR B N 1
ATOM 2736 C CA . THR B 1 122 ? 10.537 46.444 51.713 1.00 25.70 499 THR B CA 1
ATOM 2737 C C . THR B 1 122 ? 10.207 44.954 51.568 1.00 16.50 499 THR B C 1
ATOM 2738 O O . THR B 1 122 ? 10.317 44.390 50.489 1.00 22.39 499 THR B O 1
ATOM 2742 N N . PRO B 1 123 ? 9.805 44.319 52.672 1.00 24.21 500 PRO B N 1
ATOM 2743 C CA . PRO B 1 123 ? 9.569 42.869 52.711 1.00 17.97 500 PRO B CA 1
ATOM 2744 C C . PRO B 1 123 ? 8.460 42.435 51.771 1.00 20.88 500 PRO B C 1
ATOM 2745 O O . PRO B 1 123 ? 7.375 42.993 51.812 1.00 18.99 500 PRO B O 1
ATOM 2749 N N . LYS B 1 124 ? 8.733 41.449 50.925 1.00 17.40 501 LYS B N 1
ATOM 2750 C CA . LYS B 1 124 ? 7.713 40.983 50.005 1.00 17.50 501 LYS B CA 1
ATOM 2751 C C . LYS B 1 124 ? 7.175 39.650 50.487 1.00 28.06 501 LYS B C 1
ATOM 2752 O O . LYS B 1 124 ? 5.968 39.420 50.461 1.00 27.89 501 LYS B O 1
ATOM 2758 N N . VAL B 1 125 ? 8.078 38.791 50.955 1.00 26.72 502 VAL B N 1
ATOM 2759 C CA . VAL B 1 125 ? 7.707 37.540 51.595 1.00 19.55 502 VAL B CA 1
ATOM 2760 C C . VAL B 1 125 ? 8.374 37.425 52.967 1.00 27.67 502 VAL B C 1
ATOM 2761 O O . VAL B 1 125 ? 9.586 37.570 53.089 1.00 21.08 502 VAL B O 1
ATOM 2765 N N . THR B 1 126 ? 7.580 37.178 54.007 1.00 16.88 503 THR B N 1
ATOM 2766 C CA . THR B 1 126 ? 8.138 36.985 55.331 1.00 17.34 503 THR B CA 1
ATOM 2767 C C . THR B 1 126 ? 7.805 35.553 55.756 1.00 27.37 503 THR B C 1
ATOM 2768 O O . THR B 1 126 ? 6.693 35.067 55.524 1.00 24.63 503 THR B O 1
ATOM 2772 N N . TYR B 1 127 ? 8.782 34.857 56.325 1.00 26.82 504 TYR B N 1
ATOM 2773 C CA . TYR B 1 127 ? 8.608 33.443 56.652 1.00 22.92 504 TYR B CA 1
ATOM 2774 C C . TYR B 1 127 ? 9.286 33.081 57.968 1.00 33.16 504 TYR B C 1
ATOM 2775 O O . TYR B 1 127 ? 10.470 33.366 58.156 1.00 31.77 504 TYR B O 1
ATOM 2784 N N . PHE B 1 128 ? 8.540 32.452 58.873 1.00 33.76 505 PHE B N 1
ATOM 2785 C CA . PHE B 1 128 ? 9.112 31.986 60.135 1.00 31.46 505 PHE B CA 1
ATOM 2786 C C . PHE B 1 128 ? 9.594 30.539 60.038 1.00 27.85 505 PHE B C 1
ATOM 2787 O O . PHE B 1 128 ? 8.805 29.614 60.080 1.00 27.58 505 PHE B O 1
ATOM 2795 N N . SER B 1 129 ? 10.900 30.352 59.904 1.00 32.12 506 SER B N 1
ATOM 2796 C CA . SER B 1 129 ? 11.463 29.015 59.839 1.00 34.14 506 SER B CA 1
ATOM 2797 C C . SER B 1 129 ? 11.552 28.499 61.254 1.00 38.45 506 SER B C 1
ATOM 2798 O O . SER B 1 129 ? 10.987 29.103 62.166 1.00 39.70 506 SER B O 1
ATOM 2801 N N . THR B 1 130 ? 12.266 27.388 61.433 1.00 38.38 507 THR B N 1
ATOM 2802 C CA . THR B 1 130 ? 12.473 26.814 62.750 1.00 44.99 507 THR B CA 1
ATOM 2803 C C . THR B 1 130 ? 13.558 27.574 63.491 1.00 41.56 507 THR B C 1
ATOM 2804 O O . THR B 1 130 ? 13.609 27.547 64.721 1.00 36.17 507 THR B O 1
ATOM 2808 N N . LEU B 1 131 ? 14.405 28.275 62.739 1.00 40.45 508 LEU B N 1
ATOM 2809 C CA . LEU B 1 131 ? 15.545 28.978 63.323 1.00 35.27 508 LEU B CA 1
ATOM 2810 C C . LEU B 1 131 ? 15.449 30.501 63.328 1.00 39.00 508 LEU B C 1
ATOM 2811 O O . LEU B 1 131 ? 16.179 31.173 64.059 1.00 49.47 508 LEU B O 1
ATOM 2816 N N . GLY B 1 132 ? 14.572 31.064 62.514 1.00 39.33 509 GLY B N 1
ATOM 2817 C CA . GLY B 1 132 ? 14.543 32.509 62.424 1.00 39.94 509 GLY B CA 1
ATOM 2818 C C . GLY B 1 132 ? 13.544 33.093 61.460 1.00 39.50 509 GLY B C 1
ATOM 2819 O O . GLY B 1 132 ? 12.910 32.379 60.680 1.00 38.00 509 GLY B O 1
ATOM 2820 N N . LYS B 1 133 ? 13.414 34.413 61.529 1.00 33.38 510 LYS B N 1
ATOM 2821 C CA . LYS B 1 133 ? 12.467 35.164 60.720 1.00 32.92 510 LYS B CA 1
ATOM 2822 C C . LYS B 1 133 ? 13.120 35.571 59.404 1.00 33.39 510 LYS B C 1
ATOM 2823 O O . LYS B 1 133 ? 14.085 36.325 59.386 1.00 46.44 510 LYS B O 1
ATOM 2829 N N . CYS B 1 134 ? 12.589 35.073 58.301 1.00 25.61 511 CYS B N 1
ATOM 2830 C CA . CYS B 1 134 ? 13.208 35.292 57.008 1.00 28.16 511 CYS B CA 1
ATOM 2831 C C . CYS B 1 134 ? 12.425 36.321 56.256 1.00 33.59 511 CYS B C 1
ATOM 2832 O O . CYS B 1 134 ? 11.202 36.285 56.292 1.00 36.91 511 CYS B O 1
ATOM 2835 N N . GLN B 1 135 ? 13.127 37.212 55.557 1.00 31.11 512 GLN B N 1
ATOM 2836 C CA . GLN B 1 135 ? 12.453 38.231 54.764 1.00 25.83 512 GLN B CA 1
ATOM 2837 C C . GLN B 1 135 ? 13.062 38.449 53.391 1.00 27.03 512 GLN B C 1
ATOM 2838 O O . GLN B 1 135 ? 14.196 38.866 53.271 1.00 26.09 512 GLN B O 1
ATOM 2844 N N . LEU B 1 136 ? 12.290 38.148 52.352 1.00 31.86 513 LEU B N 1
ATOM 2845 C CA . LEU B 1 136 ? 12.668 38.438 50.970 1.00 18.75 513 LEU B CA 1
ATOM 2846 C C . LEU B 1 136 ? 12.086 39.802 50.553 1.00 24.88 513 LEU B C 1
ATOM 2847 O O . LEU B 1 136 ? 10.874 40.009 50.622 1.00 26.11 513 LEU B O 1
ATOM 2852 N N . MET B 1 137 ? 12.952 40.729 50.151 1.00 17.60 514 MET B N 1
ATOM 2853 C CA . MET B 1 137 ? 12.551 42.088 49.818 1.00 14.75 514 MET B CA 1
ATOM 2854 C C . MET B 1 137 ? 11.976 42.162 48.417 1.00 23.69 514 MET B C 1
ATOM 2855 O O . MET B 1 137 ? 12.073 41.211 47.640 1.00 17.96 514 MET B O 1
ATOM 2860 N N . GLU B 1 138 ? 11.387 43.308 48.088 1.00 24.83 515 GLU B N 1
ATOM 2861 C CA . GLU B 1 138 ? 10.709 43.456 46.806 1.00 24.76 515 GLU B CA 1
ATOM 2862 C C . GLU B 1 138 ? 11.674 43.342 45.605 1.00 25.00 515 GLU B C 1
ATOM 2863 O O . GLU B 1 138 ? 11.268 42.980 44.496 1.00 27.06 515 GLU B O 1
ATOM 2869 N N . THR B 1 139 ? 12.958 43.588 45.827 1.00 19.68 516 THR B N 1
ATOM 2870 C CA . THR B 1 139 ? 13.911 43.446 44.737 1.00 16.00 516 THR B CA 1
ATOM 2871 C C . THR B 1 139 ? 14.097 42.002 44.286 1.00 17.96 516 THR B C 1
ATOM 2872 O O . THR B 1 139 ? 14.679 41.773 43.225 1.00 21.39 516 THR B O 1
ATOM 2876 N N . MET B 1 140 ? 13.613 41.046 45.087 1.00 24.73 517 MET B N 1
ATOM 2877 C CA . MET B 1 140 ? 13.852 39.597 44.888 1.00 22.82 517 MET B CA 1
ATOM 2878 C C . MET B 1 140 ? 15.306 39.148 45.078 1.00 29.26 517 MET B C 1
ATOM 2879 O O . MET B 1 140 ? 15.602 37.958 44.979 1.00 37.31 517 MET B O 1
ATOM 2884 N N . THR B 1 141 ? 16.209 40.085 45.352 1.00 29.67 518 THR B N 1
ATOM 2885 C CA . THR B 1 141 ? 17.619 39.745 45.567 1.00 34.24 518 THR B CA 1
ATOM 2886 C C . THR B 1 141 ? 18.071 40.008 47.005 1.00 36.47 518 THR B C 1
ATOM 2887 O O . THR B 1 141 ? 18.913 39.296 47.528 1.00 50.59 518 THR B O 1
ATOM 2891 N N . ASP B 1 142 ? 17.518 41.031 47.643 1.00 33.24 519 ASP B N 1
ATOM 2892 C CA . ASP B 1 142 ? 17.882 41.343 49.023 1.00 17.11 519 ASP B CA 1
ATOM 2893 C C . ASP B 1 142 ? 17.069 40.484 49.952 1.00 21.69 519 ASP B C 1
ATOM 2894 O O . ASP B 1 142 ? 15.879 40.285 49.738 1.00 22.24 519 ASP B O 1
ATOM 2899 N N . PHE B 1 143 ? 17.715 39.998 51.000 1.00 21.64 520 PHE B N 1
ATOM 2900 C CA . PHE B 1 143 ? 17.161 38.951 51.822 1.00 19.00 520 PHE B CA 1
ATOM 2901 C C . PHE B 1 143 ? 17.923 38.862 53.125 1.00 22.84 520 PHE B C 1
ATOM 2902 O O . PHE B 1 143 ? 19.140 39.023 53.1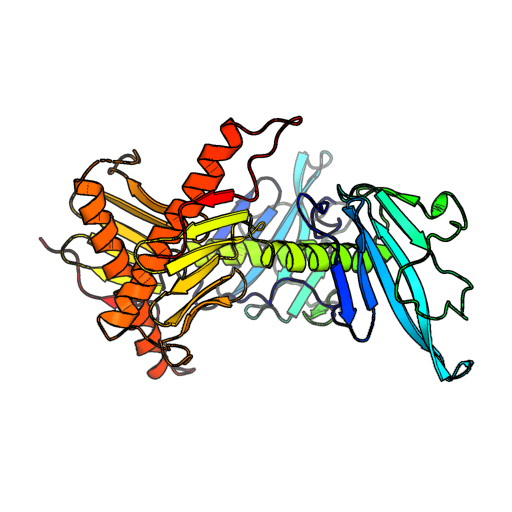64 1.00 25.78 520 PHE B O 1
ATOM 2910 N N . GLU B 1 144 ? 17.204 38.622 54.206 1.00 25.06 521 GLU B N 1
ATOM 2911 C CA . GLU B 1 144 ? 17.855 38.503 55.493 1.00 34.91 521 GLU B CA 1
ATOM 2912 C C . GLU B 1 144 ? 17.064 37.597 56.413 1.00 32.58 521 GLU B C 1
ATOM 2913 O O . GLU B 1 144 ? 15.870 37.397 56.209 1.00 28.44 521 GLU B O 1
ATOM 2919 N N . ILE B 1 145 ? 17.745 37.055 57.417 1.00 28.30 522 ILE B N 1
ATOM 2920 C CA . ILE B 1 145 ? 17.113 36.248 58.442 1.00 31.10 522 ILE B CA 1
ATOM 2921 C C . ILE B 1 145 ? 17.533 36.774 59.809 1.00 39.16 522 ILE B C 1
ATOM 2922 O O . ILE B 1 145 ? 18.723 36.932 60.069 1.00 44.29 522 ILE B O 1
ATOM 2927 N N . ARG B 1 146 ? 16.569 37.062 60.678 1.00 35.47 523 ARG B N 1
ATOM 2928 C CA . ARG B 1 146 ? 16.881 37.337 62.079 1.00 34.05 523 ARG B CA 1
ATOM 2929 C C . ARG B 1 146 ? 16.673 36.080 62.924 1.00 39.98 523 ARG B C 1
ATOM 2930 O O . ARG B 1 146 ? 15.542 35.739 63.295 1.00 35.21 523 ARG B O 1
ATOM 2938 N N . PHE B 1 147 ? 17.759 35.388 63.234 1.00 38.44 524 PHE B N 1
ATOM 2939 C CA . PHE B 1 147 ? 17.635 34.153 63.986 1.00 35.53 524 PHE B CA 1
ATOM 2940 C C . PHE B 1 147 ? 17.142 34.409 65.404 1.00 41.05 524 PHE B C 1
ATOM 2941 O O . PHE B 1 147 ? 17.444 35.446 65.996 1.00 42.71 524 PHE B O 1
ATOM 2949 N N . TYR B 1 148 ? 16.353 33.475 65.928 1.00 40.43 525 TYR B N 1
ATOM 2950 C CA . TYR B 1 148 ? 15.835 33.588 67.291 1.00 45.01 525 TYR B CA 1
ATOM 2951 C C . TYR B 1 148 ? 16.980 33.660 68.283 1.00 46.65 525 TYR B C 1
ATOM 2952 O O . TYR B 1 148 ? 16.897 34.369 69.284 1.00 55.14 525 TYR B O 1
ATOM 2961 N N . SER B 1 149 ? 18.053 32.931 67.994 1.00 43.30 526 SER B N 1
ATOM 2962 C CA . SER B 1 149 ? 19.237 32.938 68.845 1.00 50.16 526 SER B CA 1
ATOM 2963 C C . SER B 1 149 ? 19.819 34.345 68.951 1.00 61.36 526 SER B C 1
ATOM 2964 O O . SER B 1 149 ? 20.182 34.791 70.034 1.00 65.35 526 SER B O 1
ATOM 2967 N N . GLY B 1 150 ? 19.893 35.040 67.822 1.00 61.25 527 GLY B N 1
ATOM 2968 C CA . GLY B 1 150 ? 20.416 36.392 67.796 1.00 54.68 527 GLY B CA 1
ATOM 2969 C C . GLY B 1 150 ? 21.204 36.703 66.538 1.00 45.03 527 GLY B C 1
ATOM 2970 O O . GLY B 1 150 ? 21.318 37.861 66.147 1.00 48.03 527 GLY B O 1
ATOM 2971 N N . ALA B 1 151 ? 21.748 35.677 65.896 1.00 38.81 528 ALA B N 1
ATOM 2972 C CA . ALA B 1 151 ? 22.542 35.893 64.696 1.00 39.94 528 ALA B CA 1
ATOM 2973 C C . ALA B 1 151 ? 21.691 36.492 63.582 1.00 46.33 528 ALA B C 1
ATOM 2974 O O . ALA B 1 151 ? 20.467 36.613 63.704 1.00 45.42 528 ALA B O 1
ATOM 2976 N N . LYS B 1 152 ? 22.359 36.894 62.508 1.00 44.15 529 LYS B N 1
ATOM 2977 C CA . LYS B 1 152 ? 21.712 37.555 61.386 1.00 43.84 529 LYS B CA 1
ATOM 2978 C C . LYS B 1 152 ? 22.453 37.152 60.130 1.00 45.69 529 LYS B C 1
ATOM 2979 O O . LYS B 1 152 ? 23.683 37.128 60.098 1.00 48.02 529 LYS B O 1
ATOM 2985 N N . LEU B 1 153 ? 21.695 36.803 59.103 1.00 44.90 530 LEU B N 1
ATOM 2986 C CA . LEU B 1 153 ? 22.270 36.481 57.817 1.00 35.44 530 LEU B CA 1
ATOM 2987 C C . LEU B 1 153 ? 21.790 37.563 56.856 1.00 38.79 530 LEU B C 1
ATOM 2988 O O . LEU B 1 153 ? 20.629 37.970 56.906 1.00 31.03 530 LEU B O 1
ATOM 2993 N N . LEU B 1 154 ? 22.702 38.049 56.018 1.00 37.23 531 LEU B N 1
ATOM 2994 C CA . LEU B 1 154 ? 22.409 39.099 55.055 1.00 33.64 531 LEU B CA 1
ATOM 2995 C C . LEU B 1 154 ? 22.752 38.607 53.663 1.00 29.79 531 LEU B C 1
ATOM 2996 O O . LEU B 1 154 ? 23.877 38.145 53.431 1.00 29.17 531 LEU B O 1
ATOM 3001 N N . LYS B 1 155 ? 21.809 38.705 52.731 1.00 23.18 532 LYS B N 1
ATOM 3002 C CA . LYS B 1 155 ? 22.131 38.424 51.337 1.00 20.02 532 LYS B CA 1
ATOM 3003 C C . LYS B 1 155 ? 21.863 39.683 50.551 1.00 28.38 532 LYS B C 1
ATOM 3004 O O . LYS B 1 155 ? 20.806 40.286 50.698 1.00 40.39 532 LYS B O 1
ATOM 3010 N N . THR B 1 156 ? 22.840 40.091 49.745 1.00 35.33 533 THR B N 1
ATOM 3011 C CA . THR B 1 156 ? 22.739 41.282 48.899 1.00 38.66 533 THR B CA 1
ATOM 3012 C C . THR B 1 156 ? 23.313 40.926 47.552 1.00 35.10 533 THR B C 1
ATOM 3013 O O . THR B 1 156 ? 24.088 39.979 47.448 1.00 36.97 533 THR B O 1
ATOM 3017 N N . PRO B 1 157 ? 22.983 41.709 46.521 1.00 39.80 534 PRO B N 1
ATOM 3018 C CA . PRO B 1 157 ? 23.442 41.436 45.150 1.00 39.58 534 PRO B CA 1
ATOM 3019 C C . PRO B 1 157 ? 24.949 41.618 44.941 1.00 44.79 534 PRO B C 1
ATOM 3020 O O . PRO B 1 157 ? 25.482 41.059 43.988 1.00 49.63 534 PRO B O 1
ATOM 3024 N N . SER B 1 158 ? 25.632 42.374 45.796 1.00 41.44 535 SER B N 1
ATOM 3025 C CA . SER B 1 158 ? 27.055 42.625 45.559 1.00 39.51 535 SER B CA 1
ATOM 3026 C C . SER B 1 158 ? 28.022 41.747 46.374 1.00 37.44 535 SER B C 1
ATOM 3027 O O . SER B 1 158 ? 29.133 41.482 45.929 1.00 38.55 535 SER B O 1
ATOM 3030 N N . GLU B 1 159 ? 27.609 41.284 47.550 1.00 41.06 536 GLU B N 1
ATOM 3031 C CA . GLU B 1 159 ? 28.520 40.514 48.404 1.00 38.19 536 GLU B CA 1
ATOM 3032 C C . GLU B 1 159 ? 28.155 39.044 48.591 1.00 37.55 536 GLU B C 1
ATOM 3033 O O . GLU B 1 159 ? 29.010 38.247 48.966 1.00 36.96 536 GLU B O 1
ATOM 3039 N N . GLY B 1 160 ? 26.891 38.689 48.382 1.00 31.00 537 GLY B N 1
ATOM 3040 C CA . GLY B 1 160 ? 26.431 37.343 48.682 1.00 35.35 537 GLY B CA 1
ATOM 3041 C C . GLY B 1 160 ? 26.000 37.178 50.132 1.00 33.30 537 GLY B C 1
ATOM 3042 O O . GLY B 1 160 ? 25.597 38.139 50.767 1.00 34.55 537 GLY B O 1
ATOM 3043 N N . LEU B 1 161 ? 26.098 35.967 50.668 1.00 34.11 538 LEU B N 1
ATOM 3044 C CA . LEU B 1 161 ? 25.657 35.707 52.040 1.00 40.48 538 LEU B CA 1
ATOM 3045 C C . LEU B 1 161 ? 26.721 35.947 53.110 1.00 45.27 538 LEU B C 1
ATOM 3046 O O . LEU B 1 161 ? 27.826 35.424 53.022 1.00 56.96 538 LEU B O 1
ATOM 3051 N N . LYS B 1 162 ? 26.372 36.743 54.120 1.00 35.38 539 LYS B N 1
ATOM 3052 C CA . LYS B 1 162 ? 27.237 36.989 55.273 1.00 30.90 539 LYS B CA 1
ATOM 3053 C C . LYS B 1 162 ? 26.404 36.721 56.511 1.00 39.24 539 LYS B C 1
ATOM 3054 O O . LYS B 1 162 ? 25.187 36.891 56.479 1.00 34.56 539 LYS B O 1
ATOM 3060 N N . VAL B 1 163 ? 27.039 36.318 57.605 1.00 43.60 540 VAL B N 1
ATOM 3061 C CA . VAL B 1 163 ? 26.298 36.144 58.847 1.00 38.65 540 VAL B CA 1
ATOM 3062 C C . VAL B 1 163 ? 27.011 36.809 60.030 1.00 39.21 540 VAL B C 1
ATOM 3063 O O . VAL B 1 163 ? 28.231 36.818 60.088 1.00 43.27 540 VAL B O 1
ATOM 3067 N N . TYR B 1 164 ? 26.233 37.360 60.961 1.00 36.98 541 TYR B N 1
ATOM 3068 C CA . TYR B 1 164 ? 26.741 38.184 62.057 1.00 33.91 541 TYR B CA 1
ATOM 3069 C C . TYR B 1 164 ? 26.091 37.793 63.377 1.00 34.27 541 TYR B C 1
ATOM 3070 O O . TYR B 1 164 ? 25.020 37.192 63.377 1.00 37.56 541 TYR B O 1
ATOM 3079 N N . ASP B 1 165 ? 26.698 38.173 64.504 1.00 35.45 542 ASP B N 1
ATOM 3080 C CA . ASP B 1 165 ? 26.029 38.004 65.804 1.00 37.92 542 ASP B CA 1
ATOM 3081 C C . ASP B 1 165 ? 25.056 39.155 65.981 1.00 42.17 542 ASP B C 1
ATOM 3082 O O . ASP B 1 165 ? 24.980 40.026 65.108 1.00 35.44 542 ASP B O 1
ATOM 3087 N N . ARG B 1 166 ? 24.331 39.182 67.099 1.00 42.11 543 ARG B N 1
ATOM 3088 C CA . ARG B 1 166 ? 23.278 40.187 67.299 1.00 57.20 543 ARG B CA 1
ATOM 3089 C C . ARG B 1 166 ? 23.762 41.646 67.321 1.00 62.12 543 ARG B C 1
ATOM 3090 O O . ARG B 1 166 ? 22.972 42.560 67.054 1.00 63.86 543 ARG B O 1
ATOM 3098 N N . ASN B 1 167 ? 25.037 41.861 67.652 1.00 63.53 544 ASN B N 1
ATOM 3099 C CA . ASN B 1 167 ? 25.595 43.214 67.777 1.00 55.29 544 ASN B CA 1
ATOM 3100 C C . ASN B 1 167 ? 26.237 43.659 66.484 1.00 51.70 544 ASN B C 1
ATOM 3101 O O . ASN B 1 167 ? 26.599 44.831 66.343 1.00 45.90 544 ASN B O 1
ATOM 3106 N N . GLY B 1 168 ? 26.401 42.708 65.561 1.00 43.01 545 GLY B N 1
ATOM 3107 C CA . GLY B 1 168 ? 26.871 42.994 64.218 1.00 36.16 545 GLY B CA 1
ATOM 3108 C C . GLY B 1 168 ? 28.292 42.547 63.909 1.00 46.14 545 GLY B C 1
ATOM 3109 O O . GLY B 1 168 ? 28.925 43.047 62.963 1.00 46.23 545 GLY B O 1
ATOM 3110 N N . MET B 1 169 ? 28.815 41.612 64.694 1.00 45.62 546 MET B N 1
ATOM 3111 C CA . MET B 1 169 ? 30.128 41.063 64.373 1.00 44.74 546 MET B CA 1
ATOM 3112 C C . MET B 1 169 ? 29.987 39.859 63.460 1.00 46.18 546 MET B C 1
ATOM 3113 O O . MET B 1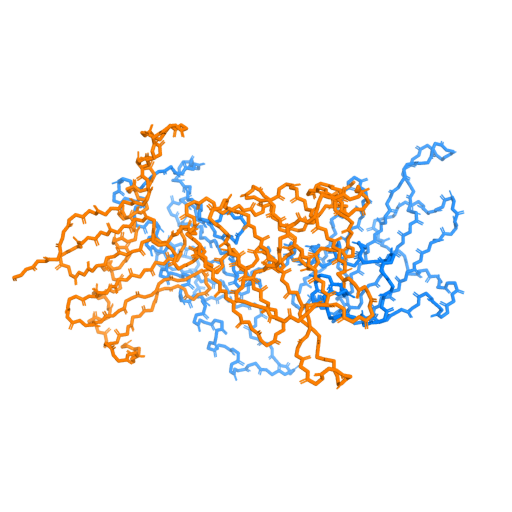 169 ? 29.171 38.974 63.717 1.00 57.28 546 MET B O 1
ATOM 3118 N N . LEU B 1 170 ? 30.786 39.830 62.397 1.00 46.62 547 LEU B N 1
ATOM 3119 C CA . LEU B 1 170 ? 30.700 38.787 61.369 1.00 53.47 547 LEU B CA 1
ATOM 3120 C C . LEU B 1 170 ? 31.349 37.460 61.764 1.00 61.70 547 LEU B C 1
ATOM 3121 O O . LEU B 1 170 ? 32.547 37.280 61.568 1.00 62.05 547 LEU B O 1
ATOM 3126 N N . LEU B 1 171 ? 30.562 36.523 62.290 1.00 67.02 548 LEU B N 1
ATOM 3127 C CA . LEU B 1 171 ? 31.108 35.236 62.736 1.00 69.45 548 LEU B CA 1
ATOM 3128 C C . LEU B 1 171 ? 31.845 34.506 61.615 1.00 72.09 548 LEU B C 1
ATOM 3129 O O . LEU B 1 171 ? 31.686 34.834 60.437 1.00 73.23 548 LEU B O 1
ATOM 3134 N N . CYS B 1 176 ? 34.477 28.595 63.051 1.00 96.25 553 CYS B N 1
ATOM 3135 C CA . CYS B 1 176 ? 33.214 29.099 62.520 1.00 100.58 553 CYS B CA 1
ATOM 3136 C C . CYS B 1 176 ? 32.450 28.038 61.717 1.00 101.58 553 CYS B C 1
ATOM 3137 O O . CYS B 1 176 ? 32.185 28.207 60.524 1.00 99.38 553 CYS B O 1
ATOM 3140 N N . SER B 1 177 ? 32.098 26.945 62.388 1.00 99.79 554 SER B N 1
ATOM 3141 C CA . SER B 1 177 ? 31.293 25.899 61.772 1.00 93.02 554 SER B CA 1
ATOM 3142 C C . SER B 1 177 ? 29.811 26.201 61.994 1.00 94.35 554 SER B C 1
ATOM 3143 O O . SER B 1 177 ? 28.963 25.790 61.202 1.00 96.38 554 SER B O 1
ATOM 3146 N N . GLU B 1 178 ? 29.510 26.942 63.059 1.00 89.90 555 GLU B N 1
ATOM 3147 C CA . GLU B 1 178 ? 28.153 27.427 63.310 1.00 88.31 555 GLU B CA 1
ATOM 3148 C C . GLU B 1 178 ? 27.693 28.291 62.143 1.00 84.32 555 GLU B C 1
ATOM 3149 O O . GLU B 1 178 ? 26.506 28.345 61.819 1.00 83.80 555 GLU B O 1
ATOM 3155 N N . SER B 1 179 ? 28.650 28.968 61.518 1.00 75.22 556 SER B N 1
ATOM 3156 C CA . SER B 1 179 ? 28.377 29.776 60.342 1.00 68.53 556 SER B CA 1
ATOM 3157 C C . SER B 1 179 ? 27.942 28.914 59.172 1.00 65.14 556 SER B C 1
ATOM 3158 O O . SER B 1 179 ? 27.035 29.287 58.446 1.00 61.05 556 SER B O 1
ATOM 3161 N N . ARG B 1 180 ? 28.588 27.763 58.997 1.00 73.95 557 ARG B N 1
ATOM 3162 C CA . ARG B 1 180 ? 28.238 26.825 57.926 1.00 82.92 557 ARG B CA 1
ATOM 3163 C C . ARG B 1 180 ? 26.781 26.362 58.035 1.00 77.46 557 ARG B C 1
ATOM 3164 O O . ARG B 1 180 ? 26.130 26.037 57.035 1.00 73.48 557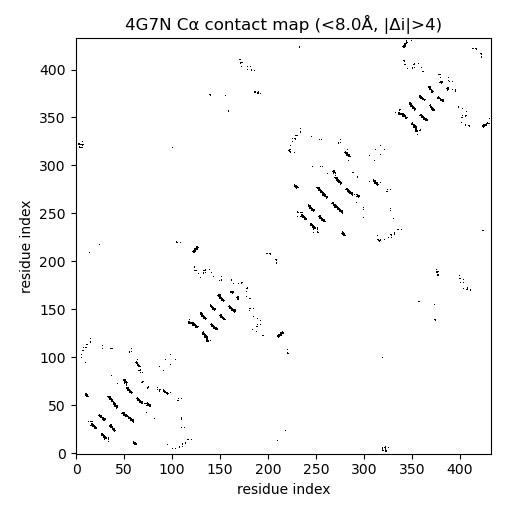 ARG B O 1
ATOM 3172 N N . SER B 1 181 ? 26.286 26.333 59.265 1.00 69.57 558 SER B N 1
ATOM 3173 C CA . SER B 1 181 ? 24.941 25.868 59.563 1.00 54.84 558 SER B CA 1
ATOM 3174 C C . SER B 1 181 ? 23.935 26.980 59.259 1.00 43.97 558 SER B C 1
ATOM 3175 O O . SER B 1 181 ? 22.969 26.778 58.525 1.00 46.11 558 SER B O 1
ATOM 3178 N N . LEU B 1 182 ? 24.179 28.162 59.809 1.00 42.91 559 LEU B N 1
ATOM 3179 C CA . LEU B 1 182 ? 23.323 29.310 59.558 1.00 43.78 559 LEU B CA 1
ATOM 3180 C C . LEU B 1 182 ? 23.294 29.693 58.069 1.00 46.73 559 LEU B C 1
ATOM 3181 O O . LEU B 1 182 ? 22.232 29.975 57.504 1.00 46.75 559 LEU B O 1
ATOM 3186 N N . ILE B 1 183 ? 24.452 29.677 57.427 1.00 42.83 560 ILE B N 1
ATOM 3187 C CA . ILE B 1 183 ? 24.515 29.967 56.002 1.00 41.17 560 ILE B CA 1
ATOM 3188 C C . ILE B 1 183 ? 23.707 28.945 55.195 1.00 39.21 560 ILE B C 1
ATOM 3189 O O . ILE B 1 183 ? 23.003 29.300 54.245 1.00 44.39 560 ILE B O 1
ATOM 3194 N N . GLU B 1 184 ? 23.788 27.676 55.566 1.00 37.00 561 GLU B N 1
ATOM 3195 C CA . GLU B 1 184 ? 23.049 26.685 54.807 1.00 45.52 561 GLU B CA 1
ATOM 3196 C C . GLU B 1 184 ? 21.541 26.889 54.996 1.00 49.65 561 GLU B C 1
ATOM 3197 O O . GLU B 1 184 ? 20.769 26.835 54.037 1.00 50.00 561 GLU B O 1
ATOM 3203 N N . HIS B 1 185 ? 21.131 27.129 56.236 1.00 44.66 562 HIS B N 1
ATOM 3204 C CA . HIS B 1 185 ? 19.734 27.406 56.533 1.00 37.48 562 HIS B CA 1
ATOM 3205 C C . HIS B 1 185 ? 19.286 28.645 55.762 1.00 28.93 562 HIS B C 1
ATOM 3206 O O . HIS B 1 185 ? 18.190 28.673 55.203 1.00 35.81 562 HIS B O 1
ATOM 3213 N N . GLY B 1 186 ? 20.136 29.662 55.714 1.00 30.18 563 GLY B N 1
ATOM 3214 C CA . GLY B 1 186 ? 19.821 30.876 54.967 1.00 29.53 563 GLY B CA 1
ATOM 3215 C C . GLY B 1 186 ? 19.509 30.640 53.491 1.00 32.40 563 GLY B C 1
ATOM 3216 O O . GLY B 1 186 ? 18.519 31.150 52.971 1.00 34.43 563 GLY B O 1
ATOM 3217 N N . ASN B 1 187 ? 20.356 29.868 52.815 1.00 35.67 564 ASN B N 1
ATOM 3218 C CA . ASN B 1 187 ? 20.124 29.493 51.422 1.00 42.91 564 ASN B CA 1
ATOM 3219 C C . ASN B 1 187 ? 18.777 28.815 51.258 1.00 43.33 564 ASN B C 1
ATOM 3220 O O . ASN B 1 187 ? 18.017 29.119 50.343 1.00 48.60 564 ASN B O 1
ATOM 3225 N N . GLU B 1 188 ? 18.494 27.876 52.150 1.00 39.42 565 GLU B N 1
ATOM 3226 C CA . GLU B 1 188 ? 17.236 27.144 52.132 1.00 38.69 565 GLU B CA 1
ATOM 3227 C C . GLU B 1 188 ? 16.006 28.058 52.268 1.00 32.13 565 GLU B C 1
ATOM 3228 O O . GLU B 1 188 ? 15.066 27.953 51.486 1.00 30.10 565 GLU B O 1
ATOM 3234 N N . CYS B 1 189 ? 16.014 28.938 53.266 1.00 29.83 566 CYS B N 1
ATOM 3235 C CA . CYS B 1 189 ? 14.930 29.904 53.445 1.00 33.02 566 CYS B CA 1
ATOM 3236 C C . CYS B 1 189 ? 14.784 30.785 52.199 1.00 26.13 566 CYS B C 1
ATOM 3237 O O . CYS B 1 189 ? 13.671 31.038 51.731 1.00 32.68 566 CYS B O 1
ATOM 3240 N N . PHE B 1 190 ? 15.910 31.244 51.655 1.00 29.26 567 PHE B N 1
ATOM 3241 C CA . PHE B 1 190 ? 15.879 32.146 50.517 1.00 33.78 567 PHE B CA 1
ATOM 3242 C C . PHE B 1 190 ? 15.132 31.504 49.371 1.00 29.43 567 PHE B C 1
ATOM 3243 O O . PHE B 1 190 ? 14.266 32.112 48.748 1.00 28.29 567 PHE B O 1
ATOM 3251 N N . THR B 1 191 ? 15.495 30.266 49.089 1.00 21.56 568 THR B N 1
ATOM 3252 C CA . THR B 1 191 ? 14.864 29.518 48.028 1.00 27.74 568 THR B CA 1
ATOM 3253 C C . THR B 1 191 ? 13.392 29.277 48.329 1.00 28.73 568 THR B C 1
ATOM 3254 O O . THR B 1 191 ? 12.559 29.353 47.430 1.00 35.31 568 THR B O 1
ATOM 3258 N N . HIS B 1 192 ? 13.057 28.982 49.582 1.00 20.88 569 HIS B N 1
ATOM 3259 C CA . HIS B 1 192 ? 11.635 28.775 49.922 1.00 24.68 569 HIS B CA 1
ATOM 3260 C C . HIS B 1 192 ? 10.837 30.047 49.651 1.00 24.01 569 HIS B C 1
ATOM 3261 O O . HIS B 1 192 ? 9.767 29.996 49.040 1.00 22.86 569 HIS B O 1
ATOM 3268 N N . CYS B 1 193 ? 11.372 31.184 50.102 1.00 18.15 570 CYS B N 1
ATOM 3269 C CA . CYS B 1 193 ? 10.718 32.478 49.908 1.00 22.54 570 CYS B CA 1
ATOM 3270 C C . CYS B 1 193 ? 10.546 32.798 48.433 1.00 24.76 570 CYS B C 1
ATOM 3271 O O . CYS B 1 193 ? 9.472 33.259 48.021 1.00 26.31 570 CYS B O 1
ATOM 3274 N N . VAL B 1 194 ? 11.577 32.524 47.630 1.00 25.08 571 VAL B N 1
ATOM 3275 C CA . VAL B 1 194 ? 11.457 32.711 46.183 1.00 14.19 571 VAL B CA 1
ATOM 3276 C C . VAL B 1 194 ? 10.389 31.815 45.579 1.00 18.71 571 VAL B C 1
ATOM 3277 O O . VAL B 1 194 ? 9.664 32.243 44.690 1.00 25.84 571 VAL B O 1
ATOM 3281 N N . ASN B 1 195 ? 10.302 30.566 46.048 1.00 19.30 572 ASN B N 1
ATOM 3282 C CA . ASN B 1 195 ? 9.280 29.656 45.553 1.00 21.34 572 ASN B CA 1
ATOM 3283 C C . ASN B 1 195 ? 7.876 30.119 45.974 1.00 25.57 572 ASN B C 1
ATOM 3284 O O . ASN B 1 195 ? 6.917 29.996 45.213 1.00 28.52 572 ASN B O 1
ATOM 3289 N N . ILE B 1 196 ? 7.760 30.653 47.186 1.00 24.88 573 ILE B N 1
ATOM 3290 C CA . ILE B 1 196 ? 6.480 31.166 47.664 1.00 23.33 573 ILE B CA 1
ATOM 3291 C C . ILE B 1 196 ? 6.067 32.311 46.745 1.00 23.49 573 ILE B C 1
ATOM 3292 O O . ILE B 1 196 ? 4.949 32.339 46.223 1.00 26.77 573 ILE B O 1
ATOM 3297 N N . SER B 1 197 ? 6.986 33.242 46.534 1.00 20.74 574 SER B N 1
ATOM 3298 C CA . SER B 1 197 ? 6.728 34.372 45.650 1.00 23.72 574 SER B CA 1
ATOM 3299 C C . SER B 1 197 ? 6.296 33.956 44.244 1.00 22.44 574 SER B C 1
ATOM 3300 O O . SER B 1 197 ? 5.304 34.470 43.726 1.00 29.17 574 SER B O 1
ATOM 3303 N N . ASN B 1 198 ? 7.031 33.039 43.616 1.00 28.17 575 ASN B N 1
ATOM 3304 C CA . ASN B 1 198 ? 6.651 32.573 42.278 1.00 27.90 575 ASN B CA 1
ATOM 3305 C C . ASN B 1 198 ? 5.291 31.910 42.308 1.00 32.89 575 ASN B C 1
ATOM 3306 O O . ASN B 1 198 ? 4.503 32.051 41.375 1.00 34.76 575 ASN B O 1
ATOM 3311 N N . ALA B 1 199 ? 5.017 31.174 43.381 1.00 30.10 576 ALA B N 1
ATOM 3312 C CA . ALA B 1 199 ? 3.772 30.417 43.455 1.00 32.99 576 ALA B CA 1
ATOM 3313 C C . ALA B 1 199 ? 2.573 31.348 43.502 1.00 31.94 576 ALA B C 1
ATOM 3314 O O . ALA B 1 199 ? 1.575 31.088 42.855 1.00 31.80 576 ALA B O 1
ATOM 3316 N N . LEU B 1 200 ? 2.695 32.445 44.247 1.00 37.67 577 LEU B N 1
ATOM 3317 C CA . LEU B 1 200 ? 1.588 33.375 44.500 1.00 31.49 577 LEU B CA 1
ATOM 3318 C C . LEU B 1 200 ? 1.200 34.281 43.343 1.00 34.45 577 LEU B C 1
ATOM 3319 O O . LEU B 1 200 ? 0.108 34.840 43.343 1.00 51.59 577 LEU B O 1
ATOM 3324 N N . GLU B 1 201 ? 2.083 34.445 42.366 1.00 27.03 578 GLU B N 1
ATOM 3325 C CA . GLU B 1 201 ? 1.766 35.275 41.210 1.00 36.42 578 GLU B CA 1
ATOM 3326 C C . GLU B 1 201 ? 0.599 34.706 40.413 1.00 55.62 578 GLU B C 1
ATOM 3327 O O . GLU B 1 201 ? -0.107 35.428 39.707 1.00 69.11 578 GLU B O 1
ATOM 3333 N N . VAL B 1 202 ? 0.403 33.400 40.534 1.00 55.00 579 VAL B N 1
ATOM 3334 C CA . VAL B 1 202 ? -0.721 32.725 39.902 1.00 53.29 579 VAL B CA 1
ATOM 3335 C C . VAL B 1 202 ? -2.071 33.252 40.422 1.00 48.57 579 VAL B C 1
ATOM 3336 O O . VAL B 1 202 ? -3.013 33.424 39.642 1.00 45.73 579 VAL B O 1
ATOM 3340 N N . ALA B 1 203 ? -2.167 33.518 41.725 1.00 40.69 580 ALA B N 1
ATOM 3341 C CA . ALA B 1 203 ? -3.430 33.987 42.305 1.00 40.05 580 ALA B CA 1
ATOM 3342 C C . ALA B 1 203 ? -3.619 35.500 42.178 1.00 46.90 580 ALA B C 1
ATOM 3343 O O . ALA B 1 203 ? -4.634 36.045 42.613 1.00 43.54 580 ALA B O 1
ATOM 3345 N N . GLN B 1 204 ? -2.643 36.176 41.588 1.00 48.50 581 GLN B N 1
ATOM 3346 C CA . GLN B 1 204 ? -2.688 37.631 41.512 1.00 59.19 581 GLN B CA 1
ATOM 3347 C C . GLN B 1 204 ? -3.628 38.140 40.417 1.00 55.94 581 GLN B C 1
ATOM 3348 O O . GLN B 1 204 ? -3.597 37.668 39.276 1.00 54.67 581 GLN B O 1
ATOM 3354 N N . THR B 1 205 ? -4.468 39.100 40.790 1.00 44.85 582 THR B N 1
ATOM 3355 C CA . THR B 1 205 ? -5.349 39.775 39.847 1.00 48.96 582 THR B CA 1
ATOM 3356 C C . THR B 1 205 ? -5.177 41.282 40.020 1.00 55.19 582 THR B C 1
ATOM 3357 O O . THR B 1 205 ? -4.504 41.736 40.955 1.00 44.51 582 THR B O 1
ATOM 3361 N N . LYS B 1 206 ? -5.783 42.064 39.130 1.00 63.11 583 LYS B N 1
ATOM 3362 C CA . LYS B 1 206 ? -5.664 43.515 39.244 1.00 71.45 583 LYS B CA 1
ATOM 3363 C C . LYS B 1 206 ? -6.351 44.000 40.524 1.00 60.55 583 LYS B C 1
ATOM 3364 O O . LYS B 1 206 ? -5.862 44.922 41.185 1.00 60.78 583 LYS B O 1
ATOM 3370 N N . ASP B 1 207 ? -7.444 43.329 40.891 1.00 53.26 584 ASP B N 1
ATOM 3371 C CA . ASP B 1 207 ? -8.273 43.697 42.048 1.00 59.35 584 ASP B CA 1
ATOM 3372 C C . ASP B 1 207 ? -7.820 43.096 43.386 1.00 51.69 584 ASP B C 1
ATOM 3373 O O . ASP B 1 207 ? -8.177 43.601 44.459 1.00 51.52 584 ASP B O 1
ATOM 3378 N N . ASN B 1 208 ? -7.071 41.999 43.328 1.00 41.41 585 ASN B N 1
ATOM 3379 C CA . ASN B 1 208 ? -6.692 41.294 44.549 1.00 40.41 585 ASN B CA 1
ATOM 3380 C C . ASN B 1 208 ? -5.217 40.929 44.560 1.00 34.83 585 ASN B C 1
ATOM 3381 O O . ASN B 1 208 ? -4.691 40.348 43.608 1.00 37.71 585 ASN B O 1
ATOM 3386 N N . SER B 1 209 ? -4.556 41.290 45.649 1.00 29.58 586 SER B N 1
ATOM 3387 C CA . SER B 1 209 ? -3.114 41.238 45.699 1.00 30.68 586 SER B CA 1
ATOM 3388 C C . SER B 1 209 ? -2.698 39.973 46.417 1.00 28.14 586 SER B C 1
ATOM 3389 O O . SER B 1 209 ? -3.484 39.361 47.120 1.00 27.49 586 SER B O 1
ATOM 3392 N N . CYS B 1 210 ? -1.445 39.595 46.266 1.00 33.75 587 CYS B N 1
ATOM 3393 C CA . CYS B 1 210 ? -0.962 38.438 46.986 1.00 37.15 587 CYS B CA 1
ATOM 3394 C C . CYS B 1 210 ? 0.248 38.798 47.836 1.00 28.35 587 CYS B C 1
ATOM 3395 O O . CYS B 1 210 ? 0.799 37.944 48.512 1.00 39.09 587 CYS B O 1
ATOM 3398 N N . PHE B 1 211 ? 0.629 40.077 47.816 1.00 23.91 588 PHE B N 1
ATOM 3399 C CA . PHE B 1 211 ? 1.770 40.575 48.594 1.00 26.19 588 PHE B CA 1
ATOM 3400 C C . PHE B 1 211 ? 1.441 41.889 49.296 1.00 24.93 588 PHE B C 1
ATOM 3401 O O . PHE B 1 211 ? 0.556 42.606 48.858 1.00 36.15 588 PHE B O 1
ATOM 3409 N N . PRO B 1 212 ? 2.138 42.203 50.398 1.00 22.83 589 PRO B N 1
ATOM 3410 C CA . PRO B 1 212 ? 3.158 41.375 51.041 1.00 14.93 589 PRO B CA 1
ATOM 3411 C C . PRO B 1 212 ? 2.557 40.172 51.745 1.00 27.55 589 PRO B C 1
ATOM 3412 O O . PRO B 1 212 ? 1.404 40.208 52.197 1.00 30.31 589 PRO B O 1
ATOM 3416 N N . VAL B 1 213 ? 3.343 39.108 51.861 1.00 26.46 590 VAL B N 1
ATOM 3417 C CA . VAL B 1 213 ? 2.831 37.904 52.488 1.00 22.84 590 VAL B CA 1
ATOM 3418 C C . VAL B 1 213 ? 3.681 37.519 53.697 1.00 24.69 590 VAL B C 1
ATOM 3419 O O . VAL B 1 213 ? 4.885 37.788 53.738 1.00 21.38 590 VAL B O 1
ATOM 3423 N N . THR B 1 214 ? 3.035 36.946 54.708 1.00 26.88 591 THR B N 1
ATOM 3424 C CA . THR B 1 214 ? 3.725 36.494 55.914 1.00 25.43 591 THR B CA 1
ATOM 3425 C C . THR B 1 214 ? 3.243 35.092 56.270 1.00 27.70 591 THR B C 1
ATOM 3426 O O . THR B 1 214 ? 2.042 34.856 56.391 1.00 33.32 591 THR B O 1
ATOM 3430 N N . ILE B 1 215 ? 4.176 34.160 56.413 1.00 27.00 592 ILE B N 1
ATOM 3431 C CA . ILE B 1 215 ? 3.837 32.769 56.707 1.00 23.86 592 ILE B CA 1
ATOM 3432 C C . ILE B 1 215 ? 4.378 32.343 58.070 1.00 27.81 592 ILE B C 1
ATOM 3433 O O . ILE B 1 215 ? 5.542 32.580 58.384 1.00 25.05 592 ILE B O 1
ATOM 3438 N N . GLY B 1 216 ? 3.535 31.711 58.880 1.00 33.45 593 GLY B N 1
ATOM 3439 C CA . GLY B 1 216 ? 3.943 31.237 60.199 1.00 26.84 593 GLY B CA 1
ATOM 3440 C C . GLY B 1 216 ? 3.942 32.354 61.223 1.00 36.33 593 GLY B C 1
ATOM 3441 O O . GLY B 1 216 ? 3.414 33.437 60.967 1.00 38.95 593 GLY B O 1
ATOM 3442 N N . ARG B 1 217 ? 4.536 32.094 62.383 1.00 47.83 594 ARG B N 1
ATOM 3443 C CA . ARG B 1 217 ? 4.659 33.099 63.441 1.00 51.20 594 ARG B CA 1
ATOM 3444 C C . ARG B 1 217 ? 5.806 32.747 64.375 1.00 46.11 594 ARG B C 1
ATOM 3445 O O . ARG B 1 217 ? 6.252 31.594 64.419 1.00 48.97 594 ARG B O 1
ATOM 3453 N N . ARG B 1 218 ? 6.287 33.732 65.125 1.00 44.10 595 ARG B N 1
ATOM 3454 C CA . ARG B 1 218 ? 7.394 33.481 66.034 1.00 55.37 595 ARG B CA 1
ATOM 3455 C C . ARG B 1 218 ? 6.951 32.485 67.089 1.00 66.19 595 ARG B C 1
ATOM 3456 O O . ARG B 1 218 ? 5.902 32.659 67.713 1.00 69.54 595 ARG B O 1
ATOM 3464 N N . PRO B 1 219 ? 7.745 31.422 67.280 1.00 76.89 596 PRO B N 1
ATOM 3465 C CA . PRO B 1 219 ? 7.446 30.373 68.263 1.00 88.51 596 PRO B CA 1
ATOM 3466 C C . PRO B 1 219 ? 7.429 30.894 69.705 1.00 94.96 596 PRO B C 1
ATOM 3467 O O . PRO B 1 219 ? 7.272 32.095 69.936 1.00 91.18 596 PRO B O 1
ATOM 3471 N N . ILE B 1 220 ? 7.580 29.992 70.667 1.00 103.42 597 ILE B N 1
ATOM 3472 C CA . ILE B 1 220 ? 7.605 30.385 72.069 1.00 104.54 597 ILE B CA 1
ATOM 3473 C C . ILE B 1 220 ? 7.977 29.210 72.965 1.00 109.85 597 ILE B C 1
ATOM 3474 O O . ILE B 1 220 ? 9.065 28.648 72.840 1.00 112.28 597 ILE B O 1
#

Secondary structure (DSSP, 8-state):
--SSS-SSPPP--TTPPPEEEE-SSEEEEE-TTS-EEEEEEEEETTTTEEEEEEEEEE-TTS-EEEEE--TTTT-EE--SS---PPPS-GGGEEETTT--GGGHHHHHHHHHHHHHHHTTSEEEEEE-SSEEEEEETTSS-EEEEETTS-EEEEETTTEEEEE-TTSPBPS---SHHHHHHHHHHHHHHHHHHHHHHHHHTT--SS----SEEES---/-TTSS-SSPPP--TTPPPEEEE-SSEEEEE-TTS-EEEEEEEEETTTTEEEEEEEEEE-TTS-EEEEE-SSTTT-EE--SSPPPPPPP-STTEEETTT--GGGHHHHHHHHHHHHHHHTTSEEEEEE-SSEEEEEETTSS-EEEEESSS-EEEEETTTEEEEE-TTS----HHHHHHHHHHHHHHHHHHHHHHHHGGG--SSS---SEEES----

Sequence (433 aa):
SHMDRISVPPLNTKRLLPTRYKTKNAIMSILRNGEVVLEFLKFRPTYNEDRINDICRISDDGQRIIIYQPDPGRGLPVREQPPDLQIPSGDCVYNYDNLPSKHWKKYIYGARFVGLVKSKTPKVTYFSTLGKCQLMETMTDFEIRFYSGAKLLKTPSEGLKVYDRNGMLLSDYSCSESRSLIEHGNECFTHCVNISNALEVAQTKDNSCFPVTIGRRPSHMDRISVPPLNTKRLLPTRYKTKNAIMSILRNGEVVLEFLKFRPTYNEDRINDICRISDDGQRIIIYQPDPGRGLPVREQPPDLQIPSGDCVYNYDNLPSKHWKKYIYGARFVGLVKSKTPKVTYFSTLGKCQLMETMTDFEIRFYSGAKLLKTPSEGLKVYDRNGMLLCSESRSLIEHGNECFTHCVNISNALEVAQTKDNSCFPVTIGRRPI

Radius of gyration: 25.06 Å; Cα contacts (8 Å, |Δi|>4): 814; chains: 2; bounding box: 62×67×75 Å